Protein 2AST (pdb70)

Nearest PDB structures (foldseek):
  8bya-assembly1_E  TM=9.807E-01  e=1.355E-52  Homo sapiens
  7b5r-assembly1_T  TM=9.858E-01  e=3.540E-51  Homo sapiens
  7z8v-assembly1_F  TM=9.850E-01  e=1.898E-49  Homo sapiens
  1fs2-assembly1_C  TM=7.769E-01  e=7.013E-39  Homo sapiens
  6wcq-assembly1_B  TM=4.935E-01  e=7.224E-10  Homo sapiens

B-factor: mean 57.84, std 24.61, range [25.33, 137.23]

GO terms:
  GO:0005515 protein binding (F, IPI)
  GO:0043161 proteasome-mediated ubiquitin-dependent protein catabolic process (P, IDA)
  GO:0070936 protein K48-linked ubiquitination (P, IDA)
  GO:0140677 molecular function activator activity (F, IDA)
  GO:0160072 ubiquitin ligase complex scaffold activity (F, IDA)
  GO:0005634 nucleus (C, IC)
  GO:0005737 cytoplasm (C, IC)
  GO:0008013 beta-catenin binding (F, IDA)
  GO:0005634 nucleus (C, IDA)
  GO:0005737 cytoplasm (C, IDA)
  GO:0019005 SCF ubiquitin ligase complex (C, IDA)
  GO:1990756 ubiquitin-like ligase-substrate adaptor activity (F, IDA)
  GO:1990757 ubiquitin ligase activator activity (F, IDA)
  GO:0000209 protein polyubiquitination (P, IDA)
  GO:0097602 cullin family protein binding (F, IPI)
  GO:0051457 maintenance of protein location in nucleus (P, IPI)
  GO:1990444 F-box domain binding (F, IPI)
  GO:0031467 Cul7-RING ubiquitin ligase complex (C, IDA)
  GO:0016567 protein ubiquitination (P, IDA)
  GO:0031146 SCF-dependent proteasomal ubiquitin-dependent protein catabolic process (P, IDA)

Solvent-accessible surface area: 25631 Å² total

CATH classification: 3.30.710.10

Radius of gyration: 29.18 Å; Cα contacts (8 Å, |Δi|>4): 1057; chains: 4; bounding box: 65×90×64 Å

Organism: Homo sapiens (NCBI:txid9606)

Secondary structure (DSSP, 8-state):
-EEEEE-TTS-EEEEEHHHHHT-HHHHHHTTSS-SSPEE-TTS-HHHHHHHHHHHHHTTT--------HHHHHHT-S-HHHHHHHHHHHHHHT-HHHHHHHHHHHHHHHSS--HHHHHHHTT----S-TTHHHHHHHHTTT-/--SSSS-HHHHHHHHTTS-HHHHHHTTSS-HHHHHHHT-STTSSEEE-TT-B--HHHHHHHHHTT-SEEE-TT-EE-S---S--PPB---EEE-TT-EE-HHHHHHHHTTB---SEEE-TT-B--HHHHHHHTT-TT-SEEE-TT-BS--HHHHHHHHHH-TT--EEE----TT--HHHHHHHHHHS-TT--EEE--S-GGGS-HHHHHHHHHH-TT-SEEE-TT-TT--GGGGGGGGG-TT--EEE-TT-TT--GGGGGGGGG-TT--EEE-TTSS-TT-HHHHHHHSTTSEES---S--TT-SS-SSTT---BTTBPPSEE--/--EEPPPEE-SSEEEEEEEPPHHHHTTS-SSSPPPHHHHHHHT----TT-EEEEE-TT-TTEEEEEEE-/--S------

InterPro domains:
  IPR001232 S-phase kinase-associated protein 1-like [SM00512] (1-112)
  IPR011333 SKP1/BTB/POZ domain superfamily [G3DSA:3.30.710.10] (1-163)
  IPR011333 SKP1/BTB/POZ domain superfamily [SSF54695] (3-70)
  IPR016072 SKP1 component, dimerisation [PF01466] (113-160)
  IPR016073 SKP1 component, POZ domain [PF03931] (2-67)
  IPR016897 S-phase kinase-associated protein 1 [PIRSF028729] (3-162)
  IPR016897 S-phase kinase-associated protein 1 [PTHR11165] (4-157)
  IPR036296 SKP1-like, dimerisation domain superfamily [SSF81382] (85-160)

Sequence (545 aa):
ASIKLQSSDGEIFEVDVEIAKQSVTIKTMLEDLGMDPVPLPNVNAAILKKVIQWCTHHKDDPPTDDIPVWDQEFLKVDQGTLFELILAANYLDIKGLLDVTCKTVANMIKGKTPEEIRKTFNIKNDFTEEEEAQVRKENQWCVSWDSLPDELLLGIFSCLCLPELLKVSGVCKRWYRLASDESLWQTLDLTGKNLHPDVTGRLLSQGVIAFRCPRSFMDQPLAEHFSPFRVQHMDLSNSVIEVSTLHGILSQCSKLQNLSLEGLRLSDPIVNTLAKNSNLVRLNLSGCSGFSEFALQTLLSSCSRLDELNLSWCFDFTEKHVQVAVAHVSETITQLNLSGYRKNLQKSDLSTLVRRCPNLVHLDLSDSVMLKNDCFQEFFQLNYLQHLSLSRCYDIIPETLLELGEIPTLKTLQVFGIVPDGTLQLLKEALPHLQINCSHFTTIARPTIGNKKNQEIWGIKCRLTLQQIYYSDKYDDEEFEYRHVMLPKDIAKLVPKTHLMSESEWRNLGVQQSQGWVHYMIHEPEPHILLFRRPLAGSVEQPKK

Structure (mmCIF, N/CA/C/O backbone):
data_2AST
#
_entry.id   2AST
#
_cell.length_a   148.700
_cell.length_b   148.700
_cell.length_c   98.800
_cell.angle_alpha   90.00
_cell.angle_beta   90.00
_cell.angle_gamma   120.00
#
_symmetry.space_group_name_H-M   'P 32 2 1'
#
loop_
_entity.id
_entity.type
_entity.pdbx_description
1 polymer 'S-phase kinase-associated protein 1A'
2 polymer 'S-phase kinase-associated protein 2'
3 polymer 'Cyclin-dependent kinases regulatory subunit 1'
4 polymer 'Cyclin-dependent kinase inhibitor 1B'
5 non-polymer BENZAMIDINE
6 water water
#
loop_
_atom_site.group_PDB
_atom_site.id
_atom_site.type_symbol
_atom_site.label_atom_id
_atom_site.label_alt_id
_atom_site.label_comp_id
_atom_site.label_asym_id
_atom_site.label_entity_id
_atom_site.label_seq_id
_atom_site.pdbx_PDB_ins_code
_atom_site.Cartn_x
_atom_site.Cartn_y
_atom_site.Cartn_z
_atom_site.occupancy
_atom_site.B_iso_or_equiv
_atom_site.auth_seq_id
_atom_site.auth_comp_id
_atom_site.auth_asym_id
_atom_site.auth_atom_id
_atom_site.pdbx_PDB_model_num
ATOM 1 N N . ALA A 1 1 ? 30.726 -142.155 6.452 1.00 81.86 1002 ALA A N 1
ATOM 2 C CA . ALA A 1 1 ? 31.014 -141.253 5.298 1.00 82.19 1002 ALA A CA 1
ATOM 3 C C . ALA A 1 1 ? 29.858 -141.215 4.298 1.00 81.61 1002 ALA A C 1
ATOM 4 O O . ALA A 1 1 ? 29.482 -140.144 3.821 1.00 82.76 1002 ALA A O 1
ATOM 6 N N . SER A 1 2 ? 29.302 -142.386 3.993 1.00 79.85 1003 SER A N 1
ATOM 7 C CA . SER A 1 2 ? 28.231 -142.517 3.005 1.00 77.75 1003 SER A CA 1
ATOM 8 C C . SER A 1 2 ? 26.966 -143.137 3.604 1.00 75.37 1003 SER A C 1
ATOM 9 O O . SER A 1 2 ? 27.036 -143.953 4.525 1.00 75.68 1003 SER A O 1
ATOM 12 N N . ILE A 1 3 ? 25.813 -142.744 3.065 1.00 72.32 1004 ILE A N 1
ATOM 13 C CA . ILE A 1 3 ? 24.511 -143.188 3.566 1.00 69.09 1004 ILE A CA 1
ATOM 14 C C . ILE A 1 3 ? 23.502 -143.293 2.415 1.00 66.19 1004 ILE A C 1
ATOM 15 O O . ILE A 1 3 ? 23.620 -142.584 1.411 1.00 65.82 1004 ILE A O 1
ATOM 20 N N . LYS A 1 4 ? 22.528 -144.191 2.554 1.00 62.84 1005 LYS A N 1
ATOM 21 C CA . LYS A 1 4 ? 21.531 -144.425 1.505 1.00 59.73 1005 LYS A CA 1
ATOM 22 C C . LYS A 1 4 ? 20.122 -143.989 1.915 1.00 55.98 1005 LYS A C 1
ATOM 23 O O . LYS A 1 4 ? 19.696 -144.216 3.047 1.00 55.05 1005 LYS A O 1
ATOM 29 N N . LEU A 1 5 ? 19.410 -143.372 0.976 1.00 53.38 1006 LEU A N 1
ATOM 30 C CA . LEU A 1 5 ? 18.057 -142.864 1.209 1.00 51.77 1006 LEU A CA 1
ATOM 31 C C . LEU A 1 5 ? 17.113 -143.403 0.145 1.00 50.02 1006 LEU A C 1
ATOM 32 O O . LEU A 1 5 ? 17.428 -143.362 -1.045 1.00 51.53 1006 LEU A O 1
ATOM 37 N N . GLN A 1 6 ? 15.958 -143.904 0.570 1.00 48.43 1007 GLN A N 1
ATOM 38 C CA . GLN A 1 6 ? 14.947 -144.391 -0.364 1.00 48.27 1007 GLN A CA 1
ATOM 39 C C . GLN A 1 6 ? 13.789 -143.404 -0.463 1.00 49.91 1007 GLN A C 1
ATOM 40 O O . GLN A 1 6 ? 13.182 -143.036 0.548 1.00 50.67 1007 GLN A O 1
ATOM 46 N N . SER A 1 7 ? 13.482 -142.989 -1.689 1.00 50.33 1008 SER A N 1
ATOM 47 C CA . SER A 1 7 ? 12.354 -142.101 -1.943 1.00 50.65 1008 SER A CA 1
ATOM 48 C C . SER A 1 7 ? 11.033 -142.852 -1.816 1.00 52.89 1008 SER A C 1
ATOM 49 O O . SER A 1 7 ? 11.018 -144.073 -1.616 1.00 54.03 1008 SER A O 1
ATOM 52 N N . SER A 1 8 ? 9.933 -142.110 -1.931 1.00 52.00 1009 SER A N 1
ATOM 53 C CA . SER A 1 8 ? 8.591 -142.650 -1.745 1.00 51.71 1009 SER A CA 1
ATOM 54 C C . SER A 1 8 ? 8.277 -143.732 -2.772 1.00 51.91 1009 SER A C 1
ATOM 55 O O . SER A 1 8 ? 7.646 -144.745 -2.447 1.00 50.99 1009 SER A O 1
ATOM 58 N N . ASP A 1 9 ? 8.719 -143.495 -4.006 1.00 52.17 1010 ASP A N 1
ATOM 59 C CA . ASP A 1 9 ? 8.487 -144.406 -5.128 1.00 56.01 1010 ASP A CA 1
ATOM 60 C C . ASP A 1 9 ? 9.574 -145.491 -5.289 1.00 55.17 1010 ASP A C 1
ATOM 61 O O . ASP A 1 9 ? 9.573 -146.238 -6.271 1.00 55.40 1010 ASP A O 1
ATOM 66 N N . GLY A 1 10 ? 10.496 -145.567 -4.330 1.00 53.90 1011 GLY A N 1
ATOM 67 C CA . GLY A 1 10 ? 11.403 -146.710 -4.226 1.00 53.86 1011 GLY A CA 1
ATOM 68 C C . GLY A 1 10 ? 12.857 -146.520 -4.602 1.00 53.47 1011 GLY A C 1
ATOM 69 O O . GLY A 1 10 ? 13.700 -147.335 -4.220 1.00 53.49 1011 GLY A O 1
ATOM 70 N N . GLU A 1 11 ? 13.159 -145.462 -5.351 1.00 53.45 1012 GLU A N 1
ATOM 71 C CA . GLU A 1 11 ? 14.527 -145.217 -5.814 1.00 55.28 1012 GLU A CA 1
ATOM 72 C C . GLU A 1 11 ? 15.462 -144.940 -4.654 1.00 54.66 1012 GLU A C 1
ATOM 73 O O . GLU A 1 11 ? 15.086 -144.272 -3.689 1.00 53.97 1012 GLU A O 1
ATOM 79 N N . ILE A 1 12 ? 16.680 -145.467 -4.761 1.00 53.86 1013 ILE A N 1
ATOM 80 C CA . ILE A 1 12 ? 17.667 -145.395 -3.690 1.00 54.10 1013 ILE A CA 1
ATOM 81 C C . ILE A 1 12 ? 18.828 -144.493 -4.102 1.00 54.65 1013 ILE A C 1
ATOM 82 O O . ILE A 1 12 ? 19.378 -144.634 -5.191 1.00 56.01 1013 ILE A O 1
ATOM 87 N N . PHE A 1 13 ? 19.178 -143.559 -3.221 1.00 55.67 1014 PHE A N 1
ATOM 88 C CA . PHE A 1 13 ? 20.213 -142.566 -3.485 1.00 55.45 1014 PHE A CA 1
ATOM 89 C C . PHE A 1 13 ? 21.315 -142.692 -2.458 1.00 57.75 1014 PHE A C 1
ATOM 90 O O . PHE A 1 13 ? 21.048 -142.796 -1.262 1.00 57.33 1014 PHE A O 1
ATOM 98 N N . GLU A 1 14 ? 22.555 -142.676 -2.930 1.00 61.77 1015 GLU A N 1
ATOM 99 C CA . GLU A 1 14 ? 23.708 -142.711 -2.045 1.00 64.28 1015 GLU A CA 1
ATOM 100 C C . GLU A 1 14 ? 24.235 -141.292 -1.883 1.00 64.54 1015 GLU A C 1
ATOM 101 O O . GLU A 1 14 ? 24.486 -140.599 -2.872 1.00 64.90 1015 GLU A O 1
ATOM 107 N N . VAL A 1 15 ? 24.377 -140.860 -0.634 1.00 65.88 1016 VAL A N 1
ATOM 108 C CA . VAL A 1 15 ? 24.814 -139.500 -0.320 1.00 68.00 1016 VAL A CA 1
ATOM 109 C C . VAL A 1 15 ? 25.785 -139.485 0.857 1.00 70.05 1016 VAL A C 1
ATOM 110 O O . VAL A 1 15 ? 25.795 -140.404 1.676 1.00 69.80 1016 VAL A O 1
ATOM 114 N N . ASP A 1 16 ? 26.599 -138.435 0.932 1.00 73.73 1017 ASP A N 1
ATOM 115 C CA . ASP A 1 16 ? 27.473 -138.216 2.078 1.00 77.18 1017 ASP A CA 1
ATOM 116 C C . ASP A 1 16 ? 26.627 -137.969 3.327 1.00 78.29 1017 ASP A C 1
ATOM 117 O O . ASP A 1 16 ? 25.583 -137.315 3.255 1.00 78.12 1017 ASP A O 1
ATOM 122 N N . VAL A 1 17 ? 27.080 -138.503 4.460 1.00 80.14 1018 VAL A N 1
ATOM 123 C CA . VAL A 1 17 ? 26.365 -138.363 5.736 1.00 82.68 1018 VAL A CA 1
ATOM 124 C C . VAL A 1 17 ? 26.232 -136.913 6.202 1.00 83.62 1018 VAL A C 1
ATOM 125 O O . VAL A 1 17 ? 25.260 -136.560 6.869 1.00 83.30 1018 VAL A O 1
ATOM 129 N N . GLU A 1 18 ? 27.212 -136.085 5.847 1.00 85.73 1019 GLU A N 1
ATOM 130 C CA . GLU A 1 18 ? 27.238 -134.688 6.265 1.00 87.67 1019 GLU A CA 1
ATOM 131 C C . GLU A 1 18 ? 26.278 -133.854 5.424 1.00 87.12 1019 GLU A C 1
ATOM 132 O O . GLU A 1 18 ? 25.657 -132.914 5.925 1.00 87.76 1019 GLU A O 1
ATOM 138 N N . ILE A 1 19 ? 26.166 -134.209 4.146 1.00 86.70 1020 ILE A N 1
ATOM 139 C CA . ILE A 1 19 ? 25.204 -133.589 3.234 1.00 85.41 1020 ILE A CA 1
ATOM 140 C C . ILE A 1 19 ? 23.768 -133.946 3.647 1.00 84.47 1020 ILE A C 1
ATOM 141 O O . ILE A 1 19 ? 22.891 -133.081 3.671 1.00 84.61 1020 ILE A O 1
ATOM 146 N N . ALA A 1 20 ? 23.548 -135.213 3.994 1.00 83.26 1021 ALA A N 1
ATOM 147 C CA . ALA A 1 20 ? 22.249 -135.686 4.480 1.00 83.04 1021 ALA A CA 1
ATOM 148 C C . ALA A 1 20 ? 21.904 -135.134 5.869 1.00 83.44 1021 ALA A C 1
ATOM 149 O O . ALA A 1 20 ? 20.739 -135.140 6.278 1.00 82.86 1021 ALA A O 1
ATOM 151 N N . LYS A 1 21 ? 22.928 -134.663 6.582 1.00 83.80 1022 LYS A N 1
ATOM 152 C CA . LYS A 1 21 ? 22.784 -134.072 7.914 1.00 83.93 1022 LYS A CA 1
ATOM 153 C C . LYS A 1 21 ? 22.036 -132.733 7.870 1.00 81.76 1022 LYS A C 1
ATOM 154 O O . LYS A 1 21 ? 21.358 -132.369 8.834 1.00 81.93 1022 LYS A O 1
ATOM 160 N N . GLN A 1 22 ? 22.154 -132.019 6.747 1.00 78.41 1023 GLN A N 1
ATOM 161 C CA . GLN A 1 22 ? 21.463 -130.739 6.532 1.00 75.04 1023 GLN A CA 1
ATOM 162 C C . GLN A 1 22 ? 19.950 -130.869 6.689 1.00 72.95 1023 GLN A C 1
ATOM 163 O O . GLN A 1 22 ? 19.255 -129.886 6.945 1.00 72.96 1023 GLN A O 1
ATOM 169 N N . SER A 1 23 ? 19.453 -132.088 6.515 1.00 70.67 1024 SER A N 1
ATOM 170 C CA . SER A 1 23 ? 18.070 -132.418 6.809 1.00 69.22 1024 SER A CA 1
ATOM 171 C C . SER A 1 23 ? 17.970 -132.837 8.271 1.00 70.73 1024 SER A C 1
ATOM 172 O O . SER A 1 23 ? 18.567 -133.837 8.679 1.00 71.64 1024 SER A O 1
ATOM 175 N N . VAL A 1 24 ? 17.228 -132.061 9.055 1.00 71.81 1025 VAL A N 1
ATOM 176 C CA . VAL A 1 24 ? 17.038 -132.350 10.478 1.00 73.47 1025 VAL A CA 1
ATOM 177 C C . VAL A 1 24 ? 16.216 -133.630 10.653 1.00 73.81 1025 VAL A C 1
ATOM 178 O O . VAL A 1 24 ? 16.468 -134.412 11.572 1.00 73.86 1025 VAL A O 1
ATOM 182 N N . THR A 1 25 ? 15.249 -133.842 9.759 1.00 74.00 1026 THR A N 1
ATOM 183 C CA . THR A 1 25 ? 14.455 -135.070 9.744 1.00 74.43 1026 THR A CA 1
ATOM 184 C C . THR A 1 25 ? 15.353 -136.298 9.572 1.00 76.20 1026 THR A C 1
ATOM 185 O O . THR A 1 25 ? 15.249 -137.254 10.338 1.00 76.65 1026 THR A O 1
ATOM 189 N N . ILE A 1 26 ? 16.238 -136.260 8.577 1.00 77.84 1027 ILE A N 1
ATOM 190 C CA . ILE A 1 26 ? 17.192 -137.349 8.352 1.00 79.38 1027 ILE A CA 1
ATOM 191 C C . ILE A 1 26 ? 18.190 -137.456 9.511 1.00 82.42 1027 ILE A C 1
ATOM 192 O O . ILE A 1 26 ? 18.575 -138.558 9.903 1.00 82.44 1027 ILE A O 1
ATOM 197 N N . LYS A 1 27 ? 18.585 -136.311 10.064 1.00 86.77 1028 LYS A N 1
ATOM 198 C CA . LYS A 1 27 ? 19.464 -136.271 11.235 1.00 90.79 1028 LYS A CA 1
ATOM 199 C C . LYS A 1 27 ? 18.831 -136.982 12.434 1.00 92.39 1028 LYS A C 1
ATOM 200 O O . LYS A 1 27 ? 19.502 -137.744 13.131 1.00 92.56 1028 LYS A O 1
ATOM 206 N N . THR A 1 28 ? 17.541 -136.734 12.657 1.00 94.51 1029 THR A N 1
ATOM 207 C CA . THR A 1 28 ? 16.817 -137.337 13.778 1.00 97.19 1029 THR A CA 1
ATOM 208 C C . THR A 1 28 ? 16.403 -138.790 13.509 1.00 98.58 1029 THR A C 1
ATOM 209 O O . THR A 1 28 ? 16.046 -139.519 14.438 1.00 99.54 1029 THR A O 1
ATOM 213 N N . MET A 1 29 ? 16.460 -139.204 12.244 1.00 99.48 1030 MET A N 1
ATOM 214 C CA . MET A 1 29 ? 16.155 -140.583 11.852 1.00 99.36 1030 MET A CA 1
ATOM 215 C C . MET A 1 29 ? 17.380 -141.496 11.920 1.00 100.01 1030 MET A C 1
ATOM 216 O O . MET A 1 29 ? 17.249 -142.719 11.848 1.00 100.31 1030 MET A O 1
ATOM 221 N N . LEU A 1 30 ? 18.563 -140.901 12.057 1.00 100.97 1031 LEU A N 1
ATOM 222 C CA . LEU A 1 30 ? 19.816 -141.659 12.059 1.00 101.94 1031 LEU A CA 1
ATOM 223 C C . LEU A 1 30 ? 20.267 -142.107 13.451 1.00 102.55 1031 LEU A C 1
ATOM 224 O O . LEU A 1 30 ? 21.083 -143.023 13.578 1.00 102.27 1031 LEU A O 1
ATOM 229 N N . GLU A 1 31 ? 19.738 -141.462 14.488 1.00 103.46 1032 GLU A N 1
ATOM 230 C CA . GLU A 1 31 ? 20.075 -141.815 15.867 1.00 104.27 1032 GLU A CA 1
ATOM 231 C C . GLU A 1 31 ? 19.384 -143.106 16.311 1.00 104.14 1032 GLU A C 1
ATOM 232 O O . GLU A 1 31 ? 20.031 -144.004 16.854 1.00 104.17 1032 GLU A O 1
ATOM 238 N N . ASP A 1 32 ? 18.078 -143.197 16.070 1.00 103.84 1033 ASP A N 1
ATOM 239 C CA . ASP A 1 32 ? 17.329 -144.429 16.320 1.00 103.43 1033 ASP A CA 1
ATOM 240 C C . ASP A 1 32 ? 17.018 -145.136 15.001 1.00 102.13 1033 ASP A C 1
ATOM 241 O O . ASP A 1 32 ? 16.901 -144.487 13.958 1.00 102.99 1033 ASP A O 1
ATOM 246 N N . LEU A 1 33 ? 16.879 -146.462 15.069 1.00 99.51 1034 LEU A N 1
ATOM 247 C CA . LEU A 1 33 ? 16.637 -147.334 13.906 1.00 95.48 1034 LEU A CA 1
ATOM 248 C C . LEU A 1 33 ? 17.845 -147.381 12.956 1.00 92.68 1034 LEU A C 1
ATOM 249 O O . LEU A 1 33 ? 18.192 -146.382 12.315 1.00 92.96 1034 LEU A O 1
ATOM 254 N N . GLY A 1 34 ? 18.480 -148.547 12.876 1.00 88.13 1035 GLY A N 1
ATOM 255 C CA . GLY A 1 34 ? 19.681 -148.722 12.064 1.00 82.81 1035 GLY A CA 1
ATOM 256 C C . GLY A 1 34 ? 19.471 -149.502 10.778 1.00 78.90 1035 GLY A C 1
ATOM 257 O O . GLY A 1 34 ? 18.363 -149.950 10.483 1.00 80.53 1035 GLY A O 1
ATOM 258 N N . MET A 1 35 ? 20.557 -149.654 10.021 1.00 73.75 1036 MET A N 1
ATOM 259 C CA . MET A 1 35 ? 20.594 -150.367 8.731 1.00 68.84 1036 MET A CA 1
ATOM 260 C C . MET A 1 35 ? 19.936 -149.608 7.570 1.00 67.06 1036 MET A C 1
ATOM 261 O O . MET A 1 35 ? 18.720 -149.382 7.545 1.00 64.78 1036 MET A O 1
ATOM 266 N N . ASP A 1 36 ? 20.774 -149.220 6.611 1.00 64.78 1037 ASP A N 1
ATOM 267 C CA . ASP A 1 36 ? 20.322 -148.547 5.407 1.00 64.00 1037 ASP A CA 1
ATOM 268 C C . ASP A 1 36 ? 19.351 -149.431 4.631 1.00 61.44 1037 ASP A C 1
ATOM 269 O O . ASP A 1 36 ? 19.584 -150.618 4.430 1.00 57.59 1037 ASP A O 1
ATOM 274 N N . PRO A 1 43 ? 18.146 -148.682 2.883 1.00 57.39 1038 PRO A N 1
ATOM 275 C CA . PRO A 1 43 ? 18.252 -147.225 2.958 1.00 56.28 1038 PRO A CA 1
ATOM 276 C C . PRO A 1 43 ? 17.313 -146.636 4.007 1.00 55.08 1038 PRO A C 1
ATOM 277 O O . PRO A 1 43 ? 16.469 -147.349 4.558 1.00 52.39 1038 PRO A O 1
ATOM 281 N N . VAL A 1 44 ? 17.477 -145.343 4.280 1.00 53.23 1039 VAL A N 1
ATOM 282 C CA . VAL A 1 44 ? 16.530 -144.591 5.091 1.00 52.92 1039 VAL A CA 1
ATOM 283 C C . VAL A 1 44 ? 15.295 -144.301 4.236 1.00 52.98 1039 VAL A C 1
ATOM 284 O O . VAL A 1 44 ? 15.400 -143.656 3.191 1.00 52.77 1039 VAL A O 1
ATOM 288 N N . PRO A 1 45 ? 14.125 -144.809 4.655 1.00 54.14 1040 PRO A N 1
ATOM 289 C CA . PRO A 1 45 ? 12.893 -144.528 3.917 1.00 55.32 1040 PRO A CA 1
ATOM 290 C C . PRO A 1 45 ? 12.433 -143.082 4.085 1.00 56.13 1040 PRO A C 1
ATOM 291 O O . PRO A 1 45 ? 12.424 -142.556 5.202 1.00 57.49 1040 PRO A O 1
ATOM 295 N N . LEU A 1 46 ? 12.068 -142.450 2.972 1.00 56.17 1041 LEU A N 1
ATOM 296 C CA . LEU A 1 46 ? 11.478 -141.115 2.985 1.00 55.15 1041 LEU A CA 1
ATOM 297 C C . LEU A 1 46 ? 10.146 -141.160 2.236 1.00 56.40 1041 LEU A C 1
ATOM 298 O O . LEU A 1 46 ? 10.071 -140.751 1.073 1.00 54.85 1041 LEU A O 1
ATOM 303 N N . PRO A 1 47 ? 9.088 -141.672 2.899 1.00 60.20 1042 PRO A N 1
ATOM 304 C CA . PRO A 1 47 ? 7.787 -141.895 2.255 1.00 62.90 1042 PRO A CA 1
ATOM 305 C C . PRO A 1 47 ? 7.099 -140.652 1.690 1.00 65.77 1042 PRO A C 1
ATOM 306 O O . PRO A 1 47 ? 6.101 -140.787 0.981 1.00 67.63 1042 PRO A O 1
ATOM 310 N N . ASN A 1 48 ? 7.630 -139.465 1.978 1.00 68.08 1043 ASN A N 1
ATOM 311 C CA . ASN A 1 48 ? 6.962 -138.215 1.599 1.00 69.43 1043 ASN A CA 1
ATOM 312 C C . ASN A 1 48 ? 7.622 -137.408 0.480 1.00 69.08 1043 ASN A C 1
ATOM 313 O O . ASN A 1 48 ? 7.052 -136.422 0.010 1.00 69.54 1043 ASN A O 1
ATOM 318 N N . VAL A 1 49 ? 8.815 -137.822 0.058 1.00 67.80 1044 VAL A N 1
ATOM 319 C CA . VAL A 1 49 ? 9.488 -137.205 -1.089 1.00 66.80 1044 VAL A CA 1
ATOM 320 C C . VAL A 1 49 ? 9.760 -138.261 -2.155 1.00 67.02 1044 VAL A C 1
ATOM 321 O O . VAL A 1 49 ? 10.298 -139.330 -1.851 1.00 67.29 1044 VAL A O 1
ATOM 325 N N . ASN A 1 50 ? 9.388 -137.958 -3.397 1.00 66.66 1045 ASN A N 1
ATOM 326 C CA . ASN A 1 50 ? 9.678 -138.845 -4.521 1.00 66.82 1045 ASN A CA 1
ATOM 327 C C . ASN A 1 50 ? 11.076 -138.640 -5.108 1.00 65.70 1045 ASN A C 1
ATOM 328 O O . ASN A 1 50 ? 11.786 -137.703 -4.729 1.00 65.98 1045 ASN A O 1
ATOM 333 N N . ALA A 1 51 ? 11.454 -139.519 -6.033 1.00 63.67 1046 ALA A N 1
ATOM 334 C CA . ALA A 1 51 ? 12.802 -139.546 -6.601 1.00 62.91 1046 ALA A CA 1
ATOM 335 C C . ALA A 1 51 ? 13.194 -138.263 -7.331 1.00 61.91 1046 ALA A C 1
ATOM 336 O O . ALA A 1 51 ? 14.338 -137.817 -7.232 1.00 61.34 1046 ALA A O 1
ATOM 338 N N . ALA A 1 52 ? 12.248 -137.688 -8.071 1.00 63.01 1047 ALA A N 1
ATOM 339 C CA . ALA A 1 52 ? 12.492 -136.469 -8.851 1.00 64.79 1047 ALA A CA 1
ATOM 340 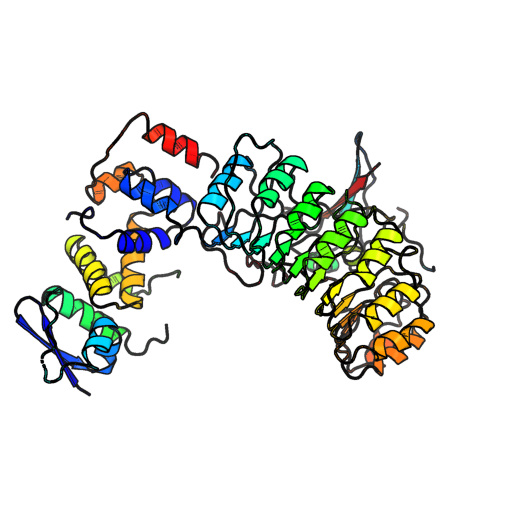C C . ALA A 1 52 ? 12.883 -135.289 -7.956 1.00 64.17 1047 ALA A C 1
ATOM 341 O O . ALA A 1 52 ? 13.867 -134.592 -8.222 1.00 64.34 1047 ALA A O 1
ATOM 343 N N . ILE A 1 53 ? 12.115 -135.100 -6.887 1.00 63.66 1048 ILE A N 1
ATOM 344 C CA . ILE A 1 53 ? 12.338 -134.021 -5.932 1.00 64.16 1048 ILE A CA 1
ATOM 345 C C . ILE A 1 53 ? 13.568 -134.281 -5.053 1.00 62.76 1048 ILE A C 1
ATOM 346 O O . ILE A 1 53 ? 14.360 -133.365 -4.816 1.00 62.35 1048 ILE A O 1
ATOM 351 N N . LEU A 1 54 ? 13.735 -135.525 -4.595 1.00 61.44 1049 LEU A N 1
ATOM 352 C CA . LEU A 1 54 ? 14.872 -135.895 -3.735 1.00 60.35 1049 LEU A CA 1
ATOM 353 C C . LEU A 1 54 ? 16.202 -135.645 -4.437 1.00 59.85 1049 LEU A C 1
ATOM 354 O O . LEU A 1 54 ? 17.166 -135.204 -3.812 1.00 58.95 1049 LEU A O 1
ATOM 359 N N . LYS A 1 55 ? 16.239 -135.930 -5.738 1.00 61.88 1050 LYS A N 1
ATOM 360 C CA . LYS A 1 55 ? 17.411 -135.674 -6.572 1.00 63.60 1050 LYS A CA 1
ATOM 361 C C . LYS A 1 55 ? 17.774 -134.184 -6.564 1.00 62.80 1050 LYS A C 1
ATOM 362 O O . LYS A 1 55 ? 18.948 -133.828 -6.427 1.00 61.54 1050 LYS A O 1
ATOM 368 N N . LYS A 1 56 ? 16.757 -133.329 -6.698 1.00 62.93 1051 LYS A N 1
ATOM 369 C CA . LYS A 1 56 ? 16.931 -131.873 -6.626 1.00 63.04 1051 LYS A CA 1
ATOM 370 C C . LYS A 1 56 ? 17.414 -131.448 -5.244 1.00 60.49 1051 LYS A C 1
ATOM 371 O O . LYS A 1 56 ? 18.357 -130.664 -5.121 1.00 59.85 1051 LYS A O 1
ATOM 377 N N . VAL A 1 57 ? 16.766 -131.984 -4.210 1.00 58.75 1052 VAL A N 1
ATOM 378 C CA . VAL A 1 57 ? 17.124 -131.697 -2.822 1.00 57.62 1052 VAL A CA 1
ATOM 379 C C . VAL A 1 57 ? 18.585 -132.052 -2.541 1.00 58.14 1052 VAL A C 1
ATOM 380 O O . VAL A 1 57 ? 19.312 -131.259 -1.937 1.00 59.04 1052 VAL A O 1
ATOM 384 N N . ILE A 1 58 ? 19.005 -133.235 -2.987 1.00 59.28 1053 ILE A N 1
ATOM 385 C CA . ILE A 1 58 ? 20.393 -133.686 -2.824 1.00 60.54 1053 ILE A CA 1
ATOM 386 C C . ILE A 1 58 ? 21.357 -132.800 -3.623 1.00 61.38 1053 ILE A C 1
ATOM 387 O O . ILE A 1 58 ? 22.444 -132.469 -3.145 1.00 60.23 1053 ILE A O 1
ATOM 392 N N . GLN A 1 59 ? 20.946 -132.420 -4.831 1.00 64.36 1054 GLN A N 1
ATOM 393 C CA . GLN A 1 59 ? 21.705 -131.489 -5.661 1.00 68.79 1054 GLN A CA 1
ATOM 394 C C . GLN A 1 59 ? 21.938 -130.179 -4.905 1.00 69.66 1054 GLN A C 1
ATOM 395 O O . GLN A 1 59 ? 23.071 -129.701 -4.824 1.00 70.81 1054 GLN A O 1
ATOM 401 N N . TRP A 1 60 ? 20.865 -129.625 -4.338 1.00 69.39 1055 TRP A N 1
ATOM 402 C CA . TRP A 1 60 ? 20.937 -128.393 -3.550 1.00 68.86 1055 TRP A CA 1
ATOM 403 C C . TRP A 1 60 ? 21.863 -128.524 -2.342 1.00 68.89 1055 TRP A C 1
ATOM 404 O O . TRP A 1 60 ? 22.746 -127.689 -2.141 1.00 68.65 1055 TRP A O 1
ATOM 415 N N . CYS A 1 61 ? 21.648 -129.568 -1.542 1.00 68.84 1056 CYS A N 1
ATOM 416 C CA . CYS A 1 61 ? 22.407 -129.788 -0.312 1.00 69.61 1056 CYS A CA 1
ATOM 417 C C . CYS A 1 61 ? 23.903 -129.990 -0.556 1.00 72.42 1056 CYS A C 1
ATOM 418 O O . CYS A 1 61 ? 24.724 -129.658 0.302 1.00 72.07 1056 CYS A O 1
ATOM 421 N N . THR A 1 62 ? 24.240 -130.539 -1.724 1.00 75.96 1057 THR A N 1
ATOM 422 C CA . THR A 1 62 ? 25.631 -130.725 -2.142 1.00 79.25 1057 THR A CA 1
ATOM 423 C C . THR A 1 62 ? 26.298 -129.374 -2.413 1.00 80.74 1057 THR A C 1
ATOM 424 O O . THR A 1 62 ? 27.434 -129.145 -1.997 1.00 81.67 1057 THR A O 1
ATOM 428 N N . HIS A 1 63 ? 25.579 -128.482 -3.092 1.00 83.11 1058 HIS A N 1
ATOM 429 C CA . HIS A 1 63 ? 26.073 -127.135 -3.398 1.00 85.57 1058 HIS A CA 1
ATOM 430 C C . HIS A 1 63 ? 26.330 -126.292 -2.142 1.00 86.17 1058 HIS A C 1
ATOM 431 O O . HIS A 1 63 ? 27.281 -125.510 -2.100 1.00 85.90 1058 HIS A O 1
ATOM 438 N N . HIS A 1 64 ? 25.482 -126.462 -1.129 1.00 87.27 1059 HIS A N 1
ATOM 439 C CA . HIS A 1 64 ? 25.553 -125.670 0.099 1.00 88.81 1059 HIS A CA 1
ATOM 440 C C . HIS A 1 64 ? 26.196 -126.419 1.270 1.00 91.47 1059 HIS A C 1
ATOM 441 O O . HIS A 1 64 ? 25.975 -126.064 2.433 1.00 91.63 1059 HIS A O 1
ATOM 448 N N . LYS A 1 65 ? 26.999 -127.438 0.968 1.00 94.80 1060 LYS A N 1
ATOM 449 C CA . LYS A 1 65 ? 27.577 -128.299 2.009 1.00 99.22 1060 LYS A CA 1
ATOM 450 C C . LYS A 1 65 ? 28.611 -127.608 2.909 1.00 102.13 1060 LYS A C 1
ATOM 451 O O . LYS A 1 65 ? 28.812 -128.016 4.058 1.00 101.77 1060 LYS A O 1
ATOM 457 N N . ASP A 1 66 ? 29.250 -126.563 2.384 1.00 105.66 1061 ASP A N 1
ATOM 458 C CA . ASP A 1 66 ? 30.292 -125.832 3.110 1.00 108.93 1061 ASP A CA 1
ATOM 459 C C . ASP A 1 66 ? 29.830 -124.453 3.594 1.00 111.34 1061 ASP A C 1
ATOM 460 O O . ASP A 1 66 ? 30.624 -123.682 4.142 1.00 111.65 1061 ASP A O 1
ATOM 465 N N . ASP A 1 67 ? 28.546 -124.155 3.396 1.00 113.87 1062 ASP A N 1
ATOM 466 C CA . ASP A 1 67 ? 27.965 -122.872 3.798 1.00 116.15 1062 ASP A CA 1
ATOM 467 C C . ASP A 1 67 ? 27.798 -122.767 5.315 1.00 117.99 1062 ASP A C 1
ATOM 468 O O . ASP A 1 67 ? 27.283 -123.694 5.945 1.00 118.01 1062 ASP A O 1
ATOM 473 N N . PRO A 1 68 ? 28.242 -121.637 5.905 1.00 119.83 1063 PRO A N 1
ATOM 474 C CA . PRO A 1 68 ? 28.065 -121.393 7.339 1.00 120.97 1063 PRO A CA 1
ATOM 475 C C . PRO A 1 68 ? 26.591 -121.192 7.707 1.00 122.05 1063 PRO A C 1
ATOM 476 O O . PRO A 1 68 ? 26.065 -121.918 8.555 1.00 122.56 1063 PRO A O 1
ATOM 480 N N . PRO A 1 69 ? 25.938 -120.222 7.066 1.00 122.56 1064 PRO A N 1
ATOM 481 C CA . PRO A 1 69 ? 24.521 -119.939 7.301 1.00 122.87 1064 PRO A CA 1
ATOM 482 C C . PRO A 1 69 ? 24.246 -119.321 8.660 1.00 122.73 1064 PRO A C 1
ATOM 483 O O . PRO A 1 69 ? 24.526 -118.144 8.887 1.00 122.50 1064 PRO A O 1
ATOM 484 N N . THR A 1 81 ? 17.142 -114.229 5.362 1.00 126.27 1082 THR A N 1
ATOM 485 C CA . THR A 1 81 ? 16.791 -112.812 5.369 1.00 126.53 1082 THR A CA 1
ATOM 486 C C . THR A 1 81 ? 17.609 -112.044 4.315 1.00 126.12 1082 THR A C 1
ATOM 487 O O . THR A 1 81 ? 18.838 -111.931 4.418 1.00 126.02 1082 THR A O 1
ATOM 491 N N . ASP A 1 82 ? 16.864 -111.565 3.330 1.00 125.29 1083 ASP A N 1
ATOM 492 C CA . ASP A 1 82 ? 17.363 -110.719 2.225 1.00 124.28 1083 ASP A CA 1
ATOM 493 C C . ASP A 1 82 ? 18.325 -111.420 1.249 1.00 122.57 1083 ASP A C 1
ATOM 494 O O . ASP A 1 82 ? 19.488 -111.690 1.571 1.00 122.74 1083 ASP A O 1
ATOM 499 N N . ASP A 1 83 ? 17.782 -111.671 0.068 1.00 120.34 1084 ASP A N 1
ATOM 500 C CA . ASP A 1 83 ? 18.725 -111.834 -1.153 1.00 118.35 1084 ASP A CA 1
ATOM 501 C C . ASP A 1 83 ? 18.919 -113.335 -1.279 1.00 116.20 1084 ASP A C 1
ATOM 502 O O . ASP A 1 83 ? 19.583 -113.970 -0.451 1.00 115.97 1084 ASP A O 1
ATOM 507 N N . ILE A 1 84 ? 18.337 -113.846 -2.341 1.00 113.43 1085 ILE A N 1
ATOM 508 C CA . ILE A 1 84 ? 18.508 -115.132 -2.935 1.00 110.46 1085 ILE A CA 1
ATOM 509 C C . ILE A 1 84 ? 19.767 -115.228 -3.799 1.00 108.93 1085 ILE A C 1
ATOM 510 O O . ILE A 1 84 ? 19.822 -114.618 -4.869 1.00 109.08 1085 ILE A O 1
ATOM 515 N N . PRO A 1 85 ? 20.788 -115.976 -3.330 1.00 107.33 1086 PRO A N 1
ATOM 516 C CA . PRO A 1 85 ? 22.046 -116.151 -4.068 1.00 106.38 1086 PRO A CA 1
ATOM 517 C C . PRO A 1 85 ? 21.838 -116.546 -5.530 1.00 105.83 1086 PRO A C 1
ATOM 518 O O . PRO A 1 85 ? 20.830 -117.174 -5.868 1.00 105.55 1086 PRO A O 1
ATOM 522 N N . VAL A 1 86 ? 22.795 -116.177 -6.379 1.00 105.70 1087 VAL A N 1
ATOM 523 C CA . VAL A 1 86 ? 22.672 -116.341 -7.831 1.00 105.61 1087 VAL A CA 1
ATOM 524 C C . VAL A 1 86 ? 22.413 -117.794 -8.248 1.00 104.72 1087 VAL A C 1
ATOM 525 O O . VAL A 1 86 ? 21.569 -118.051 -9.113 1.00 104.41 1087 VAL A O 1
ATOM 529 N N . TRP A 1 87 ? 23.129 -118.733 -7.626 1.00 103.58 1088 TRP A N 1
ATOM 530 C CA . TRP A 1 87 ? 22.973 -120.160 -7.930 1.00 102.62 1088 TRP A CA 1
ATOM 531 C C . TRP A 1 87 ? 21.575 -120.677 -7.594 1.00 101.12 1088 TRP A C 1
ATOM 532 O O . TRP A 1 87 ? 20.990 -121.446 -8.361 1.00 100.69 1088 TRP A O 1
ATOM 543 N N . ASP A 1 88 ? 21.051 -120.252 -6.446 1.00 99.19 1089 ASP A N 1
ATOM 544 C CA . ASP A 1 88 ? 19.727 -120.666 -5.989 1.00 97.68 1089 ASP A CA 1
ATOM 545 C C . ASP A 1 88 ? 18.617 -120.103 -6.870 1.00 97.46 1089 ASP A C 1
ATOM 546 O O . ASP A 1 88 ? 17.530 -120.677 -6.950 1.00 96.50 1089 ASP A O 1
ATOM 551 N N . GLN A 1 89 ? 18.900 -118.981 -7.529 1.00 98.00 1090 GLN A N 1
ATOM 552 C CA . GLN A 1 89 ? 17.949 -118.350 -8.440 1.00 98.35 1090 GLN A CA 1
ATOM 553 C C . GLN A 1 89 ? 17.702 -119.204 -9.682 1.00 97.93 1090 GLN A C 1
ATOM 554 O O . GLN A 1 89 ? 16.551 -119.394 -10.082 1.00 97.38 1090 GLN A O 1
ATOM 560 N N . GLU A 1 90 ? 18.779 -119.720 -10.279 1.00 97.99 1091 GLU A N 1
ATOM 561 C CA . GLU A 1 90 ? 18.665 -120.603 -11.447 1.00 98.23 1091 GLU A CA 1
ATOM 562 C C . GLU A 1 90 ? 18.147 -121.991 -11.068 1.00 96.13 1091 GLU A C 1
ATOM 563 O O . GLU A 1 90 ? 17.379 -122.595 -11.820 1.00 95.73 1091 GLU A O 1
ATOM 569 N N . PHE A 1 91 ? 18.560 -122.478 -9.898 1.00 93.46 1092 PHE A N 1
ATOM 570 C CA . PHE A 1 91 ? 18.126 -123.778 -9.385 1.00 91.09 1092 PHE A CA 1
ATOM 571 C C . PHE A 1 91 ? 16.607 -123.832 -9.213 1.00 90.50 1092 PHE A C 1
ATOM 572 O O . PHE A 1 91 ? 15.983 -124.871 -9.444 1.00 89.64 1092 PHE A O 1
ATOM 580 N N . LEU A 1 92 ? 16.023 -122.703 -8.821 1.00 90.78 1093 LEU A N 1
ATOM 581 C CA . LEU A 1 92 ? 14.588 -122.623 -8.558 1.00 90.97 1093 LEU A CA 1
ATOM 582 C C . LEU A 1 92 ? 13.767 -122.168 -9.769 1.00 91.72 1093 LEU A C 1
ATOM 583 O O . LEU A 1 92 ? 12.549 -121.998 -9.667 1.00 91.07 1093 LEU A O 1
ATOM 588 N N . LYS A 1 93 ? 14.434 -121.989 -10.910 1.00 93.44 1094 LYS A N 1
ATOM 589 C CA . LYS A 1 93 ? 13.753 -121.692 -12.173 1.00 95.57 1094 LYS A CA 1
ATOM 590 C C . LYS A 1 93 ? 13.028 -122.936 -12.691 1.00 95.77 1094 LYS A C 1
ATOM 591 O O . LYS A 1 93 ? 13.474 -123.590 -13.637 1.00 96.36 1094 LYS A O 1
ATOM 597 N N . VAL A 1 94 ? 11.909 -123.255 -12.047 1.00 96.16 1095 VAL A N 1
ATOM 598 C CA . VAL A 1 94 ? 11.124 -124.451 -12.355 1.00 96.72 1095 VAL A CA 1
ATOM 599 C C . VAL A 1 94 ? 9.634 -124.112 -12.392 1.00 97.30 1095 VAL A C 1
ATOM 600 O O . VAL A 1 94 ? 9.233 -123.016 -11.997 1.00 97.79 1095 VAL A O 1
ATOM 604 N N . ASP A 1 95 ? 8.818 -125.053 -12.862 1.00 98.36 1096 ASP A N 1
ATOM 605 C CA . ASP A 1 95 ? 7.366 -124.873 -12.876 1.00 99.67 1096 ASP A CA 1
ATOM 606 C C . ASP A 1 95 ? 6.796 -124.858 -11.457 1.00 99.41 1096 ASP A C 1
ATOM 607 O O . ASP A 1 95 ? 7.448 -125.315 -10.514 1.00 99.28 1096 ASP A O 1
ATOM 612 N N . GLN A 1 96 ? 5.579 -124.332 -11.321 1.00 99.42 1097 GLN A N 1
ATOM 613 C CA . GLN A 1 96 ? 4.910 -124.203 -10.022 1.00 99.61 1097 GLN A CA 1
ATOM 614 C C . GLN A 1 96 ? 4.748 -125.527 -9.283 1.00 99.05 1097 GLN A C 1
ATOM 615 O O . GLN A 1 96 ? 4.808 -125.561 -8.053 1.00 98.64 1097 GLN A O 1
ATOM 621 N N . GLY A 1 97 ? 4.540 -126.606 -10.040 1.00 98.64 1098 GLY A N 1
ATOM 622 C CA . GLY A 1 97 ? 4.419 -127.953 -9.480 1.00 97.33 1098 GLY A CA 1
ATOM 623 C C . GLY A 1 97 ? 5.665 -128.389 -8.730 1.00 95.85 1098 GLY A C 1
ATOM 624 O O . GLY A 1 97 ? 5.584 -128.797 -7.570 1.00 95.74 1098 GLY A O 1
ATOM 625 N N . THR A 1 98 ? 6.814 -128.288 -9.396 1.00 94.38 1099 THR A N 1
ATOM 626 C CA . THR A 1 98 ? 8.109 -128.637 -8.807 1.00 93.80 1099 THR A CA 1
ATOM 627 C C . THR A 1 98 ? 8.384 -127.821 -7.538 1.00 93.23 1099 THR A C 1
ATOM 628 O O . THR A 1 98 ? 8.695 -128.384 -6.483 1.00 92.79 1099 THR A O 1
ATOM 632 N N . LEU A 1 99 ? 8.249 -126.499 -7.656 1.00 91.67 1100 LEU A N 1
ATOM 633 C CA . LEU A 1 99 ? 8.463 -125.562 -6.553 1.00 89.22 1100 LEU A CA 1
ATOM 634 C C . LEU A 1 99 ? 7.553 -125.872 -5.364 1.00 87.89 1100 LEU A C 1
ATOM 635 O O . LEU A 1 99 ? 7.996 -125.846 -4.212 1.00 86.83 1100 LEU A O 1
ATOM 640 N N . PHE A 1 100 ? 6.289 -126.172 -5.661 1.00 86.79 1101 PHE A N 1
ATOM 641 C CA . PHE A 1 100 ? 5.297 -126.567 -4.659 1.00 86.55 1101 PHE A CA 1
ATOM 642 C C . PHE A 1 100 ? 5.741 -127.824 -3.901 1.00 85.93 1101 PHE A C 1
ATOM 643 O O . PHE A 1 100 ? 5.557 -127.924 -2.683 1.00 85.65 1101 PHE A O 1
ATOM 651 N N . GLU A 1 101 ? 6.331 -128.770 -4.632 1.00 85.45 1102 GLU A N 1
ATOM 652 C CA . GLU A 1 101 ? 6.840 -130.011 -4.047 1.00 84.11 1102 GLU A CA 1
ATOM 653 C C . GLU A 1 101 ? 8.123 -129.765 -3.253 1.00 81.53 1102 GLU A C 1
ATOM 654 O O . GLU A 1 101 ? 8.315 -130.353 -2.188 1.00 81.14 1102 GLU A O 1
ATOM 660 N N . LEU A 1 102 ? 8.983 -128.888 -3.773 1.00 79.07 1103 LEU A N 1
ATOM 661 C CA . LEU A 1 102 ? 10.238 -128.516 -3.106 1.00 77.37 1103 LEU A CA 1
ATOM 662 C C . LEU A 1 102 ? 10.044 -127.917 -1.710 1.00 76.15 1103 LEU A C 1
ATOM 663 O O . LEU A 1 102 ? 10.807 -128.230 -0.793 1.00 76.18 1103 LEU A O 1
ATOM 668 N N . ILE A 1 103 ? 9.030 -127.064 -1.556 1.00 74.38 1104 ILE A N 1
ATOM 669 C CA . ILE A 1 103 ? 8.706 -126.456 -0.259 1.00 72.42 1104 ILE A CA 1
ATOM 670 C C . ILE A 1 103 ? 8.261 -127.515 0.745 1.00 71.21 1104 ILE A C 1
ATOM 671 O O . ILE A 1 103 ? 8.729 -127.536 1.892 1.00 71.01 1104 ILE A O 1
ATOM 676 N N . LEU A 1 104 ? 7.358 -128.387 0.302 1.00 70.11 1105 LEU A N 1
ATOM 677 C CA . LEU A 1 104 ? 6.879 -129.498 1.120 1.00 68.43 1105 LEU A CA 1
ATOM 678 C C . LEU A 1 104 ? 8.023 -130.435 1.493 1.00 65.23 1105 LEU A C 1
ATOM 679 O O . LEU A 1 104 ? 8.115 -130.876 2.643 1.00 64.12 1105 LEU A O 1
ATOM 684 N N . ALA A 1 105 ? 8.894 -130.717 0.521 1.00 63.63 1106 ALA A N 1
ATOM 685 C CA . ALA A 1 105 ? 10.084 -131.544 0.746 1.00 62.87 1106 ALA A CA 1
ATOM 686 C C . ALA A 1 105 ? 11.020 -130.882 1.751 1.00 61.68 1106 ALA A C 1
ATOM 687 O O . ALA A 1 105 ? 11.498 -131.535 2.684 1.00 59.76 1106 ALA A O 1
ATOM 689 N N . ALA A 1 106 ? 11.261 -129.583 1.559 1.00 60.83 1107 ALA A N 1
ATOM 690 C CA . ALA A 1 106 ? 12.064 -128.784 2.490 1.00 60.10 1107 ALA A CA 1
ATOM 691 C C . ALA A 1 106 ? 11.476 -128.815 3.897 1.00 58.90 1107 ALA A C 1
ATOM 692 O O . ALA A 1 106 ? 12.213 -128.921 4.879 1.00 57.82 1107 ALA A O 1
ATOM 694 N N . ASN A 1 107 ? 10.150 -128.735 3.986 1.00 58.65 1108 ASN A N 1
ATOM 695 C CA . ASN A 1 107 ? 9.471 -128.830 5.271 1.00 60.86 1108 ASN A CA 1
ATOM 696 C C . ASN A 1 107 ? 9.503 -130.228 5.879 1.00 61.45 1108 ASN A C 1
ATOM 697 O O . ASN A 1 107 ? 9.761 -130.379 7.078 1.00 61.22 1108 ASN A O 1
ATOM 702 N N . TYR A 1 108 ? 9.232 -131.243 5.056 1.00 61.99 1109 TYR A N 1
ATOM 703 C CA . TYR A 1 108 ? 9.258 -132.633 5.513 1.00 60.99 1109 TYR A CA 1
ATOM 704 C C . TYR A 1 108 ? 10.658 -133.043 5.948 1.00 60.35 1109 TYR A C 1
ATOM 705 O O . TYR A 1 108 ? 10.832 -133.661 6.999 1.00 59.49 1109 TYR A O 1
ATOM 714 N N . LEU A 1 109 ? 11.653 -132.686 5.139 1.00 59.86 1110 LEU A N 1
ATOM 715 C CA . LEU A 1 109 ? 13.041 -133.034 5.431 1.00 59.67 1110 LEU A CA 1
ATOM 716 C C . LEU A 1 109 ? 13.670 -132.050 6.405 1.00 59.37 1110 LEU A C 1
ATOM 717 O O . LEU A 1 109 ? 14.756 -132.298 6.928 1.00 59.16 1110 LEU A O 1
ATOM 722 N N . ASP A 1 110 ? 12.975 -130.939 6.645 1.00 60.82 1111 ASP A N 1
ATOM 723 C CA . ASP A 1 110 ? 13.417 -129.902 7.575 1.00 61.06 1111 ASP A CA 1
ATOM 724 C C . ASP A 1 110 ? 14.816 -129.392 7.224 1.00 59.00 1111 ASP A C 1
ATOM 725 O O . ASP A 1 110 ? 15.763 -129.532 8.000 1.00 57.77 1111 ASP A O 1
ATOM 730 N N . ILE A 1 111 ? 14.932 -128.824 6.028 1.00 59.22 1112 ILE A N 1
ATOM 731 C CA . ILE A 1 111 ? 16.170 -128.194 5.580 1.00 60.17 1112 ILE A CA 1
ATOM 732 C C . ILE A 1 111 ? 15.953 -126.681 5.567 1.00 61.29 1112 ILE A C 1
ATOM 733 O O . ILE A 1 111 ? 15.313 -126.138 4.660 1.00 59.53 1112 ILE A O 1
ATOM 738 N N . LYS A 1 112 ? 16.488 -126.028 6.600 1.00 63.80 1113 LYS A N 1
ATOM 739 C CA . LYS A 1 112 ? 16.306 -124.597 6.870 1.00 64.34 1113 LYS A CA 1
ATOM 740 C C . LYS A 1 112 ? 16.595 -123.715 5.652 1.00 62.22 1113 LYS A C 1
ATOM 741 O O . LYS A 1 112 ? 15.719 -122.976 5.192 1.00 59.95 1113 LYS A O 1
ATOM 747 N N . GLY A 1 113 ? 17.817 -123.817 5.133 1.00 61.66 1114 GLY A N 1
ATOM 748 C CA . GLY A 1 113 ? 18.271 -122.998 4.011 1.00 61.37 1114 GLY A CA 1
ATOM 749 C C . GLY A 1 113 ? 17.490 -123.179 2.723 1.00 62.36 1114 GLY A C 1
ATOM 750 O O . GLY A 1 113 ? 17.341 -122.233 1.951 1.00 63.58 1114 GLY A O 1
ATOM 751 N N . LEU A 1 114 ? 17.000 -124.395 2.483 1.00 62.40 1115 LEU A N 1
ATOM 752 C CA . LEU A 1 114 ? 16.190 -124.671 1.296 1.00 60.97 1115 LEU A CA 1
ATOM 753 C C . LEU A 1 114 ? 14.778 -124.120 1.482 1.00 58.46 1115 LEU A C 1
ATOM 754 O O . LEU A 1 114 ? 14.214 -123.533 0.557 1.00 56.52 1115 LEU A O 1
ATOM 759 N N . LEU A 1 115 ? 14.220 -124.317 2.677 1.00 57.62 1116 LEU A N 1
ATOM 760 C CA . LEU A 1 115 ? 12.961 -123.683 3.071 1.00 59.81 1116 LEU A CA 1
ATOM 761 C C . LEU A 1 115 ? 13.037 -122.165 2.928 1.00 61.44 1116 LEU A C 1
ATOM 762 O O . LEU A 1 115 ? 12.070 -121.529 2.515 1.00 61.35 1116 LEU A O 1
ATOM 767 N N . ASP A 1 116 ? 14.194 -121.601 3.270 1.00 63.79 1117 ASP A N 1
ATOM 768 C CA . ASP A 1 116 ? 14.421 -120.163 3.184 1.00 67.19 1117 ASP A CA 1
ATOM 769 C C . ASP A 1 116 ? 14.269 -119.653 1.749 1.00 66.67 1117 ASP A C 1
ATOM 770 O O . ASP A 1 116 ? 13.421 -118.798 1.484 1.00 67.31 1117 ASP A O 1
ATOM 775 N N . VAL A 1 117 ? 15.069 -120.197 0.833 1.00 65.48 1118 VAL A N 1
ATOM 776 C CA . VAL A 1 117 ? 15.076 -119.745 -0.567 1.00 65.05 1118 VAL A CA 1
ATOM 777 C C . VAL A 1 117 ? 13.799 -120.066 -1.354 1.00 64.14 1118 VAL A C 1
ATOM 778 O O . VAL A 1 117 ? 13.417 -119.310 -2.250 1.00 65.03 1118 VAL A O 1
ATOM 782 N N . THR A 1 118 ? 13.142 -121.176 -1.021 1.00 62.20 1119 THR A N 1
ATOM 783 C CA . THR A 1 118 ? 11.903 -121.548 -1.711 1.00 61.18 1119 THR A CA 1
ATOM 784 C C . THR A 1 118 ? 10.744 -120.636 -1.314 1.00 61.23 1119 THR A C 1
ATOM 785 O O . THR A 1 118 ? 9.993 -120.178 -2.179 1.00 63.66 1119 THR A O 1
ATOM 789 N N . CYS A 1 119 ? 10.612 -120.372 -0.014 1.00 60.26 1120 CYS A N 1
ATOM 790 C CA . CYS A 1 119 ? 9.609 -119.438 0.511 1.00 59.66 1120 CYS A CA 1
ATOM 791 C C . CYS A 1 119 ? 9.792 -118.016 -0.021 1.00 59.37 1120 CYS A C 1
ATOM 792 O O . CYS A 1 119 ? 8.814 -117.349 -0.351 1.00 58.39 1120 CYS A O 1
ATOM 795 N N . LYS A 1 120 ? 11.044 -117.565 -0.094 1.00 60.74 1121 LYS A N 1
ATOM 796 C CA . LYS A 1 120 ? 11.372 -116.254 -0.654 1.00 64.19 1121 LYS A CA 1
ATOM 797 C C . LYS A 1 120 ? 10.943 -116.148 -2.114 1.00 65.35 1121 LYS A C 1
ATOM 798 O O . LYS A 1 120 ? 10.400 -115.125 -2.532 1.00 65.73 1121 LYS A O 1
ATOM 804 N N . THR A 1 121 ? 11.187 -117.219 -2.871 1.00 67.03 1122 THR A N 1
ATOM 805 C CA . THR A 1 121 ? 10.845 -117.294 -4.292 1.00 66.40 1122 THR A CA 1
ATOM 806 C C . THR A 1 121 ? 9.341 -117.136 -4.523 1.00 66.15 1122 THR A C 1
ATOM 807 O O . THR A 1 121 ? 8.926 -116.384 -5.406 1.00 67.35 1122 THR A O 1
ATOM 811 N N . VAL A 1 122 ? 8.537 -117.833 -3.722 1.00 66.22 1123 VAL A N 1
ATOM 812 C CA . VAL A 1 122 ? 7.078 -117.717 -3.794 1.00 68.01 1123 VAL A CA 1
ATOM 813 C C . VAL A 1 122 ? 6.629 -116.320 -3.354 1.00 70.94 1123 VAL A C 1
ATOM 814 O O . VAL A 1 122 ? 5.688 -115.756 -3.917 1.00 72.05 1123 VAL A O 1
ATOM 818 N N . ALA A 1 123 ? 7.315 -115.766 -2.355 1.00 73.14 1124 ALA A N 1
ATOM 819 C CA . ALA A 1 123 ? 7.042 -114.409 -1.882 1.00 74.96 1124 ALA A CA 1
ATOM 820 C C . ALA A 1 123 ? 7.395 -113.365 -2.941 1.00 75.75 1124 ALA A C 1
ATOM 821 O O . ALA A 1 123 ? 6.692 -112.367 -3.085 1.00 76.27 1124 ALA A O 1
ATOM 823 N N . ASN A 1 124 ? 8.479 -113.607 -3.679 1.00 76.66 1125 ASN A N 1
ATOM 824 C CA . ASN A 1 124 ? 8.894 -112.738 -4.780 1.00 78.08 1125 ASN A CA 1
ATOM 825 C C . ASN A 1 124 ? 7.909 -112.753 -5.949 1.00 79.89 1125 ASN A C 1
ATOM 826 O O . ASN A 1 124 ? 7.840 -111.796 -6.724 1.00 81.08 1125 ASN A O 1
ATOM 831 N N . MET A 1 125 ? 7.159 -113.846 -6.070 1.00 81.30 1126 MET A N 1
ATOM 832 C CA . MET A 1 125 ? 6.074 -113.948 -7.042 1.00 83.72 1126 MET A CA 1
ATOM 833 C C . MET A 1 125 ? 4.883 -113.109 -6.586 1.00 85.16 1126 MET A C 1
ATOM 834 O O . MET A 1 125 ? 4.211 -112.476 -7.401 1.00 85.36 1126 MET A O 1
ATOM 839 N N . ILE A 1 126 ? 4.639 -113.108 -5.277 1.00 87.20 1127 ILE A N 1
ATOM 840 C CA . ILE A 1 126 ? 3.561 -112.326 -4.663 1.00 88.79 1127 ILE A CA 1
ATOM 841 C C . ILE A 1 126 ? 3.840 -110.815 -4.703 1.00 89.76 1127 ILE A C 1
ATOM 842 O O . ILE A 1 126 ? 2.911 -110.012 -4.827 1.00 89.08 1127 ILE A O 1
ATOM 847 N N . LYS A 1 127 ? 5.117 -110.445 -4.610 1.00 91.78 1128 LYS A N 1
ATOM 848 C CA . LYS A 1 127 ? 5.539 -109.042 -4.631 1.00 94.37 1128 LYS A CA 1
ATOM 849 C C . LYS A 1 127 ? 5.184 -108.351 -5.946 1.00 96.67 1128 LYS A C 1
ATOM 850 O O . LYS A 1 127 ? 5.711 -108.700 -7.005 1.00 97.51 1128 LYS A O 1
ATOM 856 N N . GLY A 1 128 ? 4.283 -107.374 -5.865 1.00 99.20 1129 GLY A N 1
ATOM 857 C CA . GLY A 1 128 ? 3.859 -106.607 -7.035 1.00 102.08 1129 GLY A CA 1
ATOM 858 C C . GLY A 1 128 ? 2.459 -106.951 -7.511 1.00 104.06 1129 GLY A C 1
ATOM 859 O O . GLY A 1 128 ? 1.645 -106.058 -7.757 1.00 104.34 1129 GLY A O 1
ATOM 860 N N . LYS A 1 129 ? 2.183 -108.248 -7.640 1.00 105.56 1130 LYS A N 1
ATOM 861 C CA . LYS A 1 129 ? 0.888 -108.737 -8.123 1.00 107.27 1130 LYS A CA 1
ATOM 862 C C . LYS A 1 129 ? -0.261 -108.345 -7.195 1.00 107.53 1130 LYS A C 1
ATOM 863 O O . LYS A 1 129 ? -0.144 -108.446 -5.972 1.00 107.99 1130 LYS A O 1
ATOM 869 N N . THR A 1 130 ? -1.364 -107.896 -7.792 1.00 107.91 1131 THR A N 1
ATOM 870 C CA . THR A 1 130 ? -2.565 -107.490 -7.057 1.00 108.01 1131 THR A CA 1
ATOM 871 C C . THR A 1 130 ? -3.266 -108.710 -6.450 1.00 108.33 1131 THR A C 1
ATOM 872 O O . THR A 1 130 ? -3.110 -109.820 -6.960 1.00 108.02 1131 THR A O 1
ATOM 876 N N . PRO A 1 131 ? -4.043 -108.512 -5.362 1.00 109.26 1132 PRO A N 1
ATOM 877 C CA . PRO A 1 131 ? -4.765 -109.619 -4.715 1.00 110.40 1132 PRO A CA 1
ATOM 878 C C . PRO A 1 131 ? -5.654 -110.425 -5.667 1.00 111.98 1132 PRO A C 1
ATOM 879 O O . PRO A 1 131 ? -6.031 -111.556 -5.350 1.00 112.27 1132 PRO A O 1
ATOM 883 N N . GLU A 1 132 ? -5.977 -109.840 -6.819 1.00 113.84 1133 GLU A N 1
ATOM 884 C CA . GLU A 1 132 ? -6.763 -110.514 -7.851 1.00 114.70 1133 GLU A CA 1
ATOM 885 C C . GLU A 1 132 ? -5.874 -111.399 -8.725 1.00 114.63 1133 GLU A C 1
ATOM 886 O O . GLU A 1 132 ? -6.296 -112.470 -9.162 1.00 114.52 1133 GLU A O 1
ATOM 892 N N . GLU A 1 133 ? -4.647 -110.945 -8.976 1.00 114.67 1134 GLU A N 1
ATOM 893 C CA . GLU A 1 133 ? -3.654 -111.739 -9.704 1.00 115.07 1134 GLU A CA 1
ATOM 894 C C . GLU A 1 133 ? -3.183 -112.931 -8.871 1.00 116.16 1134 GLU A C 1
ATOM 895 O O . GLU A 1 133 ? -2.823 -113.973 -9.420 1.00 116.62 1134 GLU A O 1
ATOM 901 N N . ILE A 1 134 ? -3.190 -112.762 -7.549 1.00 116.91 1135 ILE A N 1
ATOM 902 C CA . ILE A 1 134 ? -2.784 -113.810 -6.610 1.00 117.45 1135 ILE A CA 1
ATOM 903 C C . ILE A 1 134 ? -3.750 -115.000 -6.645 1.00 118.35 1135 ILE A C 1
ATOM 904 O O . ILE A 1 134 ? -3.318 -116.152 -6.735 1.00 118.15 1135 ILE A O 1
ATOM 909 N N . ARG A 1 135 ? -5.051 -114.711 -6.584 1.00 119.40 1136 ARG A N 1
ATOM 910 C CA . ARG A 1 135 ? -6.089 -115.747 -6.636 1.00 120.67 1136 ARG A CA 1
ATOM 911 C C . ARG A 1 135 ? -6.171 -116.430 -8.008 1.00 120.43 1136 ARG A C 1
ATOM 912 O O . ARG A 1 135 ? -6.883 -117.425 -8.170 1.00 119.95 1136 ARG A O 1
ATOM 920 N N . LYS A 1 136 ? -5.438 -115.889 -8.982 1.00 120.26 1137 LYS A N 1
ATOM 921 C CA . LYS A 1 136 ? -5.384 -116.446 -10.333 1.00 120.13 1137 LYS A CA 1
ATOM 922 C C . LYS A 1 136 ? -4.091 -117.225 -10.579 1.00 119.55 1137 LYS A C 1
ATOM 923 O O . LYS A 1 136 ? -4.133 -118.423 -10.864 1.00 119.87 1137 LYS A O 1
ATOM 929 N N . THR A 1 137 ? -2.952 -116.542 -10.454 1.00 119.02 1138 THR A N 1
ATOM 930 C CA . THR A 1 137 ? -1.633 -117.135 -10.725 1.00 118.48 1138 THR A CA 1
ATOM 931 C C . THR A 1 137 ? -1.301 -118.321 -9.815 1.00 118.14 1138 THR A C 1
ATOM 932 O O . THR A 1 137 ? -0.407 -119.115 -10.121 1.00 117.96 1138 THR A O 1
ATOM 936 N N . PHE A 1 138 ? -2.021 -118.430 -8.701 1.00 117.97 1139 PHE A N 1
ATOM 937 C CA . PHE A 1 138 ? -1.906 -119.575 -7.801 1.00 118.16 1139 PHE A CA 1
ATOM 938 C C . PHE A 1 138 ? -3.208 -120.379 -7.762 1.00 117.98 1139 PHE A C 1
ATOM 939 O O . PHE A 1 138 ? -3.276 -121.431 -7.119 1.00 117.95 1139 PHE A O 1
ATOM 947 N N . ASN A 1 139 ? -4.226 -119.874 -8.462 1.00 117.88 1140 ASN A N 1
ATOM 948 C CA . ASN A 1 139 ? -5.561 -120.483 -8.521 1.00 118.14 1140 ASN A CA 1
ATOM 949 C C . ASN A 1 139 ? -6.175 -120.717 -7.135 1.00 117.97 1140 ASN A C 1
ATOM 950 O O . ASN A 1 139 ? -6.235 -121.849 -6.647 1.00 117.65 1140 ASN A O 1
ATOM 955 N N . ILE A 1 140 ? -6.616 -119.629 -6.508 1.00 118.26 1141 ILE A N 1
ATOM 956 C CA . ILE A 1 140 ? -7.181 -119.674 -5.159 1.00 118.60 1141 ILE A CA 1
ATOM 957 C C . ILE A 1 140 ? -8.633 -119.192 -5.168 1.00 118.89 1141 ILE A C 1
ATOM 958 O O . ILE A 1 140 ? -8.970 -118.225 -5.856 1.00 118.19 1141 ILE A O 1
ATOM 963 N N . LYS A 1 141 ? -9.479 -119.876 -4.400 1.00 120.06 1142 LYS A N 1
ATOM 964 C CA . LYS A 1 141 ? -10.897 -119.535 -4.289 1.00 121.70 1142 LYS A CA 1
ATOM 965 C C . LYS A 1 141 ? -11.107 -118.257 -3.474 1.00 122.52 1142 LYS A C 1
ATOM 966 O O . LYS A 1 141 ? -10.597 -118.129 -2.357 1.00 122.76 1142 LYS A O 1
ATOM 972 N N . ASN A 1 142 ? -11.860 -117.321 -4.047 1.00 123.33 1143 ASN A N 1
ATOM 973 C CA . ASN A 1 142 ? -12.196 -116.060 -3.391 1.00 123.94 1143 ASN A CA 1
ATOM 974 C C . ASN A 1 142 ? -13.557 -116.153 -2.704 1.00 124.83 1143 ASN A C 1
ATOM 975 O O . ASN A 1 142 ? -14.597 -116.131 -3.366 1.00 125.32 1143 ASN A O 1
ATOM 980 N N . ASP A 1 143 ? -13.543 -116.259 -1.377 1.00 126.12 1144 ASP A N 1
ATOM 981 C CA . ASP A 1 143 ? -14.778 -116.354 -0.592 1.00 127.80 1144 ASP A CA 1
ATOM 982 C C . ASP A 1 143 ? -15.086 -115.068 0.173 1.00 129.08 1144 ASP A C 1
ATOM 983 O O . ASP A 1 143 ? -14.178 -114.403 0.674 1.00 129.40 1144 ASP A O 1
ATOM 988 N N . PHE A 1 144 ? -16.379 -114.746 0.258 1.00 130.90 1145 PHE A N 1
ATOM 989 C CA . PHE A 1 144 ? -16.888 -113.462 0.770 1.00 132.68 1145 PHE A CA 1
ATOM 990 C C . PHE A 1 144 ? -16.297 -112.266 0.013 1.00 133.51 1145 PHE A C 1
ATOM 991 O O . PHE A 1 144 ? -15.270 -111.705 0.409 1.00 134.29 1145 PHE A O 1
ATOM 999 N N . THR A 1 145 ? -16.962 -111.887 -1.075 1.00 133.82 1146 THR A N 1
ATOM 1000 C CA . THR A 1 145 ? -16.524 -110.777 -1.919 1.00 134.15 1146 THR A CA 1
ATOM 1001 C C . THR A 1 145 ? -17.424 -109.549 -1.674 1.00 134.00 1146 THR A C 1
ATOM 1002 O O . THR A 1 145 ? -18.420 -109.624 -0.943 1.00 133.75 1146 THR A O 1
ATOM 1006 N N . GLU A 1 146 ? -17.005 -108.454 -2.281 1.00 134.02 1147 GLU A N 1
ATOM 1007 C CA . GLU A 1 146 ? -17.751 -107.174 -2.316 1.00 133.95 1147 GLU A CA 1
ATOM 1008 C C . GLU A 1 146 ? -17.918 -106.422 -0.980 1.00 133.29 1147 GLU A C 1
ATOM 1009 O O . GLU A 1 146 ? -18.144 -105.211 -0.945 1.00 133.11 1147 GLU A O 1
ATOM 1015 N N . GLU A 1 147 ? -17.866 -107.097 0.148 1.00 132.56 1148 GLU A N 1
ATOM 1016 C CA . GLU A 1 147 ? -18.490 -106.367 1.366 1.00 131.80 1148 GLU A CA 1
ATOM 1017 C C . GLU A 1 147 ? -17.359 -106.524 2.310 1.00 130.47 1148 GLU A C 1
ATOM 1018 O O . GLU A 1 147 ? -16.944 -105.561 2.969 1.00 130.31 1148 GLU A O 1
ATOM 1024 N N . GLU A 1 148 ? -16.965 -107.756 2.330 1.00 128.88 1149 GLU A N 1
ATOM 1025 C CA . GLU A 1 148 ? -15.802 -108.100 3.149 1.00 126.99 1149 GLU A CA 1
ATOM 1026 C C . GLU A 1 148 ? -14.504 -107.572 2.539 1.00 124.66 1149 GLU A C 1
ATOM 1027 O O . GLU A 1 148 ? -13.614 -107.128 3.265 1.00 124.24 1149 GLU A O 1
ATOM 1033 N N . GLU A 1 149 ? -14.408 -107.616 1.211 1.00 122.32 1150 GLU A N 1
ATOM 1034 C CA . GLU A 1 149 ? -13.232 -107.116 0.494 1.00 120.71 1150 GLU A CA 1
ATOM 1035 C C . GLU A 1 149 ? -12.999 -105.618 0.704 1.00 119.37 1150 GLU A C 1
ATOM 1036 O O . GLU A 1 149 ? -11.854 -105.165 0.754 1.00 119.53 1150 GLU A O 1
ATOM 1042 N N . ALA A 1 150 ? -14.088 -104.861 0.822 1.00 117.52 1151 ALA A N 1
ATOM 1043 C CA . ALA A 1 150 ? -14.017 -103.435 1.134 1.00 115.42 1151 ALA A CA 1
ATOM 1044 C C . ALA A 1 150 ? -13.720 -103.215 2.618 1.00 113.69 1151 ALA A C 1
ATOM 1045 O O . ALA A 1 150 ? -13.072 -102.233 2.989 1.00 113.58 1151 ALA A O 1
ATOM 1047 N N . GLN A 1 151 ? -14.194 -104.138 3.453 1.00 111.65 1152 GLN A N 1
ATOM 1048 C CA . GLN A 1 151 ? -13.975 -104.089 4.898 1.00 110.30 1152 GLN A CA 1
ATOM 1049 C C . GLN A 1 151 ? -12.526 -104.434 5.265 1.00 108.37 1152 GLN A C 1
ATOM 1050 O O . GLN A 1 151 ? -12.013 -103.978 6.289 1.00 108.22 1152 GLN A O 1
ATOM 1056 N N . VAL A 1 152 ? -11.884 -105.247 4.427 1.00 105.81 1153 VAL A N 1
ATOM 1057 C CA . VAL A 1 152 ? -10.465 -105.570 4.572 1.00 103.04 1153 VAL A CA 1
ATOM 1058 C C . VAL A 1 152 ? -9.625 -104.360 4.164 1.00 101.66 1153 VAL A C 1
ATOM 1059 O O . VAL A 1 152 ? -8.646 -104.020 4.833 1.00 101.43 1153 VAL A O 1
ATOM 1063 N N . ARG A 1 153 ? -10.030 -103.713 3.073 1.00 100.31 1154 ARG A N 1
ATOM 1064 C CA . ARG A 1 153 ? -9.382 -102.496 2.586 1.00 99.66 1154 ARG A CA 1
ATOM 1065 C C . ARG A 1 153 ? -9.465 -101.372 3.622 1.00 97.11 1154 ARG A C 1
ATOM 1066 O O . ARG A 1 153 ? -8.509 -100.615 3.801 1.00 96.13 1154 ARG A O 1
ATOM 1074 N N . LYS A 1 154 ? -10.611 -101.284 4.298 1.00 94.48 1155 LYS A N 1
ATOM 1075 C CA . LYS A 1 154 ? -10.846 -100.305 5.359 1.00 92.35 1155 LYS A CA 1
ATOM 1076 C C . LYS A 1 154 ? -9.913 -100.525 6.554 1.00 89.66 1155 LYS A C 1
ATOM 1077 O O . LYS A 1 154 ? -9.359 -99.568 7.102 1.00 89.91 1155 LYS A O 1
ATOM 1083 N N . GLU A 1 155 ? -9.746 -101.788 6.945 1.00 85.85 1156 GLU A N 1
ATOM 1084 C CA . GLU A 1 155 ? -8.876 -102.171 8.059 1.00 82.30 1156 GLU A CA 1
ATOM 1085 C C . GLU A 1 155 ? -7.394 -101.916 7.789 1.00 77.55 1156 GLU A C 1
ATOM 1086 O O . GLU A 1 155 ? -6.607 -101.768 8.726 1.00 76.96 1156 GLU A O 1
ATOM 1092 N N . ASN A 1 156 ? -7.026 -101.873 6.511 1.00 71.76 1157 ASN A N 1
ATOM 1093 C CA . ASN A 1 156 ? -5.637 -101.687 6.102 1.00 68.19 1157 ASN A CA 1
ATOM 1094 C C . ASN A 1 156 ? -5.352 -100.295 5.529 1.00 66.05 1157 ASN A C 1
ATOM 1095 O O . ASN A 1 156 ? -4.229 -100.016 5.103 1.00 64.27 1157 ASN A O 1
ATOM 1100 N N . GLN A 1 157 ? -6.374 -99.434 5.525 1.00 65.41 1158 GLN A N 1
ATOM 1101 C CA . GLN A 1 157 ? -6.265 -98.037 5.075 1.00 65.25 1158 GLN A CA 1
ATOM 1102 C C . GLN A 1 157 ? -5.099 -97.300 5.728 1.00 61.71 1158 GLN A C 1
ATOM 1103 O O . GLN A 1 157 ? -4.393 -96.533 5.073 1.00 59.95 1158 GLN A O 1
ATOM 1109 N N . TRP A 1 158 ? -4.915 -97.544 7.024 1.00 59.25 1159 TRP A N 1
ATOM 1110 C CA . TRP A 1 158 ? -3.949 -96.824 7.853 1.00 58.40 1159 TRP A CA 1
ATOM 1111 C C . TRP A 1 158 ? -2.534 -96.827 7.285 1.00 58.97 1159 TRP A C 1
ATOM 1112 O O . TRP A 1 158 ? -1.799 -95.858 7.446 1.00 58.83 1159 TRP A O 1
ATOM 1123 N N . CYS A 1 159 ? -2.171 -97.918 6.617 1.00 62.01 1160 CYS A N 1
ATOM 1124 C CA . CYS A 1 159 ? -0.808 -98.133 6.145 1.00 64.21 1160 CYS A CA 1
ATOM 1125 C C . CYS A 1 159 ? -0.486 -97.331 4.888 1.00 66.66 1160 CYS A C 1
ATOM 1126 O O . CYS A 1 159 ? -1.326 -97.177 3.993 1.00 67.55 1160 CYS A O 1
ATOM 1130 N N . VAL B 2 7 ? -1.974 -126.952 -10.303 1.00 126.64 2095 VAL B N 1
ATOM 1131 C CA . VAL B 2 7 ? -1.286 -126.841 -8.982 1.00 126.59 2095 VAL B CA 1
ATOM 1132 C C . VAL B 2 7 ? -2.190 -126.138 -7.966 1.00 126.35 2095 VAL B C 1
ATOM 1133 O O . VAL B 2 7 ? -2.604 -124.992 -8.172 1.00 126.62 2095 VAL B O 1
ATOM 1137 N N . SER B 2 8 ? -2.494 -126.840 -6.875 1.00 125.46 2096 SER B N 1
ATOM 1138 C CA . SER B 2 8 ? -3.324 -126.297 -5.802 1.00 124.08 2096 SER B CA 1
ATOM 1139 C C . SER B 2 8 ? -2.471 -125.904 -4.601 1.00 122.57 2096 SER B C 1
ATOM 1140 O O . SER B 2 8 ? -1.798 -126.747 -3.998 1.00 122.58 2096 SER B O 1
ATOM 1143 N N . TRP B 2 9 ? -2.502 -124.618 -4.267 1.00 120.38 2097 TRP B N 1
ATOM 1144 C CA . TRP B 2 9 ? -1.750 -124.090 -3.133 1.00 117.95 2097 TRP B CA 1
ATOM 1145 C C . TRP B 2 9 ? -2.615 -124.004 -1.875 1.00 116.76 2097 TRP B C 1
ATOM 1146 O O . TRP B 2 9 ? -2.149 -123.566 -0.821 1.00 116.99 2097 TRP B O 1
ATOM 1157 N N . ASP B 2 10 ? -3.870 -124.434 -1.997 1.00 115.22 2098 ASP B N 1
ATOM 1158 C CA . ASP B 2 10 ? -4.806 -124.475 -0.873 1.00 113.69 2098 ASP B CA 1
ATOM 1159 C C . ASP B 2 10 ? -4.507 -125.640 0.070 1.00 111.80 2098 ASP B C 1
ATOM 1160 O O . ASP B 2 10 ? -4.889 -125.615 1.243 1.00 111.60 2098 ASP B O 1
ATOM 1165 N N . SER B 2 11 ? -3.830 -126.659 -0.457 1.00 109.60 2099 SER B N 1
ATOM 1166 C CA . SER B 2 11 ? -3.437 -127.832 0.323 1.00 107.19 2099 SER B CA 1
ATOM 1167 C C . SER B 2 11 ? -2.211 -127.554 1.195 1.00 104.36 2099 SER B C 1
ATOM 1168 O O . SER B 2 11 ? -2.009 -128.218 2.217 1.00 103.70 2099 SER B O 1
ATOM 1171 N N . LEU B 2 12 ? -1.407 -126.574 0.778 1.00 101.03 2100 LEU B N 1
ATOM 1172 C CA . LEU B 2 12 ? -0.194 -126.155 1.490 1.00 97.68 2100 LEU B CA 1
ATOM 1173 C C . LEU B 2 12 ? -0.501 -125.748 2.936 1.00 94.79 2100 LEU B C 1
ATOM 1174 O O . LEU B 2 12 ? -1.356 -124.890 3.164 1.00 95.31 2100 LEU B O 1
ATOM 1179 N N . PRO B 2 13 ? 0.198 -126.364 3.913 1.00 92.05 2101 PRO B N 1
ATOM 1180 C CA . PRO B 2 13 ? -0.102 -126.202 5.343 1.00 90.15 2101 PRO B CA 1
ATOM 1181 C C . PRO B 2 13 ? 0.079 -124.773 5.854 1.00 87.67 2101 PRO B C 1
ATOM 1182 O O . PRO B 2 13 ? 0.842 -123.997 5.270 1.00 86.58 2101 PRO B O 1
ATOM 1186 N N . ASP B 2 14 ? -0.622 -124.450 6.941 1.00 85.67 2102 ASP B N 1
ATOM 1187 C CA . ASP B 2 14 ? -0.586 -123.119 7.559 1.00 84.12 2102 ASP B CA 1
ATOM 1188 C C . ASP B 2 14 ? 0.838 -122.615 7.803 1.00 82.53 2102 ASP B C 1
ATOM 1189 O O . ASP B 2 14 ? 1.187 -121.506 7.393 1.00 81.43 2102 ASP B O 1
ATOM 1194 N N . GLU B 2 15 ? 1.649 -123.454 8.447 1.00 81.50 2103 GLU B N 1
ATOM 1195 C CA . GLU B 2 15 ? 3.031 -123.131 8.816 1.00 80.76 2103 GLU B CA 1
ATOM 1196 C C . GLU B 2 15 ? 3.881 -122.725 7.619 1.00 77.81 2103 GLU B C 1
ATOM 1197 O O . GLU B 2 15 ? 4.801 -121.917 7.750 1.00 77.51 2103 GLU B O 1
ATOM 1203 N N . LEU B 2 16 ? 3.571 -123.290 6.456 1.00 74.82 2104 LEU B N 1
ATOM 1204 C CA . LEU B 2 16 ? 4.317 -122.997 5.236 1.00 71.86 2104 LEU B CA 1
ATOM 1205 C C . LEU B 2 16 ? 3.870 -121.699 4.581 1.00 67.43 2104 LEU B C 1
ATOM 1206 O O . LEU B 2 16 ? 4.676 -121.009 3.955 1.00 65.25 2104 LEU B O 1
ATOM 1211 N N . LEU B 2 17 ? 2.585 -121.379 4.713 1.00 64.82 2105 LEU B N 1
ATOM 1212 C CA . LEU B 2 17 ? 2.079 -120.081 4.270 1.00 63.66 2105 LEU B CA 1
ATOM 1213 C C . LEU B 2 17 ? 2.651 -118.966 5.144 1.00 60.27 2105 LEU B C 1
ATOM 1214 O O . LEU B 2 17 ? 3.084 -117.931 4.633 1.00 56.67 2105 LEU B O 1
ATOM 1219 N N . LEU B 2 18 ? 2.670 -119.206 6.458 1.00 58.56 2106 LEU B N 1
ATOM 1220 C CA . LEU B 2 18 ? 3.310 -118.306 7.417 1.00 58.06 2106 LEU B CA 1
ATOM 1221 C C . LEU B 2 18 ? 4.779 -118.086 7.062 1.00 57.00 2106 LEU B C 1
ATOM 1222 O O . LEU B 2 18 ? 5.278 -116.963 7.143 1.00 58.16 2106 LEU B O 1
ATOM 1227 N N . GLY B 2 19 ? 5.451 -119.158 6.643 1.00 55.08 2107 GLY B N 1
ATOM 1228 C CA . GLY B 2 19 ? 6.838 -119.091 6.187 1.00 52.54 2107 GLY B CA 1
ATOM 1229 C C . GLY B 2 19 ? 7.037 -118.221 4.957 1.00 52.64 2107 GLY B C 1
ATOM 1230 O O . GLY B 2 19 ? 8.059 -117.549 4.826 1.00 52.19 2107 GLY B O 1
ATOM 1231 N N . ILE B 2 20 ? 6.063 -118.243 4.048 1.00 53.80 2108 ILE B N 1
ATOM 1232 C CA . ILE B 2 20 ? 6.105 -117.411 2.843 1.00 53.68 2108 ILE B CA 1
ATOM 1233 C C . ILE B 2 20 ? 5.732 -115.965 3.189 1.00 52.37 2108 ILE B C 1
ATOM 1234 O O . ILE B 2 20 ? 6.396 -115.019 2.748 1.00 52.18 2108 ILE B O 1
ATOM 1239 N N . PHE B 2 21 ? 4.674 -115.808 3.982 1.00 52.65 2109 PHE B N 1
ATOM 1240 C CA . PHE B 2 21 ? 4.236 -114.493 4.455 1.00 54.81 2109 PHE B CA 1
ATOM 1241 C C . PHE B 2 21 ? 5.347 -113.738 5.193 1.00 54.92 2109 PHE B C 1
ATOM 1242 O O . PHE B 2 21 ? 5.496 -112.526 5.015 1.00 54.70 2109 PHE B O 1
ATOM 1250 N N . SER B 2 22 ? 6.139 -114.465 5.987 1.00 53.82 2110 SER B N 1
ATOM 1251 C CA . SER B 2 22 ? 7.208 -113.864 6.790 1.00 54.91 2110 SER B CA 1
ATOM 1252 C C . SER B 2 22 ? 8.296 -113.193 5.954 1.00 55.41 2110 SER B C 1
ATOM 1253 O O . SER B 2 22 ? 9.087 -112.411 6.484 1.00 56.21 2110 SER B O 1
ATOM 1256 N N . CYS B 2 23 ? 8.320 -113.490 4.654 1.00 55.23 2111 CYS B N 1
ATOM 1257 C CA . CYS B 2 23 ? 9.268 -112.871 3.722 1.00 55.78 2111 CYS B CA 1
ATOM 1258 C C . CYS B 2 23 ? 8.730 -111.565 3.140 1.00 55.44 2111 CYS B C 1
ATOM 1259 O O . CYS B 2 23 ? 9.460 -110.834 2.469 1.00 56.44 2111 CYS B O 1
ATOM 1262 N N . LEU B 2 24 ? 7.452 -111.285 3.383 1.00 54.78 2112 LEU B N 1
ATOM 1263 C CA . LEU B 2 24 ? 6.821 -110.066 2.877 1.00 54.86 2112 LEU B CA 1
ATOM 1264 C C . LEU B 2 24 ? 7.062 -108.862 3.787 1.00 55.14 2112 LEU B C 1
ATOM 1265 O O . LEU B 2 24 ? 6.953 -108.956 5.019 1.00 52.91 2112 LEU B O 1
ATOM 1270 N N . CYS B 2 25 ? 7.391 -107.734 3.166 1.00 54.49 2113 CYS B N 1
ATOM 1271 C CA . CYS B 2 25 ? 7.417 -106.451 3.854 1.00 54.86 2113 CYS B CA 1
ATOM 1272 C C . CYS B 2 25 ? 5.988 -106.081 4.268 1.00 53.43 2113 CYS B C 1
ATOM 1273 O O . CYS B 2 25 ? 5.017 -106.616 3.719 1.00 53.93 2113 CYS B O 1
ATOM 1276 N N . LEU B 2 26 ? 5.869 -105.167 5.230 1.00 50.87 2114 LEU B N 1
ATOM 1277 C CA . LEU B 2 26 ? 4.585 -104.837 5.863 1.00 48.70 2114 LEU B CA 1
ATOM 1278 C C . LEU B 2 26 ? 3.408 -104.533 4.910 1.00 48.44 2114 LEU B C 1
ATOM 1279 O O . LEU B 2 26 ? 2.344 -105.147 5.046 1.00 45.86 2114 LEU B O 1
ATOM 1284 N N . PRO B 2 27 ? 3.578 -103.583 3.965 1.00 50.17 2115 PRO B N 1
ATOM 1285 C CA . PRO B 2 27 ? 2.426 -103.301 3.101 1.00 53.06 2115 PRO B CA 1
ATOM 1286 C C . PRO B 2 27 ? 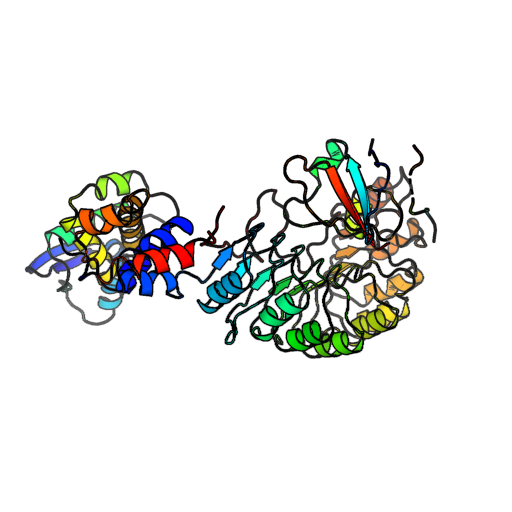2.049 -104.507 2.229 1.00 55.38 2115 PRO B C 1
ATOM 1287 O O . PRO B 2 27 ? 0.862 -104.779 2.036 1.00 55.99 2115 PRO B O 1
ATOM 1291 N N . GLU B 2 28 ? 3.058 -105.232 1.748 1.00 58.34 2116 GLU B N 1
ATOM 1292 C CA . GLU B 2 28 ? 2.860 -106.466 0.989 1.00 61.16 2116 GLU B CA 1
ATOM 1293 C C . GLU B 2 28 ? 2.079 -107.505 1.794 1.00 60.41 2116 GLU B C 1
ATOM 1294 O O . GLU B 2 28 ? 1.242 -108.219 1.243 1.00 61.47 2116 GLU B O 1
ATOM 1300 N N . LEU B 2 29 ? 2.353 -107.579 3.097 1.00 58.77 2117 LEU B N 1
ATOM 1301 C CA . LEU B 2 29 ? 1.654 -108.505 3.986 1.00 57.80 2117 LEU B CA 1
ATOM 1302 C C . LEU B 2 29 ? 0.175 -108.156 4.132 1.00 59.38 2117 LEU B C 1
ATOM 1303 O O . LEU B 2 29 ? -0.676 -109.045 4.205 1.00 60.56 2117 LEU B O 1
ATOM 1308 N N . LEU B 2 30 ? -0.132 -106.864 4.179 1.00 60.17 2118 LEU B N 1
ATOM 1309 C CA . LEU B 2 30 ? -1.516 -106.427 4.340 1.00 61.28 2118 LEU B CA 1
ATOM 1310 C C . LEU B 2 30 ? -2.316 -106.656 3.057 1.00 61.23 2118 LEU B C 1
ATOM 1311 O O . LEU B 2 30 ? -3.488 -107.029 3.109 1.00 59.29 2118 LEU B O 1
ATOM 1316 N N . LYS B 2 31 ? -1.663 -106.444 1.916 1.00 62.39 2119 LYS B N 1
ATOM 1317 C CA . LYS B 2 31 ? -2.236 -106.753 0.611 1.00 65.87 2119 LYS B CA 1
ATOM 1318 C C . LYS B 2 31 ? -2.796 -108.186 0.555 1.00 67.82 2119 LYS B C 1
ATOM 1319 O O . LYS B 2 31 ? -3.968 -108.382 0.220 1.00 68.46 2119 LYS B O 1
ATOM 1325 N N . VAL B 2 32 ? -1.967 -109.168 0.919 1.00 67.93 2120 VAL B N 1
ATOM 1326 C CA . VAL B 2 32 ? -2.317 -110.591 0.770 1.00 67.22 2120 VAL B CA 1
ATOM 1327 C C . VAL B 2 32 ? -3.385 -111.086 1.746 1.00 68.58 2120 VAL B C 1
ATOM 1328 O O . VAL B 2 32 ? -3.886 -112.205 1.601 1.00 68.97 2120 VAL B O 1
ATOM 1332 N N . SER B 2 33 ? -3.730 -110.261 2.734 1.00 68.68 2121 SER B N 1
ATOM 1333 C CA . SER B 2 33 ? -4.817 -110.588 3.654 1.00 70.11 2121 SER B CA 1
ATOM 1334 C C . SER B 2 33 ? -6.164 -110.508 2.929 1.00 71.68 2121 SER B C 1
ATOM 1335 O O . SER B 2 33 ? -7.156 -111.093 3.374 1.00 70.93 2121 SER B O 1
ATOM 1338 N N . GLY B 2 34 ? -6.181 -109.778 1.814 1.00 72.82 2122 GLY B N 1
ATOM 1339 C CA . GLY B 2 34 ? -7.369 -109.649 0.977 1.00 76.91 2122 GLY B CA 1
ATOM 1340 C C . GLY B 2 34 ? -7.349 -110.620 -0.190 1.00 79.41 2122 GLY B C 1
ATOM 1341 O O . GLY B 2 34 ? -7.471 -110.215 -1.348 1.00 80.15 2122 GLY B O 1
ATOM 1342 N N . VAL B 2 35 ? -7.186 -111.903 0.127 1.00 80.72 2123 VAL B N 1
ATOM 1343 C CA . VAL B 2 35 ? -7.163 -112.975 -0.867 1.00 81.04 2123 VAL B CA 1
ATOM 1344 C C . VAL B 2 35 ? -8.254 -113.996 -0.551 1.00 81.78 2123 VAL B C 1
ATOM 1345 O O . VAL B 2 35 ? -9.011 -114.392 -1.438 1.00 83.79 2123 VAL B O 1
ATOM 1349 N N . CYS B 2 36 ? -8.325 -114.407 0.713 1.00 81.79 2124 CYS B N 1
ATOM 1350 C CA . CYS B 2 36 ? -9.359 -115.324 1.196 1.00 82.87 2124 CYS B CA 1
ATOM 1351 C C . CYS B 2 36 ? -9.404 -115.313 2.719 1.00 83.33 2124 CYS B C 1
ATOM 1352 O O . CYS B 2 36 ? -8.469 -114.842 3.369 1.00 83.16 2124 CYS B O 1
ATOM 1355 N N . LYS B 2 37 ? -10.489 -115.844 3.280 1.00 84.49 2125 LYS B N 1
ATOM 1356 C CA . LYS B 2 37 ? -10.682 -115.891 4.733 1.00 86.26 2125 LYS B CA 1
ATOM 1357 C C . LYS B 2 37 ? -9.534 -116.583 5.474 1.00 84.99 2125 LYS B C 1
ATOM 1358 O O . LYS B 2 37 ? -9.257 -116.266 6.634 1.00 85.66 2125 LYS B O 1
ATOM 1364 N N . ARG B 2 38 ? -8.877 -117.521 4.792 1.00 82.53 2126 ARG B N 1
ATOM 1365 C CA . ARG B 2 38 ? -7.759 -118.276 5.357 1.00 80.32 2126 ARG B CA 1
ATOM 1366 C C . ARG B 2 38 ? -6.474 -117.443 5.368 1.00 77.42 2126 ARG B C 1
ATOM 1367 O O . ARG B 2 38 ? -5.771 -117.390 6.380 1.00 77.08 2126 ARG B O 1
ATOM 1375 N N . TRP B 2 39 ? -6.174 -116.811 4.234 1.00 73.48 2127 TRP B N 1
ATOM 1376 C CA . TRP B 2 39 ? -5.026 -115.918 4.098 1.00 70.35 2127 TRP B CA 1
ATOM 1377 C C . TRP B 2 39 ? -5.134 -114.696 5.019 1.00 72.79 2127 TRP B C 1
ATOM 1378 O O . TRP B 2 39 ? -4.126 -114.217 5.544 1.00 72.61 2127 TRP B O 1
ATOM 1389 N N . TYR B 2 40 ? -6.362 -114.210 5.204 1.00 73.84 2128 TYR B N 1
ATOM 1390 C CA . TYR B 2 40 ? -6.669 -113.117 6.124 1.00 74.99 2128 TYR B CA 1
ATOM 1391 C C . TYR B 2 40 ? -6.399 -113.517 7.576 1.00 75.37 2128 TYR B C 1
ATOM 1392 O O . TYR B 2 40 ? -5.869 -112.720 8.355 1.00 75.82 2128 TYR B O 1
ATOM 1401 N N . ARG B 2 41 ? -6.781 -114.745 7.933 1.00 74.49 2129 ARG B N 1
ATOM 1402 C CA . ARG B 2 41 ? -6.530 -115.290 9.268 1.00 74.68 2129 ARG B CA 1
ATOM 1403 C C . ARG B 2 41 ? -5.042 -115.378 9.573 1.00 72.45 2129 ARG B C 1
ATOM 1404 O O . ARG B 2 41 ? -4.604 -115.051 10.679 1.00 72.10 2129 ARG B O 1
ATOM 1412 N N . LEU B 2 42 ? -4.276 -115.830 8.584 1.00 69.68 2130 LEU B N 1
ATOM 1413 C CA . LEU B 2 42 ? -2.862 -116.121 8.772 1.00 67.90 2130 LEU B CA 1
ATOM 1414 C C . LEU B 2 42 ? -1.979 -114.880 8.668 1.00 64.59 2130 LEU B C 1
ATOM 1415 O O . LEU B 2 42 ? -0.876 -114.864 9.204 1.00 63.47 2130 LEU B O 1
ATOM 1420 N N . ALA B 2 43 ? -2.466 -113.849 7.981 1.00 61.95 2131 ALA B N 1
ATOM 1421 C CA . ALA B 2 43 ? -1.710 -112.605 7.813 1.00 59.62 2131 ALA B CA 1
ATOM 1422 C C . ALA B 2 43 ? -1.590 -111.826 9.125 1.00 57.99 2131 ALA B C 1
ATOM 1423 O O . ALA B 2 43 ? -0.700 -110.995 9.276 1.00 55.86 2131 ALA B O 1
ATOM 1425 N N . SER B 2 44 ? -2.487 -112.120 10.063 1.00 58.15 2132 SER B N 1
ATOM 1426 C CA . SER B 2 44 ? -2.526 -111.477 11.370 1.00 60.76 2132 SER B CA 1
ATOM 1427 C C . SER B 2 44 ? -2.009 -112.417 12.464 1.00 61.97 2132 SER B C 1
ATOM 1428 O O . SER B 2 44 ? -2.136 -112.123 13.661 1.00 61.29 2132 SER B O 1
ATOM 1431 N N . ASP B 2 45 ? -1.405 -113.526 12.038 1.00 62.43 2133 ASP B N 1
ATOM 1432 C CA . ASP B 2 45 ? -1.120 -114.671 12.906 1.00 64.22 2133 ASP B CA 1
ATOM 1433 C C . ASP B 2 45 ? -0.627 -114.348 14.317 1.00 66.71 2133 ASP B C 1
ATOM 1434 O O . ASP B 2 45 ? -1.370 -114.542 15.286 1.00 71.54 2133 ASP B O 1
ATOM 1439 N N . GLU B 2 46 ? 0.609 -113.862 14.426 1.00 64.58 2134 GLU B N 1
ATOM 1440 C CA . GLU B 2 46 ? 1.284 -113.711 15.719 1.00 65.69 2134 GLU B CA 1
ATOM 1441 C C . GLU B 2 46 ? 2.782 -113.643 15.470 1.00 62.84 2134 GLU B C 1
ATOM 1442 O O . GLU B 2 46 ? 3.449 -112.688 15.881 1.00 61.81 2134 GLU B O 1
ATOM 1448 N N . SER B 2 47 ? 3.296 -114.660 14.772 1.00 58.88 2135 SER B N 1
ATOM 1449 C CA . SER B 2 47 ? 4.538 -115.267 14.501 1.00 56.29 2135 SER B CA 1
ATOM 1450 C C . SER B 2 47 ? 5.041 -114.258 13.472 1.00 54.09 2135 SER B C 1
ATOM 1451 O O . SER B 2 47 ? 6.247 -114.108 13.273 1.00 54.75 2135 SER B O 1
ATOM 1454 N N . LEU B 2 48 ? 4.105 -113.574 12.821 1.00 51.10 2136 LEU B N 1
ATOM 1455 C CA . LEU B 2 48 ? 4.434 -112.561 11.822 1.00 50.39 2136 LEU B CA 1
ATOM 1456 C C . LEU B 2 48 ? 4.521 -111.161 12.435 1.00 47.76 2136 LEU B C 1
ATOM 1457 O O . LEU B 2 48 ? 5.146 -110.275 11.869 1.00 45.38 2136 LEU B O 1
ATOM 1462 N N . TRP B 2 49 ? 3.899 -110.973 13.595 1.00 46.74 2137 TRP B N 1
ATOM 1463 C CA . TRP B 2 49 ? 3.774 -109.642 14.189 1.00 47.42 2137 TRP B CA 1
ATOM 1464 C C . TRP B 2 49 ? 4.614 -109.418 15.455 1.00 45.90 2137 TRP B C 1
ATOM 1465 O O . TRP B 2 49 ? 4.297 -108.550 16.255 1.00 47.61 2137 TRP B O 1
ATOM 1476 N N . GLN B 2 50 ? 5.692 -110.182 15.610 1.00 44.24 2138 GLN B N 1
ATOM 1477 C CA . GLN B 2 50 ? 6.541 -110.110 16.806 1.00 44.77 2138 GLN B CA 1
ATOM 1478 C C . GLN B 2 50 ? 7.249 -108.760 16.937 1.00 43.10 2138 GLN B C 1
ATOM 1479 O O . GLN B 2 50 ? 7.352 -108.216 18.037 1.00 41.74 2138 GLN B O 1
ATOM 1485 N N . THR B 2 51 ? 7.747 -108.237 15.816 1.00 40.85 2139 THR B N 1
ATOM 1486 C CA . THR B 2 51 ? 8.488 -106.979 15.811 1.00 40.96 2139 THR B CA 1
ATOM 1487 C C . THR B 2 51 ? 7.936 -105.995 14.779 1.00 42.06 2139 THR B C 1
ATOM 1488 O O . THR B 2 51 ? 7.798 -106.321 13.589 1.00 43.27 2139 THR B O 1
ATOM 1492 N N . LEU B 2 52 ? 7.627 -104.787 15.249 1.00 40.42 2140 LEU B N 1
ATOM 1493 C CA . LEU B 2 52 ? 6.960 -103.770 14.438 1.00 37.41 2140 LEU B CA 1
ATOM 1494 C C . LEU B 2 52 ? 7.578 -102.383 14.632 1.00 38.52 2140 LEU B C 1
ATOM 1495 O O . LEU B 2 52 ? 7.756 -101.919 15.762 1.00 39.65 2140 LEU B O 1
ATOM 1500 N N . ASP B 2 53 ? 7.898 -101.736 13.516 1.00 36.58 2141 ASP B N 1
ATOM 1501 C CA . ASP B 2 53 ? 8.491 -100.411 13.513 1.00 36.60 2141 ASP B CA 1
ATOM 1502 C C . ASP B 2 53 ? 7.597 -99.463 12.731 1.00 37.45 2141 ASP B C 1
ATOM 1503 O O . ASP B 2 53 ? 7.473 -99.573 11.507 1.00 38.00 2141 ASP B O 1
ATOM 1508 N N . LEU B 2 54 ? 6.978 -98.533 13.453 1.00 36.33 2142 LEU B N 1
ATOM 1509 C CA . LEU B 2 54 ? 6.144 -97.503 12.845 1.00 36.15 2142 LEU B CA 1
ATOM 1510 C C . LEU B 2 54 ? 6.654 -96.084 13.131 1.00 35.84 2142 LEU B C 1
ATOM 1511 O O . LEU B 2 54 ? 5.871 -95.138 13.199 1.00 36.85 2142 LEU B O 1
ATOM 1516 N N . THR B 2 55 ? 7.970 -95.944 13.279 1.00 35.60 2143 THR B N 1
ATOM 1517 C CA . THR B 2 55 ? 8.607 -94.644 13.532 1.00 35.36 2143 THR B CA 1
ATOM 1518 C C . THR B 2 55 ? 8.028 -93.547 12.647 1.00 35.65 2143 THR B C 1
ATOM 1519 O O . THR B 2 55 ? 7.975 -93.700 11.427 1.00 37.04 2143 THR B O 1
ATOM 1523 N N . GLY B 2 56 ? 7.586 -92.449 13.264 1.00 34.93 2144 GLY B N 1
ATOM 1524 C CA . GLY B 2 56 ? 7.140 -91.271 12.513 1.00 31.38 2144 GLY B CA 1
ATOM 1525 C C . GLY B 2 56 ? 5.761 -91.384 11.886 1.00 32.60 2144 GLY B C 1
ATOM 1526 O O . GLY B 2 56 ? 5.322 -90.480 11.177 1.00 35.41 2144 GLY B O 1
ATOM 1527 N N . LYS B 2 57 ? 5.072 -92.486 12.162 1.00 33.77 2145 LYS B N 1
ATOM 1528 C CA . LYS B 2 57 ? 3.771 -92.759 11.569 1.00 37.51 2145 LYS B CA 1
ATOM 1529 C C . LYS B 2 57 ? 2.650 -91.942 12.222 1.00 38.12 2145 LYS B C 1
ATOM 1530 O O . LYS B 2 57 ? 2.575 -91.826 13.448 1.00 37.25 2145 LYS B O 1
ATOM 1536 N N . ASN B 2 58 ? 1.796 -91.373 11.378 1.00 39.57 2146 ASN B N 1
ATOM 1537 C CA . ASN B 2 58 ? 0.572 -90.716 11.806 1.00 41.88 2146 ASN B CA 1
ATOM 1538 C C . ASN B 2 58 ? -0.540 -91.756 11.738 1.00 43.50 2146 ASN B C 1
ATOM 1539 O O . ASN B 2 58 ? -0.899 -92.210 10.649 1.00 46.90 2146 ASN B O 1
ATOM 1544 N N . LEU B 2 59 ? -1.072 -92.154 12.889 1.00 42.08 2147 LEU B N 1
ATOM 1545 C CA . LEU B 2 59 ? -2.139 -93.157 12.904 1.00 43.83 2147 LEU B CA 1
ATOM 1546 C C . LEU B 2 59 ? -3.093 -93.031 14.087 1.00 44.53 2147 LEU B C 1
ATOM 1547 O O . LEU B 2 59 ? -2.733 -92.502 15.145 1.00 43.84 2147 LEU B O 1
ATOM 1552 N N . HIS B 2 60 ? -4.312 -93.528 13.889 1.00 43.37 2148 HIS B N 1
ATOM 1553 C CA . HIS B 2 60 ? -5.312 -93.569 14.938 1.00 42.59 2148 HIS B CA 1
ATOM 1554 C C . HIS B 2 60 ? -4.869 -94.565 16.011 1.00 42.69 2148 HIS B C 1
ATOM 1555 O O . HIS B 2 60 ? -4.414 -95.664 15.686 1.00 44.47 2148 HIS B O 1
ATOM 1562 N N . PRO B 2 61 ? -4.974 -94.175 17.296 1.00 42.40 2149 PRO B N 1
ATOM 1563 C CA . PRO B 2 61 ? -4.600 -95.074 18.396 1.00 42.87 2149 PRO B CA 1
ATOM 1564 C C . PRO B 2 61 ? -5.379 -96.401 18.462 1.00 44.91 2149 PRO B C 1
ATOM 1565 O O . PRO B 2 61 ? -4.860 -97.372 19.017 1.00 45.19 2149 PRO B O 1
ATOM 1569 N N . ASP B 2 62 ? -6.596 -96.445 17.909 1.00 46.31 2150 ASP B N 1
ATOM 1570 C CA . ASP B 2 62 ? -7.356 -97.707 17.791 1.00 45.54 2150 ASP B CA 1
ATOM 1571 C C . ASP B 2 62 ? -6.606 -98.715 16.924 1.00 44.01 2150 ASP B C 1
ATOM 1572 O O . ASP B 2 62 ? -6.590 -99.913 17.215 1.00 45.59 2150 ASP B O 1
ATOM 1577 N N . VAL B 2 63 ? -5.991 -98.215 15.855 1.00 42.25 2151 VAL B N 1
ATOM 1578 C CA . VAL B 2 63 ? -5.143 -99.024 14.985 1.00 42.38 2151 VAL B CA 1
ATOM 1579 C C . VAL B 2 63 ? -3.931 -99.574 15.750 1.00 42.74 2151 VAL B C 1
ATOM 1580 O O . VAL B 2 63 ? -3.642 -100.773 15.690 1.00 43.96 2151 VAL B O 1
ATOM 1584 N N . THR B 2 64 ? -3.234 -98.710 16.485 1.00 43.21 2152 THR B N 1
ATOM 1585 C CA . THR B 2 64 ? -2.051 -99.171 17.219 1.00 41.15 2152 THR B CA 1
ATOM 1586 C C . THR B 2 64 ? -2.422 -100.190 18.291 1.00 39.39 2152 THR B C 1
ATOM 1587 O O . THR B 2 64 ? -1.720 -101.186 18.459 1.00 38.33 2152 THR B O 1
ATOM 1591 N N . GLY B 2 65 ? -3.549 -99.969 18.967 1.00 39.22 2153 GLY B N 1
ATOM 1592 C CA . GLY B 2 65 ? -4.105 -100.963 19.885 1.00 39.10 2153 GLY B CA 1
ATOM 1593 C C . GLY B 2 65 ? -4.390 -102.297 19.202 1.00 41.65 2153 GLY B C 1
ATOM 1594 O O . GLY B 2 65 ? -4.078 -103.362 19.744 1.00 41.77 2153 GLY B O 1
ATOM 1595 N N . ARG B 2 66 ? -4.975 -102.240 18.006 1.00 43.20 2154 ARG B N 1
ATOM 1596 C CA . ARG B 2 66 ? -5.275 -103.443 17.229 1.00 46.40 2154 ARG B CA 1
ATOM 1597 C C . ARG B 2 66 ? -3.997 -104.182 16.820 1.00 46.75 2154 ARG B C 1
ATOM 1598 O O . ARG B 2 66 ? -3.918 -105.410 16.936 1.00 46.39 2154 ARG B O 1
ATOM 1606 N N . LEU B 2 67 ? -3.004 -103.436 16.338 1.00 43.72 2155 LEU B N 1
ATOM 1607 C CA . LEU B 2 67 ? -1.736 -104.044 15.942 1.00 43.95 2155 LEU B CA 1
ATOM 1608 C C . LEU B 2 67 ? -1.049 -104.712 17.130 1.00 42.58 2155 LEU B C 1
ATOM 1609 O O . LEU B 2 67 ? -0.527 -105.820 17.004 1.00 41.88 2155 LEU B O 1
ATOM 1614 N N . LEU B 2 68 ? -1.080 -104.046 18.282 1.00 41.04 2156 LEU B N 1
ATOM 1615 C CA . LEU B 2 68 ? -0.497 -104.589 19.508 1.00 40.19 2156 LEU B CA 1
ATOM 1616 C C . LEU B 2 68 ? -1.211 -105.857 19.994 1.00 42.62 2156 LEU B C 1
ATOM 1617 O O . LEU B 2 68 ? -0.573 -106.760 20.550 1.00 42.13 2156 LEU B O 1
ATOM 1622 N N . SER B 2 69 ? -2.529 -105.917 19.782 1.00 42.99 2157 SER B N 1
ATOM 1623 C CA . SER B 2 69 ? -3.344 -107.073 20.181 1.00 44.40 2157 SER B CA 1
ATOM 1624 C C . SER B 2 69 ? -2.999 -108.332 19.380 1.00 44.12 2157 SER B C 1
ATOM 1625 O O . SER B 2 69 ? -3.320 -109.444 19.797 1.00 45.90 2157 SER B O 1
ATOM 1628 N N . GLN B 2 70 ? -2.333 -108.140 18.243 1.00 43.74 2158 GLN B N 1
ATOM 1629 C CA . GLN B 2 70 ? -1.842 -109.235 17.407 1.00 44.10 2158 GLN B CA 1
ATOM 1630 C C . GLN B 2 70 ? -0.564 -109.894 17.939 1.00 45.30 2158 GLN B C 1
ATOM 1631 O O . GLN B 2 70 ? 0.001 -110.774 17.287 1.00 47.57 2158 GLN B O 1
ATOM 1637 N N . GLY B 2 71 ? -0.112 -109.466 19.117 1.00 44.47 2159 GLY B N 1
ATOM 1638 C CA . GLY B 2 71 ? 1.003 -110.115 19.804 1.00 41.75 2159 GLY B CA 1
ATOM 1639 C C . GLY B 2 71 ? 2.378 -109.507 19.599 1.00 41.63 2159 GLY B C 1
ATOM 1640 O O . GLY B 2 71 ? 3.383 -110.193 19.780 1.00 42.63 2159 GLY B O 1
ATOM 1641 N N . VAL B 2 72 ? 2.434 -108.227 19.225 1.00 41.08 2160 VAL B N 1
ATOM 1642 C CA . VAL B 2 72 ? 3.716 -107.507 19.085 1.00 38.32 2160 VAL B CA 1
ATOM 1643 C C . VAL B 2 72 ? 4.555 -107.630 20.364 1.00 36.63 2160 VAL B C 1
ATOM 1644 O O . VAL B 2 72 ? 4.051 -107.418 21.468 1.00 34.42 2160 VAL B O 1
ATOM 1648 N N . ILE B 2 73 ? 5.820 -108.006 20.202 1.00 35.23 2161 ILE B N 1
ATOM 1649 C CA . ILE B 2 73 ? 6.757 -108.135 21.320 1.00 36.23 2161 ILE B CA 1
ATOM 1650 C C . ILE B 2 73 ? 7.660 -106.899 21.415 1.00 35.97 2161 ILE B C 1
ATOM 1651 O O . ILE B 2 73 ? 7.899 -106.384 22.511 1.00 37.11 2161 ILE B O 1
ATOM 1656 N N . ALA B 2 74 ? 8.159 -106.438 20.270 1.00 34.75 2162 ALA B N 1
ATOM 1657 C CA . ALA B 2 74 ? 8.933 -105.199 20.197 1.00 35.19 2162 ALA B CA 1
ATOM 1658 C C . ALA B 2 74 ? 8.223 -104.194 19.298 1.00 35.76 2162 ALA B C 1
ATOM 1659 O O . ALA B 2 74 ? 7.982 -104.467 18.120 1.00 36.31 2162 ALA B O 1
ATOM 1661 N N . PHE B 2 75 ? 7.880 -103.040 19.869 1.00 35.60 2163 PHE B N 1
ATOM 1662 C CA . PHE B 2 75 ? 7.183 -101.975 19.146 1.00 34.97 2163 PHE B CA 1
ATOM 1663 C C . PHE B 2 75 ? 8.004 -100.682 19.141 1.00 33.59 2163 PHE B C 1
ATOM 1664 O O . PHE B 2 75 ? 8.108 -99.992 20.161 1.00 34.61 2163 PHE B O 1
ATOM 1672 N N . ARG B 2 76 ? 8.589 -100.370 17.989 1.00 32.64 2164 ARG B N 1
ATOM 1673 C CA . ARG B 2 76 ? 9.319 -99.124 17.800 1.00 35.75 2164 ARG B CA 1
ATOM 1674 C C . ARG B 2 76 ? 8.386 -98.102 17.161 1.00 35.45 2164 ARG B C 1
ATOM 1675 O O . ARG B 2 76 ? 7.989 -98.247 16.003 1.00 36.43 2164 ARG B O 1
ATOM 1683 N N . CYS B 2 77 ? 8.033 -97.071 17.919 1.00 35.14 2165 CYS B N 1
ATOM 1684 C CA . CYS B 2 77 ? 7.119 -96.047 17.423 1.00 34.08 2165 CYS B CA 1
ATOM 1685 C C . CYS B 2 77 ? 7.429 -94.638 17.984 1.00 33.41 2165 CYS B C 1
ATOM 1686 O O . CYS B 2 77 ? 6.523 -93.955 18.475 1.00 32.59 2165 CYS B O 1
ATOM 1689 N N . PRO B 2 78 ? 8.711 -94.208 17.933 1.00 32.86 2166 PRO B N 1
ATOM 1690 C CA . PRO B 2 78 ? 9.045 -92.849 18.360 1.00 32.50 2166 PRO B CA 1
ATOM 1691 C C . PRO B 2 78 ? 8.601 -91.809 17.340 1.00 32.46 2166 PRO B C 1
ATOM 1692 O O . PRO B 2 78 ? 8.436 -92.134 16.161 1.00 32.23 2166 PRO B O 1
ATOM 1696 N N . ARG B 2 79 ? 8.417 -90.571 17.799 1.00 32.32 2167 ARG B N 1
ATOM 1697 C CA . ARG B 2 79 ? 8.154 -89.431 16.911 1.00 32.61 2167 ARG B CA 1
ATOM 1698 C C . ARG B 2 79 ? 6.934 -89.659 16.016 1.00 32.16 2167 ARG B C 1
ATOM 1699 O O . ARG B 2 79 ? 6.862 -89.180 14.879 1.00 34.21 2167 ARG B O 1
ATOM 1707 N N . SER B 2 80 ? 5.971 -90.393 16.557 1.00 31.98 2168 SER B N 1
ATOM 1708 C CA . SER B 2 80 ? 4.752 -90.720 15.848 1.00 32.46 2168 SER B CA 1
ATOM 1709 C C . SER B 2 80 ? 3.670 -89.697 16.182 1.00 34.87 2168 SER B C 1
ATOM 1710 O O . SER B 2 80 ? 3.898 -88.783 16.983 1.00 36.06 2168 SER B O 1
ATOM 1713 N N . PHE B 2 81 ? 2.512 -89.835 15.539 1.00 34.23 2169 PHE B N 1
ATOM 1714 C CA . PHE B 2 81 ? 1.370 -88.962 15.776 1.00 33.61 2169 PHE B CA 1
ATOM 1715 C C . PHE B 2 81 ? 0.148 -89.837 16.043 1.00 36.25 2169 PHE B C 1
ATOM 1716 O O . PHE B 2 81 ? -0.310 -90.561 15.159 1.00 35.30 2169 PHE B O 1
ATOM 1724 N N . MET B 2 82 ? -0.341 -89.797 17.280 1.00 37.74 2170 MET B N 1
ATOM 1725 C CA . MET B 2 82 ? -1.570 -90.488 17.663 1.00 41.15 2170 MET B CA 1
ATOM 1726 C C . MET B 2 82 ? -2.492 -89.512 18.388 1.00 43.73 2170 MET B C 1
ATOM 1727 O O . MET B 2 82 ? -3.008 -89.811 19.467 1.00 45.69 2170 MET B O 1
ATOM 1732 N N . ASP B 2 83 ? -2.693 -88.350 17.773 1.00 47.16 2171 ASP B N 1
ATOM 1733 C CA . ASP B 2 83 ? -3.382 -87.224 18.394 1.00 51.79 2171 ASP B CA 1
ATOM 1734 C C . ASP B 2 83 ? -4.907 -87.278 18.195 1.00 54.09 2171 ASP B C 1
ATOM 1735 O O . ASP B 2 83 ? -5.543 -86.271 17.876 1.00 56.88 2171 ASP B O 1
ATOM 1740 N N . GLN B 2 84 ? -5.475 -88.467 18.369 1.00 54.11 2172 GLN B N 1
ATOM 1741 C CA . GLN B 2 84 ? -6.925 -88.671 18.358 1.00 56.49 2172 GLN B CA 1
ATOM 1742 C C . GLN B 2 84 ? -7.293 -89.517 19.580 1.00 56.78 2172 GLN B C 1
ATOM 1743 O O . GLN B 2 84 ? -6.453 -90.270 20.079 1.00 55.08 2172 GLN B O 1
ATOM 1749 N N . PRO B 2 85 ? -8.537 -89.387 20.082 1.00 58.73 2173 PRO B N 1
ATOM 1750 C CA . PRO B 2 85 ? -8.928 -90.177 21.252 1.00 58.34 2173 PRO B CA 1
ATOM 1751 C C . PRO B 2 85 ? -9.187 -91.635 20.897 1.00 56.94 2173 PRO B C 1
ATOM 1752 O O . PRO B 2 85 ? -9.659 -91.929 19.795 1.00 56.35 2173 PRO B O 1
ATOM 1756 N N . LEU B 2 86 ? -8.868 -92.531 21.827 1.00 57.51 2174 LEU B N 1
ATOM 1757 C CA . LEU B 2 86 ? -9.218 -93.941 21.704 1.00 60.55 2174 LEU B CA 1
ATOM 1758 C C . LEU B 2 86 ? -10.734 -94.121 21.691 1.00 63.18 2174 LEU B C 1
ATOM 1759 O O . LEU B 2 86 ? -11.453 -93.461 22.443 1.00 64.83 2174 LEU B O 1
ATOM 17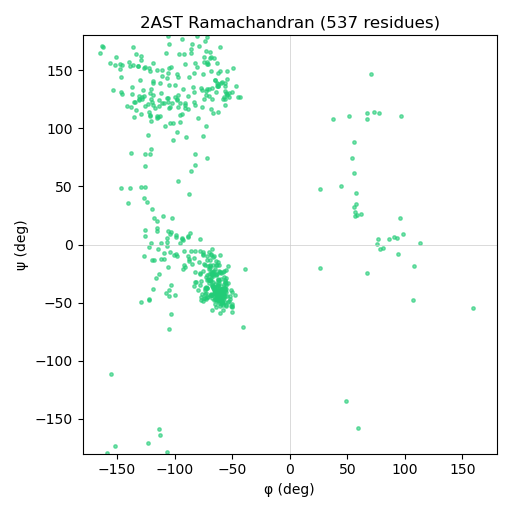64 N N . ALA B 2 87 ? -11.209 -95.013 20.829 1.00 65.98 2175 ALA B N 1
ATOM 1765 C CA . ALA B 2 87 ? -12.635 -95.3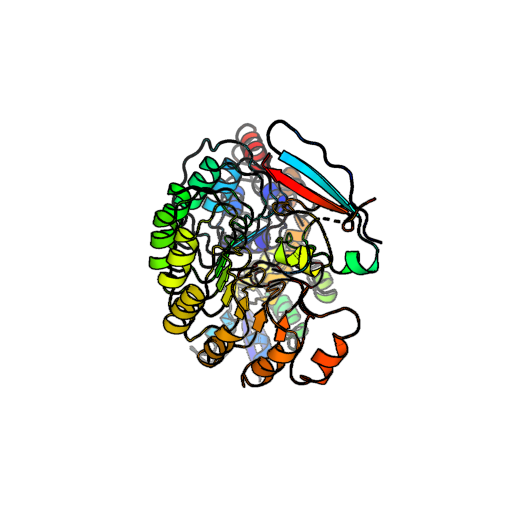10 20.730 1.00 68.33 2175 ALA B CA 1
ATOM 1766 C C . ALA B 2 87 ? -12.919 -96.809 20.875 1.00 69.51 2175 ALA B C 1
ATOM 1767 O O . ALA B 2 87 ? -14.056 -97.254 20.692 1.00 72.01 2175 ALA B O 1
ATOM 1769 N N . GLU B 2 88 ? -11.884 -97.577 21.209 1.00 68.59 2176 GLU B N 1
ATOM 1770 C CA . GLU B 2 88 ? -12.007 -99.024 21.388 1.00 68.45 2176 GLU B CA 1
ATOM 1771 C C . GLU B 2 88 ? -11.408 -99.487 22.709 1.00 66.47 2176 GLU B C 1
ATOM 1772 O O . GLU B 2 88 ? -10.582 -98.795 23.312 1.00 64.56 2176 GLU B O 1
ATOM 1778 N N . HIS B 2 89 ? -11.841 -100.664 23.151 1.00 65.97 2177 HIS B N 1
ATOM 1779 C CA . HIS B 2 89 ? -11.313 -101.289 24.356 1.00 65.87 2177 HIS B CA 1
ATOM 1780 C C . HIS B 2 89 ? -10.403 -102.438 23.971 1.00 63.19 2177 HIS B C 1
ATOM 1781 O O . HIS B 2 89 ? -10.619 -103.096 22.950 1.00 62.66 2177 HIS B O 1
ATOM 1788 N N . PHE B 2 90 ? -9.384 -102.675 24.791 1.00 60.87 2178 PHE B N 1
ATOM 1789 C CA . PHE B 2 90 ? -8.415 -103.726 24.508 1.00 57.79 2178 PHE B CA 1
ATOM 1790 C C . PHE B 2 90 ? -8.132 -104.630 25.700 1.00 55.89 2178 PHE B C 1
ATOM 1791 O O . PHE B 2 90 ? -8.298 -104.237 26.857 1.00 58.31 2178 PHE B O 1
ATOM 1799 N N . SER B 2 91 ? -7.730 -105.853 25.383 1.00 54.19 2179 SER B N 1
ATOM 1800 C CA . SER B 2 91 ? -7.292 -106.850 26.350 1.00 53.90 2179 SER B CA 1
ATOM 1801 C C . SER B 2 91 ? -5.764 -106.722 26.518 1.00 50.63 2179 SER B C 1
ATOM 1802 O O . SER B 2 91 ? -5.116 -106.073 25.694 1.00 48.66 2179 SER B O 1
ATOM 1805 N N . PRO B 2 92 ? -5.185 -107.308 27.592 1.00 49.07 2180 PRO B N 1
ATOM 1806 C CA . PRO B 2 92 ? -3.735 -107.188 27.824 1.00 47.73 2180 PRO B CA 1
ATOM 1807 C C . PRO B 2 92 ? -2.840 -107.445 26.599 1.00 45.94 2180 PRO B C 1
ATOM 1808 O O . PRO B 2 92 ? -3.079 -108.386 25.843 1.00 48.22 2180 PRO B O 1
ATOM 1812 N N . PHE B 2 93 ? -1.830 -106.594 26.413 1.00 43.08 2181 PHE B N 1
ATOM 1813 C CA . PHE B 2 93 ? -0.831 -106.765 25.346 1.00 41.04 2181 PHE B CA 1
ATOM 1814 C C . PHE B 2 93 ? 0.364 -107.582 25.838 1.00 41.45 2181 PHE B C 1
ATOM 1815 O O . PHE B 2 93 ? 0.661 -107.609 27.038 1.00 41.95 2181 PHE B O 1
ATOM 1823 N N . ARG B 2 94 ? 1.056 -108.234 24.908 1.00 43.07 2182 ARG B N 1
ATOM 1824 C CA . ARG B 2 94 ? 2.259 -109.014 25.234 1.00 48.02 2182 ARG B CA 1
ATOM 1825 C C . ARG B 2 94 ? 3.560 -108.206 25.118 1.00 42.77 2182 ARG B C 1
ATOM 1826 O O . ARG B 2 94 ? 4.635 -108.715 25.452 1.00 41.24 2182 ARG B O 1
ATOM 1834 N N . VAL B 2 95 ? 3.456 -106.963 24.644 1.00 39.24 2183 VAL B N 1
ATOM 1835 C CA . VAL B 2 95 ? 4.626 -106.126 24.330 1.00 37.62 2183 VAL B CA 1
ATOM 1836 C C . VAL B 2 95 ? 5.646 -106.061 25.474 1.00 34.80 2183 VAL B C 1
ATOM 1837 O O . VAL B 2 95 ? 5.287 -105.845 26.634 1.00 34.24 2183 VAL B O 1
ATOM 1841 N N . GLN B 2 96 ? 6.908 -106.292 25.123 1.00 34.13 2184 GLN B N 1
ATOM 1842 C CA . GLN B 2 96 ? 8.012 -106.357 26.079 1.00 35.85 2184 GLN B CA 1
ATOM 1843 C C . GLN B 2 96 ? 8.996 -105.206 25.889 1.00 33.91 2184 GLN B C 1
ATOM 1844 O O . GLN B 2 96 ? 9.697 -104.824 26.827 1.00 33.77 2184 GLN B O 1
ATOM 1850 N N . HIS B 2 97 ? 9.044 -104.675 24.670 1.00 30.98 2185 HIS B N 1
ATOM 1851 C CA . HIS B 2 97 ? 9.961 -103.603 24.310 1.00 34.61 2185 HIS B CA 1
ATOM 1852 C C . HIS B 2 97 ? 9.185 -102.568 23.522 1.00 35.23 2185 HIS B C 1
ATOM 1853 O O . HIS B 2 97 ? 8.584 -102.888 22.494 1.00 34.84 2185 HIS B O 1
ATOM 1860 N N . MET B 2 98 ? 9.187 -101.330 24.013 1.00 31.85 2186 MET B N 1
ATOM 1861 C CA . MET B 2 98 ? 8.412 -100.277 23.382 1.00 32.71 2186 MET B CA 1
ATOM 1862 C C . MET B 2 98 ? 9.059 -98.895 23.479 1.00 31.87 2186 MET B C 1
ATOM 1863 O O . MET B 2 98 ? 9.475 -98.464 24.551 1.00 33.07 2186 MET B O 1
ATOM 1868 N N . ASP B 2 99 ? 9.126 -98.215 22.338 1.00 31.37 2187 ASP B N 1
ATOM 1869 C CA . ASP B 2 99 ? 9.614 -96.847 22.263 1.00 31.70 2187 ASP B CA 1
ATOM 1870 C C . ASP B 2 99 ? 8.530 -95.940 21.684 1.00 31.16 2187 ASP B C 1
ATOM 1871 O O . ASP B 2 99 ? 8.180 -96.050 20.509 1.00 31.61 2187 ASP B O 1
ATOM 1876 N N . LEU B 2 100 ? 7.999 -95.049 22.517 1.00 30.40 2188 LEU B N 1
ATOM 1877 C CA . LEU B 2 100 ? 6.999 -94.075 22.072 1.00 29.96 2188 LEU B CA 1
ATOM 1878 C C 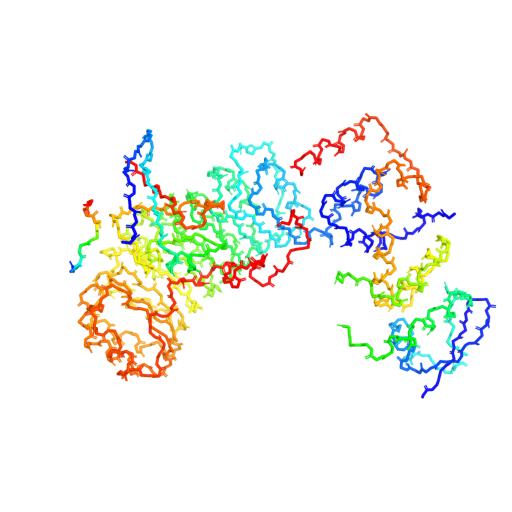. LEU B 2 100 ? 7.517 -92.641 22.181 1.00 31.89 2188 LEU B C 1
ATOM 1879 O O . LEU B 2 100 ? 6.749 -91.688 22.047 1.00 31.88 2188 LEU B O 1
ATOM 1884 N N . SER B 2 101 ? 8.820 -92.497 22.413 1.00 31.97 2189 SER B N 1
ATOM 1885 C CA . SER B 2 101 ? 9.413 -91.195 22.752 1.00 31.30 2189 SER B CA 1
ATOM 1886 C C . SER B 2 101 ? 9.140 -90.099 21.730 1.00 31.64 2189 SER B C 1
ATOM 1887 O O . SER B 2 101 ? 9.167 -90.336 20.517 1.00 32.39 2189 SER B O 1
ATOM 1890 N N . ASN B 2 102 ? 8.854 -88.903 22.240 1.00 32.97 2190 ASN B N 1
ATOM 1891 C CA . ASN B 2 102 ? 8.719 -87.695 21.415 1.00 29.81 2190 ASN B CA 1
ATOM 1892 C C . ASN B 2 102 ? 7.577 -87.763 20.389 1.00 32.35 2190 ASN B C 1
ATOM 1893 O O . ASN B 2 102 ? 7.616 -87.099 19.341 1.00 34.02 2190 ASN B O 1
ATOM 1898 N N . SER B 2 103 ? 6.565 -88.570 20.711 1.00 32.10 2191 SER B N 1
ATOM 1899 C CA . SER B 2 103 ? 5.345 -88.682 19.911 1.00 32.53 2191 SER B CA 1
ATOM 1900 C C . SER B 2 103 ? 4.331 -87.607 20.292 1.00 34.32 2191 SER B C 1
ATOM 1901 O O . SER B 2 103 ? 4.437 -86.980 21.352 1.00 33.47 2191 SER B O 1
ATOM 1904 N N . VAL B 2 104 ? 3.338 -87.419 19.426 1.00 34.09 2192 VAL B N 1
ATOM 1905 C CA . VAL B 2 104 ? 2.186 -86.590 19.741 1.00 33.88 2192 VAL B CA 1
ATOM 1906 C C . VAL B 2 104 ? 1.042 -87.527 20.111 1.00 36.22 2192 VAL B C 1
ATOM 1907 O O . VAL B 2 104 ? 0.453 -88.202 19.256 1.00 35.63 2192 VAL B O 1
ATOM 1911 N N . ILE B 2 105 ? 0.767 -87.590 21.407 1.00 37.71 2193 ILE B N 1
ATOM 1912 C CA . ILE B 2 105 ? -0.236 -88.493 21.952 1.00 39.13 2193 ILE B CA 1
ATOM 1913 C C . ILE B 2 105 ? -0.762 -87.905 23.255 1.00 40.47 2193 ILE B C 1
ATOM 1914 O O . ILE B 2 105 ? 0.020 -87.452 24.094 1.00 41.79 2193 ILE B O 1
ATOM 1919 N N . GLU B 2 106 ? -2.085 -87.901 23.404 1.00 41.20 2194 GLU B N 1
ATOM 1920 C CA . GLU B 2 106 ? -2.733 -87.363 24.597 1.00 43.04 2194 GLU B CA 1
ATOM 1921 C C . GLU B 2 106 ? -2.524 -88.275 25.796 1.00 41.67 2194 GLU B C 1
ATOM 1922 O O . GLU B 2 106 ? -2.298 -89.479 25.644 1.00 39.24 2194 GLU B O 1
ATOM 1928 N N . VAL B 2 107 ? -2.597 -87.680 26.985 1.00 40.50 2195 VAL B N 1
ATOM 1929 C CA . VAL B 2 107 ? -2.491 -88.396 28.255 1.00 40.92 2195 VAL B CA 1
ATOM 1930 C C . VAL B 2 107 ? -3.460 -89.594 28.335 1.00 40.94 2195 VAL B C 1
ATOM 1931 O O . VAL B 2 107 ? -3.046 -90.704 28.683 1.00 40.65 2195 VAL B O 1
ATOM 1935 N N . SER B 2 108 ? -4.724 -89.384 27.971 1.00 40.31 2196 SER B N 1
ATOM 1936 C CA . SER B 2 108 ? -5.730 -90.452 28.060 1.00 41.65 2196 SER B CA 1
ATOM 1937 C C . SER B 2 108 ? -5.445 -91.627 27.112 1.00 39.44 2196 SER B C 1
ATOM 1938 O O . SER B 2 108 ? -5.618 -92.793 27.483 1.00 39.80 2196 SER B O 1
ATOM 1941 N N . THR B 2 109 ? -4.995 -91.309 25.901 1.00 38.42 2197 THR B N 1
ATOM 1942 C CA . THR B 2 109 ? -4.615 -92.311 24.898 1.00 37.94 2197 THR B CA 1
ATOM 1943 C C . THR B 2 109 ? -3.436 -93.154 25.392 1.00 38.08 2197 THR B C 1
ATOM 1944 O O . THR B 2 109 ? -3.454 -94.387 25.318 1.00 40.03 2197 THR B O 1
ATOM 1948 N N . LEU B 2 110 ? -2.418 -92.467 25.897 1.00 37.47 2198 LEU B N 1
ATOM 1949 C CA . LEU B 2 110 ? -1.260 -93.087 26.529 1.00 36.37 2198 LEU B CA 1
ATOM 1950 C C . LEU B 2 110 ? -1.676 -94.003 27.683 1.00 35.71 2198 LEU B C 1
ATOM 1951 O O . LEU B 2 110 ? -1.186 -95.131 27.803 1.00 37.10 2198 LEU B O 1
ATOM 1956 N N . HIS B 2 111 ? -2.599 -93.527 28.516 1.00 34.92 2199 HIS B N 1
ATOM 1957 C CA . HIS B 2 111 ? -3.136 -94.331 29.611 1.00 36.23 2199 HIS B CA 1
ATOM 1958 C C . HIS B 2 111 ? -3.873 -95.578 29.103 1.00 35.15 2199 HIS B C 1
ATOM 1959 O O . HIS B 2 111 ? -3.667 -96.678 29.623 1.00 37.87 2199 HIS B O 1
ATOM 1966 N N . GLY B 2 112 ? -4.724 -95.399 28.091 1.00 35.49 2200 GLY B N 1
ATOM 1967 C CA . GLY B 2 112 ? -5.423 -96.514 27.439 1.00 34.70 2200 GLY B CA 1
ATOM 1968 C C . GLY B 2 112 ? -4.476 -97.610 26.975 1.00 36.40 2200 GLY B C 1
ATOM 1969 O O . GLY B 2 112 ? -4.696 -98.788 27.258 1.00 37.97 2200 GLY B O 1
ATOM 1970 N N . ILE B 2 113 ? -3.408 -97.224 26.277 1.00 36.53 2201 ILE B N 1
ATOM 1971 C CA . ILE B 2 113 ? -2.396 -98.185 25.824 1.00 36.14 2201 ILE B CA 1
ATOM 1972 C C . ILE B 2 113 ? -1.669 -98.849 26.995 1.00 36.44 2201 ILE B C 1
ATOM 1973 O O . ILE B 2 113 ? -1.628 -100.083 27.093 1.00 38.14 2201 ILE B O 1
ATOM 1978 N N . LEU B 2 114 ? -1.116 -98.032 27.891 1.00 34.04 2202 LEU B N 1
ATOM 1979 C CA . LEU B 2 114 ? -0.266 -98.553 28.971 1.00 33.95 2202 LEU B CA 1
ATOM 1980 C C . LEU B 2 114 ? -1.022 -99.344 30.039 1.00 33.29 2202 LEU B C 1
ATOM 1981 O O . LEU B 2 114 ? -0.437 -100.202 30.701 1.00 31.54 2202 LEU B O 1
ATOM 1986 N N . SER B 2 115 ? -2.316 -99.070 30.206 1.00 34.08 2203 SER B N 1
ATOM 1987 C CA . SER B 2 115 ? -3.117 -99.829 31.172 1.00 37.29 2203 SER B CA 1
ATOM 1988 C C . SER B 2 115 ? -3.229 -101.312 30.799 1.00 37.63 2203 SER B C 1
ATOM 1989 O O . SER B 2 115 ? -3.546 -102.141 31.647 1.00 38.98 2203 SER B O 1
ATOM 1992 N N . GLN B 2 116 ? -2.942 -101.635 29.539 1.00 38.94 2204 GLN B N 1
ATOM 1993 C CA . GLN B 2 116 ? -2.974 -103.013 29.048 1.00 39.37 2204 GLN B CA 1
ATOM 1994 C C . GLN B 2 116 ? -1.592 -103.676 28.995 1.00 40.67 2204 GLN B C 1
ATOM 1995 O O . GLN B 2 116 ? -1.455 -104.785 28.474 1.00 41.32 2204 GLN B O 1
ATOM 2001 N N . CYS B 2 117 ? -0.579 -103.001 29.542 1.00 39.62 2205 CYS B N 1
ATOM 2002 C CA . CYS B 2 117 ? 0.798 -103.505 29.534 1.00 38.34 2205 CYS B CA 1
ATOM 2003 C C . CYS B 2 117 ? 1.281 -103.901 30.932 1.00 36.17 2205 CYS B C 1
ATOM 2004 O O . CYS B 2 117 ? 1.312 -103.063 31.839 1.00 37.02 2205 CYS B O 1
ATOM 2007 N N . SER B 2 118 ? 1.685 -105.162 31.085 1.00 33.36 2206 SER B N 1
ATOM 2008 C CA . SER B 2 118 ? 2.308 -105.656 32.324 1.00 33.08 2206 SER B CA 1
ATOM 2009 C C . SER B 2 118 ? 3.650 -106.339 32.072 1.00 34.08 2206 SER B C 1
ATOM 2010 O O . SER B 2 118 ? 4.389 -106.636 33.015 1.00 36.27 2206 SER B O 1
ATOM 2013 N N . LYS B 2 119 ? 3.973 -106.573 30.802 1.00 33.70 2207 LYS B N 1
ATOM 2014 C CA . LYS B 2 119 ? 5.128 -107.402 30.437 1.00 35.55 2207 LYS B CA 1
ATOM 2015 C C . LYS B 2 119 ? 6.350 -106.621 29.941 1.00 34.27 2207 LYS B C 1
ATOM 2016 O O . LYS B 2 119 ? 7.301 -107.220 29.441 1.00 33.37 2207 LYS B O 1
ATOM 2022 N N . LEU B 2 120 ? 6.331 -105.295 30.059 1.00 33.29 2208 LEU B N 1
ATOM 2023 C CA . LEU B 2 120 ? 7.430 -104.487 29.518 1.00 32.93 2208 LEU B CA 1
ATOM 2024 C C . LEU B 2 120 ? 8.743 -104.789 30.225 1.00 33.22 2208 LEU B C 1
ATOM 2025 O O . LEU B 2 120 ? 8.790 -104.858 31.453 1.00 33.45 2208 LEU B O 1
ATOM 2030 N N . GLN B 2 121 ? 9.785 -105.021 29.429 1.00 34.29 2209 GLN B N 1
ATOM 2031 C CA . GLN B 2 121 ? 11.147 -105.181 29.928 1.00 36.20 2209 GLN B CA 1
ATOM 2032 C C . GLN B 2 121 ? 11.940 -103.898 29.661 1.00 33.87 2209 GLN B C 1
ATOM 2033 O O . GLN B 2 121 ? 12.806 -103.514 30.451 1.00 33.43 2209 GLN B O 1
ATOM 2039 N N . ASN B 2 122 ? 11.631 -103.254 28.538 1.00 32.10 2210 ASN B N 1
ATOM 2040 C CA . ASN B 2 122 ? 12.286 -102.027 28.114 1.00 34.33 2210 ASN B CA 1
ATOM 2041 C C . ASN B 2 122 ? 11.251 -101.022 27.618 1.00 34.70 2210 ASN B C 1
ATOM 2042 O O . ASN B 2 122 ? 10.480 -101.321 26.700 1.00 34.96 2210 ASN B O 1
ATOM 2047 N N . LEU B 2 123 ? 11.226 -99.839 28.231 1.00 31.66 2211 LEU B N 1
ATOM 2048 C CA . LEU B 2 123 ? 10.280 -98.798 27.831 1.00 31.39 2211 LEU B CA 1
ATOM 2049 C C . LEU B 2 123 ? 10.902 -97.403 27.764 1.00 30.99 2211 LEU B C 1
ATOM 2050 O O . LEU B 2 123 ? 11.636 -97.006 28.664 1.00 30.89 2211 LEU B O 1
ATOM 2055 N N . SER B 2 124 ? 10.597 -96.668 26.694 1.00 30.40 2212 SER B N 1
ATOM 2056 C CA . SER B 2 124 ? 10.908 -95.249 26.628 1.00 30.27 2212 SER B CA 1
ATOM 2057 C C . SER B 2 124 ? 9.659 -94.419 26.373 1.00 30.49 2212 SER B C 1
ATOM 2058 O O . SER B 2 124 ? 8.970 -94.607 25.366 1.00 30.82 2212 SER B O 1
ATOM 2061 N N . LEU B 2 125 ? 9.379 -93.504 27.299 1.00 30.22 2213 LEU B N 1
ATOM 2062 C CA . LEU B 2 125 ? 8.322 -92.510 27.132 1.00 28.14 2213 LEU B CA 1
ATOM 2063 C C . LEU B 2 125 ? 8.925 -91.111 27.079 1.00 29.47 2213 LEU B C 1
ATOM 2064 O O . LEU B 2 125 ? 8.230 -90.126 27.306 1.00 29.95 2213 LEU B O 1
ATOM 2069 N N . GLU B 2 126 ? 10.222 -91.042 26.765 1.00 29.77 2214 GLU B N 1
ATOM 2070 C CA . GLU B 2 126 ? 10.979 -89.795 26.741 1.00 28.85 2214 GLU B CA 1
ATOM 2071 C C . GLU B 2 126 ? 10.226 -88.667 26.038 1.00 28.83 2214 GLU B C 1
ATOM 2072 O O . GLU B 2 126 ? 9.755 -88.830 24.910 1.00 31.41 2214 GLU B O 1
ATOM 2078 N N . GLY B 2 127 ? 10.102 -87.532 26.725 1.00 28.68 2215 GLY B N 1
ATOM 2079 C CA . GLY B 2 127 ? 9.535 -86.322 26.128 1.00 29.64 2215 GLY B CA 1
ATOM 2080 C C . GLY B 2 127 ? 8.023 -86.219 26.201 1.00 31.89 2215 GLY B C 1
ATOM 2081 O O . GLY B 2 127 ? 7.434 -85.286 25.646 1.00 35.24 2215 GLY B O 1
ATOM 2082 N N . LEU B 2 128 ? 7.386 -87.169 26.880 1.00 31.51 2216 LEU B N 1
ATOM 2083 C CA . LEU B 2 128 ? 5.926 -87.226 26.929 1.00 32.44 2216 LEU B CA 1
ATOM 2084 C C . LEU B 2 128 ? 5.347 -86.750 28.255 1.00 34.86 2216 LEU B C 1
ATOM 2085 O O . LEU B 2 128 ? 5.845 -87.091 29.330 1.00 35.10 2216 LEU B O 1
ATOM 2090 N N . ARG B 2 129 ? 4.275 -85.974 28.158 1.00 36.93 2217 ARG B N 1
ATOM 2091 C CA . ARG B 2 129 ? 3.443 -85.621 29.300 1.00 38.46 2217 ARG B CA 1
ATOM 2092 C C . ARG B 2 129 ? 2.716 -86.863 29.818 1.00 37.39 2217 ARG B C 1
ATOM 2093 O O . ARG B 2 129 ? 2.010 -87.544 29.063 1.00 35.04 2217 ARG B O 1
ATOM 2101 N N . LEU B 2 130 ? 2.885 -87.139 31.108 1.00 34.72 2218 LEU B N 1
ATOM 2102 C CA . LEU B 2 130 ? 2.236 -88.274 31.745 1.00 34.07 2218 LEU B CA 1
ATOM 2103 C C . LEU B 2 130 ? 1.212 -87.779 32.769 1.00 36.27 2218 LEU B C 1
ATOM 2104 O O . LEU B 2 130 ? 0.747 -86.642 32.687 1.00 37.62 2218 LEU B O 1
ATOM 2109 N N . SER B 2 131 ? 0.871 -88.647 33.719 1.00 35.27 2219 SER B N 1
ATOM 2110 C CA . SER B 2 131 ? -0.081 -88.358 34.785 1.00 36.71 2219 SER B CA 1
ATOM 2111 C C . SER B 2 131 ? 0.141 -89.390 35.885 1.00 36.90 2219 SER B C 1
ATOM 2112 O O . SER B 2 131 ? 0.871 -90.363 35.682 1.00 37.58 2219 SER B O 1
ATOM 2115 N N . ASP B 2 132 ? -0.483 -89.184 37.043 1.00 37.66 2220 ASP B N 1
ATOM 2116 C CA . ASP B 2 132 ? -0.435 -90.182 38.116 1.00 37.70 2220 ASP B CA 1
ATOM 2117 C C . ASP B 2 132 ? -1.019 -91.544 37.707 1.00 36.32 2220 ASP B C 1
ATOM 2118 O O . ASP B 2 132 ? -0.378 -92.566 37.937 1.00 39.55 2220 ASP B O 1
ATOM 2123 N N . PRO B 2 133 ? -2.233 -91.575 37.115 1.00 36.40 2221 PRO B N 1
ATOM 2124 C CA . PRO B 2 133 ? -2.737 -92.877 36.631 1.00 36.19 2221 PRO B CA 1
ATOM 2125 C C . PRO B 2 133 ? -1.794 -93.606 35.658 1.00 36.41 2221 PRO B C 1
ATOM 2126 O O . PRO B 2 133 ? -1.627 -94.823 35.771 1.00 36.54 2221 PRO B O 1
ATOM 2130 N N . ILE B 2 134 ? -1.170 -92.870 34.738 1.00 35.91 2222 ILE B N 1
ATOM 2131 C CA . ILE B 2 134 ? -0.160 -93.444 33.839 1.00 34.42 2222 ILE B CA 1
ATOM 2132 C C . ILE B 2 134 ? 0.998 -94.068 34.627 1.00 35.17 2222 ILE B C 1
ATOM 2133 O O . ILE B 2 134 ? 1.295 -95.253 34.470 1.00 36.85 2222 ILE B O 1
ATOM 2138 N N . VAL B 2 135 ? 1.634 -93.278 35.487 1.00 33.54 2223 VAL B N 1
ATOM 2139 C CA . VAL B 2 135 ? 2.785 -93.761 36.246 1.00 32.29 2223 VAL B CA 1
ATOM 2140 C C . VAL B 2 135 ? 2.396 -94.931 37.161 1.00 34.58 2223 VAL B C 1
ATOM 2141 O O . VAL B 2 135 ? 3.147 -95.909 37.281 1.00 33.50 2223 VAL B O 1
ATOM 2145 N N . ASN B 2 136 ? 1.220 -94.836 37.786 1.00 35.41 2224 ASN B N 1
ATOM 2146 C CA . ASN B 2 136 ? 0.701 -95.930 38.612 1.00 36.08 2224 ASN B CA 1
ATOM 2147 C C . ASN B 2 136 ? 0.458 -97.191 37.787 1.00 37.22 2224 ASN B C 1
ATOM 2148 O O . ASN B 2 136 ? 0.791 -98.294 38.226 1.00 38.83 2224 ASN B O 1
ATOM 2153 N N . THR B 2 137 ? -0.105 -97.033 36.590 1.00 38.21 2225 THR B N 1
ATOM 2154 C CA . THR B 2 137 ? -0.330 -98.191 35.721 1.00 38.77 2225 THR B CA 1
ATOM 2155 C C . THR B 2 137 ? 0.987 -98.779 35.179 1.00 38.29 2225 THR B C 1
ATOM 2156 O O . THR B 2 137 ? 1.086 -99.983 34.959 1.00 38.38 2225 THR B O 1
ATOM 2160 N N . LEU B 2 138 ? 2.004 -97.934 35.016 1.00 37.87 2226 LEU B N 1
ATOM 2161 C CA . LEU B 2 138 ? 3.342 -98.399 34.651 1.00 36.63 2226 LEU B CA 1
ATOM 2162 C C . LEU B 2 138 ? 3.938 -99.360 35.671 1.00 37.64 2226 LEU B C 1
ATOM 2163 O O . LEU B 2 138 ? 4.739 -100.231 35.314 1.00 35.25 2226 LEU B O 1
ATOM 2168 N N . ALA B 2 139 ? 3.548 -99.190 36.935 1.00 35.64 2227 ALA B N 1
ATOM 2169 C CA . ALA B 2 139 ? 4.042 -100.021 38.032 1.00 36.90 2227 ALA B CA 1
ATOM 2170 C C . ALA B 2 139 ? 3.609 -101.488 37.926 1.00 36.87 2227 ALA B C 1
ATOM 2171 O O . ALA B 2 139 ? 4.105 -102.332 38.672 1.00 38.45 2227 ALA B O 1
ATOM 2173 N N . LYS B 2 140 ? 2.700 -101.791 36.997 1.00 34.72 2228 LYS B N 1
ATOM 2174 C CA . LYS B 2 140 ? 2.343 -103.182 36.690 1.00 35.08 2228 LYS B CA 1
ATOM 2175 C C . LYS B 2 140 ? 3.504 -103.918 36.042 1.00 36.26 2228 LYS B C 1
ATOM 2176 O O . LYS B 2 140 ? 3.588 -105.143 36.119 1.00 36.51 2228 LYS B O 1
ATOM 2182 N N . ASN B 2 141 ? 4.384 -103.166 35.383 1.00 36.06 2229 ASN B N 1
ATOM 2183 C CA . ASN B 2 141 ? 5.505 -103.744 34.648 1.00 35.65 2229 ASN B CA 1
ATOM 2184 C C . ASN B 2 141 ? 6.713 -103.981 35.549 1.00 36.42 2229 ASN B C 1
ATOM 2185 O O . ASN B 2 141 ? 7.778 -103.399 35.344 1.00 34.71 2229 ASN B O 1
ATOM 2190 N N . SER B 2 142 ? 6.542 -104.858 36.537 1.00 37.42 2230 SER B N 1
ATOM 2191 C CA . SER B 2 142 ? 7.556 -105.071 37.575 1.00 37.04 2230 SER B CA 1
ATOM 2192 C C . SER B 2 142 ? 8.826 -105.766 37.071 1.00 37.45 2230 SER B C 1
ATOM 2193 O O . SER B 2 142 ? 9.805 -105.895 37.813 1.00 36.60 2230 SER B O 1
ATOM 2196 N N . ASN B 2 143 ? 8.816 -106.202 35.814 1.00 35.30 2231 ASN B N 1
ATOM 2197 C CA . ASN B 2 143 ? 10.004 -106.803 35.212 1.00 37.03 2231 ASN B CA 1
ATOM 2198 C C . ASN B 2 143 ? 10.876 -105.803 34.435 1.00 35.53 2231 ASN B C 1
ATOM 2199 O O . ASN B 2 143 ? 11.863 -106.192 33.805 1.00 35.92 2231 ASN B O 1
ATOM 2204 N N . LEU B 2 144 ? 10.511 -104.524 34.483 1.00 33.48 2232 LEU B N 1
ATOM 2205 C CA . LEU B 2 144 ? 11.256 -103.487 33.765 1.00 32.62 2232 LEU B CA 1
ATOM 2206 C C . LEU B 2 144 ? 12.735 -103.526 34.095 1.00 31.21 2232 LEU B C 1
ATOM 2207 O O . LEU B 2 144 ? 13.124 -103.531 35.270 1.00 32.63 2232 LEU B O 1
ATOM 2212 N N . VAL B 2 145 ? 13.544 -103.591 33.044 1.00 28.95 2233 VAL B N 1
ATOM 2213 C CA . VAL B 2 145 ? 14.997 -103.586 33.161 1.00 32.43 2233 VAL B CA 1
ATOM 2214 C C . VAL B 2 145 ? 15.548 -102.205 32.755 1.00 33.12 2233 VAL B C 1
ATOM 2215 O O . VAL B 2 145 ? 16.489 -101.699 33.367 1.00 33.70 2233 VAL B O 1
ATOM 2219 N N . ARG B 2 146 ? 14.956 -101.613 31.716 1.00 30.32 2234 ARG B N 1
ATOM 2220 C CA . ARG B 2 146 ? 15.320 -100.269 31.267 1.00 31.43 2234 ARG B CA 1
ATOM 2221 C C . ARG B 2 146 ? 14.074 -99.402 31.146 1.00 32.35 2234 ARG B C 1
ATOM 2222 O O . ARG B 2 146 ? 13.101 -99.772 30.473 1.00 33.89 2234 ARG B O 1
ATOM 2230 N N . LEU B 2 147 ? 14.105 -98.259 31.826 1.00 31.14 2235 LEU B N 1
ATOM 2231 C CA . LEU B 2 147 ? 12.999 -97.307 31.795 1.00 31.21 2235 LEU B CA 1
ATOM 2232 C C . LEU B 2 147 ? 13.514 -95.897 31.514 1.00 31.76 2235 LEU B C 1
ATOM 2233 O O . LEU B 2 147 ? 14.388 -95.387 32.229 1.00 32.28 2235 LEU B O 1
ATOM 2238 N N . ASN B 2 148 ? 12.969 -95.284 30.465 1.00 30.22 2236 ASN B N 1
ATOM 2239 C CA . ASN B 2 148 ? 13.302 -93.918 30.096 1.00 29.48 2236 ASN B CA 1
ATOM 2240 C C . ASN B 2 148 ? 12.098 -92.999 30.249 1.00 30.47 2236 ASN B C 1
ATOM 2241 O O . ASN B 2 148 ? 11.129 -93.082 29.482 1.00 27.54 2236 ASN B O 1
ATOM 2246 N N . LEU B 2 149 ? 12.175 -92.124 31.249 1.00 29.84 2237 LEU B N 1
ATOM 2247 C CA . LEU B 2 149 ? 11.167 -91.105 31.464 1.00 29.91 2237 LEU B CA 1
ATOM 2248 C C . LEU B 2 149 ? 11.767 -89.695 31.339 1.00 30.24 2237 LEU B C 1
ATOM 2249 O O . LEU B 2 149 ? 11.218 -88.729 31.879 1.00 29.41 2237 LEU B O 1
ATOM 2254 N N . SER B 2 150 ? 12.885 -89.579 30.625 1.00 28.65 2238 SER B N 1
ATOM 2255 C CA . SER B 2 150 ? 13.532 -88.275 30.422 1.00 29.80 2238 SER B CA 1
ATOM 2256 C C . SER B 2 150 ? 12.571 -87.252 29.819 1.00 28.65 2238 SER B C 1
ATOM 2257 O O . SER B 2 150 ? 11.893 -87.548 28.838 1.00 31.97 2238 SER B O 1
ATOM 2260 N N . GLY B 2 151 ? 12.495 -86.063 30.416 1.00 28.30 2239 GLY B N 1
ATOM 2261 C CA . GLY B 2 151 ? 11.653 -84.978 29.883 1.00 28.49 2239 GLY B CA 1
ATOM 2262 C C . GLY B 2 151 ? 10.157 -85.129 30.124 1.00 31.22 2239 GLY B C 1
ATOM 2263 O O . GLY B 2 151 ? 9.363 -84.281 29.699 1.00 33.91 2239 GLY B O 1
ATOM 2264 N N . CYS B 2 152 ? 9.772 -86.213 30.796 1.00 29.85 2240 CYS B N 1
ATOM 2265 C CA . CYS B 2 152 ? 8.374 -86.473 31.150 1.00 31.65 2240 CYS B CA 1
ATOM 2266 C C . CYS B 2 152 ? 7.913 -85.581 32.303 1.00 32.19 2240 CYS B C 1
ATOM 2267 O O . CYS B 2 152 ? 8.731 -85.039 33.039 1.00 30.98 2240 CYS B O 1
ATOM 2270 N N . SER B 2 153 ? 6.601 -85.446 32.460 1.00 33.83 2241 SER B N 1
ATOM 2271 C CA . SER B 2 153 ? 6.030 -84.565 33.481 1.00 36.16 2241 SER B CA 1
ATOM 2272 C C . SER B 2 153 ? 4.597 -84.976 33.809 1.00 37.48 2241 SER B C 1
ATOM 2273 O O . SER B 2 153 ? 4.085 -85.961 33.266 1.00 35.95 2241 SER B O 1
ATOM 2276 N N . GLY B 2 154 ? 3.966 -84.230 34.713 1.00 36.92 2242 GLY B N 1
ATOM 2277 C CA . GLY B 2 154 ? 2.555 -84.424 35.031 1.00 35.23 2242 GLY B CA 1
ATOM 2278 C C . GLY B 2 154 ? 2.264 -85.398 36.154 1.00 33.69 2242 GLY B C 1
ATOM 2279 O O . GLY B 2 154 ? 1.105 -85.718 36.416 1.00 36.35 2242 GLY B O 1
ATOM 2280 N N . PHE B 2 155 ? 3.302 -85.876 36.826 1.00 32.76 2243 PHE B N 1
ATOM 2281 C CA . PHE B 2 155 ? 3.100 -86.849 37.895 1.00 34.10 2243 PHE B CA 1
ATOM 2282 C C . PHE B 2 155 ? 3.739 -86.435 39.216 1.00 36.06 2243 PHE B C 1
ATOM 2283 O O . PHE B 2 155 ? 4.739 -85.712 39.239 1.00 37.44 2243 PHE B O 1
ATOM 2291 N N . SER B 2 156 ? 3.144 -86.913 40.306 1.00 36.56 2244 SER B N 1
ATOM 2292 C CA . SER B 2 156 ? 3.555 -86.577 41.664 1.00 38.24 2244 SER B CA 1
ATOM 2293 C C . SER B 2 156 ? 4.680 -87.488 42.146 1.00 37.29 2244 SER B C 1
ATOM 2294 O O . SER B 2 156 ? 4.972 -88.506 41.526 1.00 39.78 2244 SER B O 1
ATOM 2297 N N . GLU B 2 157 ? 5.303 -87.122 43.263 1.00 36.61 2245 GLU B N 1
ATOM 2298 C CA . GLU B 2 157 ? 6.345 -87.945 43.866 1.00 35.87 2245 GLU B CA 1
ATOM 2299 C C . GLU B 2 157 ? 5.771 -89.230 44.485 1.00 36.23 2245 GLU B C 1
ATOM 2300 O O . GLU B 2 157 ? 6.503 -90.185 44.733 1.00 36.13 2245 GLU B O 1
ATOM 2306 N N . PHE B 2 158 ? 4.463 -89.239 44.733 1.00 37.25 2246 PHE B N 1
ATOM 2307 C CA . PHE B 2 158 ? 3.772 -90.406 45.282 1.00 39.06 2246 PHE B CA 1
ATOM 2308 C C . PHE B 2 158 ? 3.635 -91.502 44.213 1.00 37.83 2246 PHE B C 1
ATOM 2309 O O . PHE B 2 158 ? 3.915 -92.674 44.476 1.00 36.94 2246 PHE B O 1
ATOM 2317 N N . ALA B 2 159 ? 3.224 -91.102 43.010 1.00 36.07 2247 ALA B N 1
ATOM 2318 C CA . ALA B 2 159 ? 3.183 -91.998 41.854 1.00 36.39 2247 ALA B CA 1
ATOM 2319 C C . ALA B 2 159 ? 4.577 -92.535 41.515 1.00 36.88 2247 ALA B C 1
ATOM 2320 O O . ALA B 2 159 ? 4.738 -93.727 41.243 1.00 37.94 2247 ALA B O 1
ATOM 2322 N N . LEU B 2 160 ? 5.582 -91.659 41.559 1.00 37.16 2248 LEU B N 1
ATOM 2323 C CA . LEU B 2 160 ? 6.967 -92.037 41.269 1.00 35.11 2248 LEU B CA 1
ATOM 2324 C C . LEU B 2 160 ? 7.453 -93.126 42.215 1.00 36.37 2248 LEU B C 1
ATOM 2325 O O . LEU B 2 160 ? 8.078 -94.099 41.781 1.00 35.25 2248 LEU B O 1
ATOM 2330 N N . GLN B 2 161 ? 7.160 -92.950 43.504 1.00 37.37 2249 GLN B N 1
ATOM 2331 C CA . GLN B 2 161 ? 7.533 -93.907 44.549 1.00 39.17 2249 GLN B CA 1
ATOM 2332 C C . GLN B 2 161 ? 6.972 -95.309 44.289 1.00 36.87 2249 GLN B C 1
ATOM 2333 O O . GLN B 2 161 ? 7.690 -96.305 44.413 1.00 37.24 2249 GLN B O 1
ATOM 2339 N N . THR B 2 162 ? 5.688 -95.378 43.938 1.00 36.16 2250 THR B N 1
ATOM 2340 C CA . THR B 2 162 ? 5.038 -96.655 43.634 1.00 36.52 2250 THR B CA 1
ATOM 2341 C C . THR B 2 162 ? 5.744 -97.331 42.466 1.00 37.04 2250 THR B C 1
ATOM 2342 O O . THR B 2 162 ? 6.078 -98.515 42.545 1.00 35.94 2250 THR B O 1
ATOM 2346 N N . LEU B 2 163 ? 5.994 -96.567 41.401 1.00 36.52 2251 LEU B N 1
ATOM 2347 C CA . LEU B 2 163 ? 6.694 -97.089 40.225 1.00 35.90 2251 LEU B CA 1
ATOM 2348 C C . LEU B 2 163 ? 8.075 -97.628 40.591 1.00 35.34 2251 LEU B C 1
ATOM 2349 O O . LEU B 2 163 ? 8.424 -98.761 40.243 1.00 34.15 2251 LEU B O 1
ATOM 2354 N N . LEU B 2 164 ? 8.849 -96.824 41.314 1.00 34.38 2252 LEU B N 1
ATOM 2355 C CA . LEU B 2 164 ? 10.218 -97.203 41.645 1.00 35.82 2252 LEU B CA 1
ATOM 2356 C C . LEU B 2 164 ? 10.283 -98.410 42.587 1.00 37.00 2252 LEU B C 1
ATOM 2357 O O . LEU B 2 164 ? 11.169 -99.255 42.455 1.00 37.51 2252 LEU B O 1
ATOM 2362 N N . SER B 2 165 ? 9.333 -98.491 43.515 1.00 37.44 2253 SER B N 1
ATOM 2363 C CA . SER B 2 165 ? 9.249 -99.621 44.442 1.00 42.45 2253 SER B CA 1
ATOM 2364 C C . SER B 2 165 ? 8.873 -100.930 43.735 1.00 41.88 2253 SER B C 1
ATOM 2365 O O . SER B 2 165 ? 9.344 -102.000 44.119 1.00 45.26 2253 SER B O 1
ATOM 2368 N N . SER B 2 166 ? 8.030 -100.833 42.710 1.00 40.13 2254 SER B N 1
ATOM 2369 C CA . SER B 2 166 ? 7.633 -101.989 41.903 1.00 38.27 2254 SER B CA 1
ATOM 2370 C C . SER B 2 166 ? 8.776 -102.533 41.047 1.00 38.25 2254 SER B C 1
ATOM 2371 O O . SER B 2 166 ? 8.958 -103.748 40.952 1.00 36.86 2254 SER B O 1
ATOM 2374 N N . CYS B 2 167 ? 9.532 -101.629 40.423 1.00 38.59 2255 CYS B N 1
ATOM 2375 C CA . CYS B 2 167 ? 10.617 -102.000 39.505 1.00 39.29 2255 CYS B CA 1
ATOM 2376 C C . CYS B 2 167 ? 11.907 -102.349 40.239 1.00 39.60 2255 CYS B C 1
ATOM 2377 O O . CYS B 2 167 ? 12.914 -101.638 40.136 1.00 38.49 2255 CYS B O 1
ATOM 2380 N N . SER B 2 168 ? 11.876 -103.465 40.961 1.00 38.39 2256 SER B N 1
ATOM 2381 C CA . SER B 2 168 ? 12.981 -103.837 41.839 1.00 38.61 2256 SER B CA 1
ATOM 2382 C C . SER B 2 168 ? 14.096 -104.618 41.139 1.00 37.19 2256 SER B C 1
ATOM 2383 O O . SER B 2 168 ? 14.988 -105.139 41.799 1.00 39.64 2256 SER B O 1
ATOM 2386 N N . ARG B 2 169 ? 14.044 -104.696 39.811 1.00 37.58 2257 ARG B N 1
ATOM 2387 C CA . ARG B 2 169 ? 15.116 -105.318 39.027 1.00 38.42 2257 ARG B CA 1
ATOM 2388 C C . ARG B 2 169 ? 15.633 -104.361 37.961 1.00 36.82 2257 ARG B C 1
ATOM 2389 O O . ARG B 2 169 ? 16.371 -104.756 37.055 1.00 36.47 2257 ARG B O 1
ATOM 2397 N N . LEU B 2 170 ? 15.246 -103.095 38.080 1.00 35.60 2258 LEU B N 1
ATOM 2398 C CA . LEU B 2 170 ? 15.651 -102.076 37.126 1.00 36.50 2258 LEU B CA 1
ATOM 2399 C C . LEU B 2 170 ? 17.175 -102.009 37.019 1.00 36.21 2258 LEU B C 1
ATOM 2400 O O . LEU B 2 170 ? 17.875 -101.993 38.034 1.00 38.28 2258 LEU B O 1
ATOM 2405 N N . ASP B 2 171 ? 17.673 -101.996 35.788 1.00 33.86 2259 ASP B N 1
ATOM 2406 C CA . ASP B 2 171 ? 19.104 -101.910 35.513 1.00 36.48 2259 ASP B CA 1
ATOM 2407 C C . ASP B 2 171 ? 19.490 -100.506 35.017 1.00 37.06 2259 ASP B C 1
ATOM 2408 O O . ASP B 2 171 ? 20.500 -99.946 35.455 1.00 36.03 2259 ASP B O 1
ATOM 2413 N N . GLU B 2 172 ? 18.687 -99.954 34.104 1.00 35.07 2260 GLU B N 1
ATOM 2414 C CA . GLU B 2 172 ? 18.901 -98.598 33.580 1.00 32.76 2260 GLU B CA 1
ATOM 2415 C C . GLU B 2 172 ? 17.695 -97.695 33.843 1.00 32.22 2260 GLU B C 1
ATOM 2416 O O . GLU B 2 172 ? 16.568 -98.022 33.462 1.00 32.65 2260 GLU B O 1
ATOM 2422 N N . LEU B 2 173 ? 17.938 -96.557 34.489 1.00 32.58 2261 LEU B N 1
ATOM 2423 C CA . LEU B 2 173 ? 16.914 -95.531 34.655 1.00 31.17 2261 LEU B CA 1
ATOM 2424 C C . LEU B 2 173 ? 17.378 -94.166 34.157 1.00 32.64 2261 LEU B C 1
ATOM 2425 O O . LEU B 2 173 ? 18.352 -93.601 34.662 1.00 33.49 2261 LEU B O 1
ATOM 2430 N N . ASN B 2 174 ? 16.665 -93.643 33.167 1.00 31.48 2262 ASN B N 1
ATOM 2431 C CA . ASN B 2 174 ? 16.835 -92.268 32.748 1.00 30.22 2262 ASN B CA 1
ATOM 2432 C C . ASN B 2 174 ? 15.658 -91.465 33.285 1.00 30.82 2262 ASN B C 1
ATOM 2433 O O . ASN B 2 174 ? 14.538 -91.565 32.781 1.00 28.83 2262 ASN B O 1
ATOM 2438 N N . LEU B 2 175 ? 15.914 -90.693 34.337 1.00 30.16 2263 LEU B N 1
ATOM 2439 C CA . LEU B 2 175 ? 14.881 -89.881 34.965 1.00 31.21 2263 LEU B CA 1
ATOM 2440 C C . LEU B 2 175 ? 15.358 -88.428 35.010 1.00 32.92 2263 LEU B C 1
ATOM 2441 O O . LEU B 2 175 ? 15.305 -87.764 36.052 1.00 31.15 2263 LEU B O 1
ATOM 2446 N N . SER B 2 176 ? 15.822 -87.951 33.857 1.00 32.26 2264 SER B N 1
ATOM 2447 C CA . SER B 2 176 ? 16.445 -86.639 33.745 1.00 31.59 2264 SER B CA 1
ATOM 24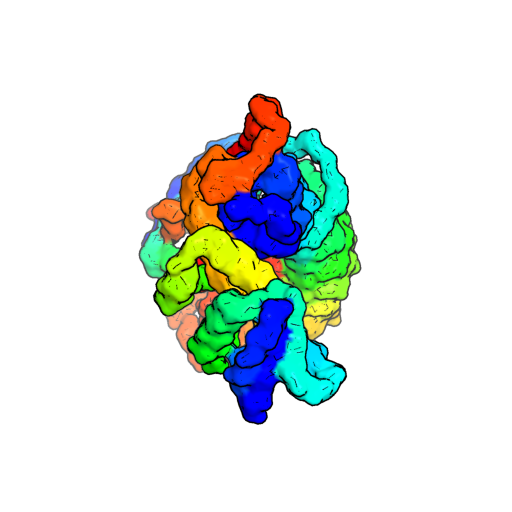48 C C . SER B 2 176 ? 15.510 -85.615 33.120 1.00 32.38 2264 SER B C 1
ATOM 2449 O O . SER B 2 176 ? 14.618 -85.970 32.346 1.00 32.85 2264 SER B O 1
ATOM 2452 N N . TRP B 2 177 ? 15.716 -84.343 33.469 1.00 32.99 2265 TRP B N 1
ATOM 2453 C CA . TRP B 2 177 ? 14.990 -83.226 32.849 1.00 30.10 2265 TRP B CA 1
ATOM 2454 C C . TRP B 2 177 ? 13.465 -83.320 32.945 1.00 31.26 2265 TRP B C 1
ATOM 2455 O O . TRP B 2 177 ? 12.740 -82.789 32.097 1.00 31.44 2265 TRP B O 1
ATOM 2466 N N . CYS B 2 178 ? 12.980 -83.996 33.982 1.00 32.58 2266 CYS B N 1
ATOM 2467 C CA . CYS B 2 178 ? 11.556 -83.959 34.285 1.00 35.37 2266 CYS B CA 1
ATOM 2468 C C . CYS B 2 178 ? 11.296 -82.593 34.915 1.00 38.34 2266 CYS B C 1
ATOM 2469 O O . CYS B 2 178 ? 11.458 -82.405 36.126 1.00 36.17 2266 CYS B O 1
ATOM 2472 N N . PHE B 2 179 ? 10.909 -81.644 34.064 1.00 39.10 2267 PHE B N 1
ATOM 2473 C CA . PHE B 2 179 ? 10.976 -80.219 34.385 1.00 39.47 2267 PHE B CA 1
ATOM 2474 C C . PHE B 2 179 ? 10.109 -79.742 35.562 1.00 41.21 2267 PHE B C 1
ATOM 2475 O O . PHE B 2 179 ? 10.426 -78.729 36.182 1.00 43.68 2267 PHE B O 1
ATOM 2483 N N . ASP B 2 180 ? 9.030 -80.459 35.867 1.00 39.08 2268 ASP B N 1
ATOM 2484 C CA . ASP B 2 180 ? 8.139 -80.053 36.955 1.00 39.76 2268 ASP B CA 1
ATOM 2485 C C . ASP B 2 180 ? 8.497 -80.721 38.288 1.00 40.65 2268 ASP B C 1
ATOM 2486 O O . ASP B 2 180 ? 7.787 -80.559 39.279 1.00 42.54 2268 ASP B O 1
ATOM 2491 N N . PHE B 2 181 ? 9.605 -81.462 38.307 1.00 38.87 2269 PHE B N 1
ATOM 2492 C CA . PHE B 2 181 ? 10.111 -82.064 39.541 1.00 39.98 2269 PHE B CA 1
ATOM 2493 C C . PHE B 2 181 ? 10.428 -81.005 40.599 1.00 42.56 2269 PHE B C 1
ATOM 2494 O O . PHE B 2 181 ? 10.960 -79.934 40.286 1.00 42.24 2269 PHE B O 1
ATOM 2502 N N . THR B 2 182 ? 10.072 -81.310 41.843 1.00 43.91 2270 THR B N 1
ATOM 2503 C CA . THR B 2 182 ? 10.521 -80.544 43.003 1.00 44.65 2270 THR B CA 1
ATOM 2504 C C . THR B 2 182 ? 11.558 -81.397 43.722 1.00 45.64 2270 THR B C 1
ATOM 2505 O O . THR B 2 182 ? 11.879 -82.509 43.279 1.00 46.13 2270 THR B O 1
ATOM 2509 N N . GLU B 2 183 ? 12.077 -80.883 44.833 1.00 44.81 2271 GLU B N 1
ATOM 2510 C CA . GLU B 2 183 ? 13.013 -81.636 45.666 1.00 42.94 2271 GLU B CA 1
ATOM 2511 C C . GLU B 2 183 ? 12.390 -82.919 46.225 1.00 39.84 2271 GLU B C 1
ATOM 2512 O O . GLU B 2 183 ? 13.112 -83.848 46.573 1.00 40.24 2271 GLU B O 1
ATOM 2518 N N . LYS B 2 184 ? 11.059 -82.964 46.302 1.00 41.73 2272 LYS B N 1
ATOM 2519 C CA . LYS B 2 184 ? 10.339 -84.172 46.746 1.00 45.29 2272 LYS B CA 1
ATOM 2520 C C . LYS B 2 184 ? 10.554 -85.328 45.769 1.00 43.42 2272 LYS B C 1
ATOM 2521 O O . LYS B 2 184 ? 10.867 -86.454 46.178 1.00 44.69 2272 LYS B O 1
ATOM 2527 N N . HIS B 2 185 ? 10.385 -85.036 44.479 1.00 40.08 2273 HIS B N 1
ATOM 2528 C CA . HIS B 2 185 ? 10.600 -86.024 43.422 1.00 38.20 2273 HIS B CA 1
ATOM 2529 C C . HIS B 2 185 ? 12.033 -86.536 43.457 1.00 37.29 2273 HIS B C 1
ATOM 2530 O O . HIS B 2 185 ? 12.266 -87.742 43.401 1.00 39.03 2273 HIS B O 1
ATOM 2537 N N . VAL B 2 186 ? 12.992 -85.616 43.557 1.00 37.63 2274 VAL B N 1
ATOM 2538 C CA . VAL B 2 186 ? 14.408 -85.982 43.570 1.00 36.29 2274 VAL B CA 1
ATOM 2539 C C . VAL B 2 186 ? 14.707 -86.875 44.768 1.00 37.24 2274 VAL B C 1
ATOM 2540 O O . VAL B 2 186 ? 15.401 -87.884 44.635 1.00 39.52 2274 VAL B O 1
ATOM 2544 N N . GLN B 2 187 ? 14.162 -86.511 45.928 1.00 38.70 2275 GLN B N 1
ATOM 2545 C CA . GLN B 2 187 ? 14.400 -87.264 47.164 1.00 41.47 2275 GLN B CA 1
ATOM 2546 C C . GLN B 2 187 ? 13.741 -88.643 47.117 1.00 39.07 2275 GLN B C 1
ATOM 2547 O O . GLN B 2 187 ? 14.341 -89.638 47.524 1.00 39.31 2275 GLN B O 1
ATOM 2553 N N . VAL B 2 188 ? 12.514 -88.696 46.604 1.00 37.65 2276 VAL B N 1
ATOM 2554 C CA . VAL B 2 188 ? 11.852 -89.971 46.331 1.00 36.04 2276 VAL B CA 1
ATOM 2555 C C . VAL B 2 188 ? 12.696 -90.813 45.366 1.00 36.57 2276 VAL B C 1
ATOM 2556 O O . VAL B 2 188 ? 12.919 -92.004 45.602 1.00 37.49 2276 VAL B O 1
ATOM 2560 N N . ALA B 2 189 ? 13.201 -90.188 44.304 1.00 35.96 2277 ALA B N 1
ATOM 2561 C CA . ALA B 2 189 ? 14.002 -90.913 43.323 1.00 35.98 2277 ALA B CA 1
ATOM 2562 C C . ALA B 2 189 ? 15.193 -91.630 43.960 1.00 36.90 2277 ALA B C 1
ATOM 2563 O O . ALA B 2 189 ? 15.359 -92.831 43.763 1.00 35.69 2277 ALA B O 1
ATOM 2565 N N . VAL B 2 190 ? 16.001 -90.909 44.739 1.00 36.41 2278 VAL B N 1
ATOM 2566 C CA . VAL B 2 190 ? 17.228 -91.491 45.306 1.00 36.07 2278 VAL B CA 1
ATOM 2567 C C . VAL B 2 190 ? 16.945 -92.500 46.418 1.00 36.05 2278 VAL B C 1
ATOM 2568 O O . VAL B 2 190 ? 17.702 -93.457 46.604 1.00 36.12 2278 VAL B O 1
ATOM 2572 N N . ALA B 2 191 ? 15.845 -92.290 47.133 1.00 36.70 2279 ALA B N 1
ATOM 2573 C CA . ALA B 2 191 ? 15.456 -93.169 48.233 1.00 38.28 2279 ALA B CA 1
ATOM 2574 C C . ALA B 2 191 ? 14.671 -94.396 47.755 1.00 41.37 2279 ALA B C 1
ATOM 2575 O O . ALA B 2 191 ? 14.553 -95.383 48.489 1.00 40.70 2279 ALA B O 1
ATOM 2577 N N . HIS B 2 192 ? 14.151 -94.355 46.526 1.00 43.13 2280 HIS B N 1
ATOM 2578 C CA . HIS B 2 192 ? 13.330 -95.479 46.054 1.00 41.53 2280 HIS B CA 1
ATOM 2579 C C . HIS B 2 192 ? 13.814 -96.264 44.834 1.00 40.76 2280 HIS B C 1
ATOM 2580 O O . HIS B 2 192 ? 13.297 -97.351 44.582 1.00 41.98 2280 HIS B O 1
ATOM 2587 N N . VAL B 2 193 ? 14.796 -95.743 44.092 1.00 41.43 2281 VAL B N 1
ATOM 2588 C CA . VAL B 2 193 ? 15.367 -96.512 42.980 1.00 41.89 2281 VAL B CA 1
ATOM 2589 C C . VAL B 2 193 ? 15.830 -97.848 43.517 1.00 41.69 2281 VAL B C 1
ATOM 2590 O O . VAL B 2 193 ? 16.379 -97.919 44.617 1.00 40.40 2281 VAL B O 1
ATOM 2594 N N . SER B 2 194 ? 15.640 -98.891 42.721 1.00 40.48 2282 SER B N 1
ATOM 2595 C CA . SER B 2 194 ? 16.130 -100.216 43.058 1.00 41.54 2282 SER B CA 1
ATOM 2596 C C . SER B 2 194 ? 17.639 -100.225 43.303 1.00 41.42 2282 SER B C 1
ATOM 2597 O O . SER B 2 194 ? 18.397 -99.620 42.543 1.00 40.55 2282 SER B O 1
ATOM 2600 N N . GLU B 2 195 ? 18.048 -100.925 44.365 1.00 42.08 2283 GLU B N 1
ATOM 2601 C CA . GLU B 2 195 ? 19.459 -101.206 44.688 1.00 44.0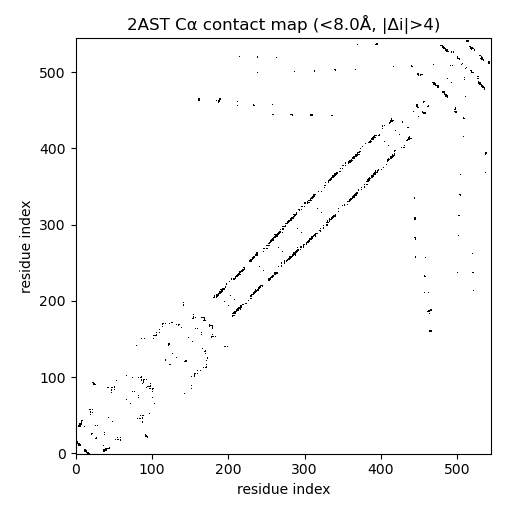6 2283 GLU B CA 1
ATOM 2602 C C . GLU B 2 195 ? 20.201 -101.882 43.544 1.00 41.38 2283 GLU B C 1
ATOM 2603 O O . GLU B 2 195 ? 21.431 -101.859 43.504 1.00 42.92 2283 GLU B O 1
ATOM 2609 N N . THR B 2 196 ? 19.454 -102.520 42.644 1.00 38.09 2284 THR B N 1
ATOM 2610 C CA . THR B 2 196 ? 20.032 -103.225 41.500 1.00 36.84 2284 THR B CA 1
ATOM 2611 C C . THR B 2 196 ? 20.542 -102.298 40.383 1.00 35.92 2284 THR B C 1
ATOM 2612 O O . THR B 2 196 ? 21.307 -102.739 39.514 1.00 35.52 2284 THR B O 1
ATOM 2616 N N . ILE B 2 197 ? 20.110 -101.036 40.397 1.00 36.32 2285 ILE B N 1
ATOM 2617 C CA . ILE B 2 197 ? 20.405 -100.088 39.306 1.00 37.19 2285 ILE B CA 1
ATOM 2618 C C . ILE B 2 197 ? 21.906 -99.972 39.015 1.00 36.92 2285 ILE B C 1
ATOM 2619 O O . ILE B 2 197 ? 22.706 -99.792 39.932 1.00 39.83 2285 ILE B O 1
ATOM 2624 N N . THR B 2 198 ? 22.288 -100.116 37.747 1.00 37.71 2286 THR B N 1
ATOM 2625 C CA . THR B 2 198 ? 23.690 -99.901 37.353 1.00 38.56 2286 THR B CA 1
ATOM 2626 C C . THR B 2 198 ? 23.875 -98.654 36.477 1.00 38.00 2286 THR B C 1
ATOM 2627 O O . THR B 2 198 ? 25.000 -98.220 36.241 1.00 38.11 2286 THR B O 1
ATOM 2631 N N . GLN B 2 199 ? 22.775 -98.090 35.985 1.00 36.07 2287 GLN B N 1
ATOM 2632 C CA . GLN B 2 199 ? 22.843 -96.889 35.150 1.00 34.71 2287 GLN B CA 1
ATOM 2633 C C . GLN B 2 199 ? 21.747 -95.925 35.540 1.00 33.39 2287 GLN B C 1
ATOM 2634 O O . GLN B 2 199 ? 20.553 -96.245 35.446 1.00 33.22 2287 GLN B O 1
ATOM 2640 N N . LEU B 2 200 ? 22.164 -94.750 35.996 1.00 30.86 2288 LEU B N 1
ATOM 2641 C CA . LEU B 2 200 ? 21.237 -93.719 36.413 1.00 33.28 2288 LEU B CA 1
ATOM 2642 C C . LEU B 2 200 ? 21.580 -92.378 35.776 1.00 33.29 2288 LEU B C 1
ATOM 2643 O O . LEU B 2 200 ? 22.709 -91.897 35.871 1.00 34.69 2288 LEU B O 1
ATOM 2648 N N . ASN B 2 201 ? 20.596 -91.796 35.109 1.00 32.85 2289 ASN B N 1
ATOM 2649 C CA . ASN B 2 201 ? 20.699 -90.432 34.640 1.00 32.40 2289 ASN B CA 1
ATOM 2650 C C . ASN B 2 201 ? 19.700 -89.598 35.418 1.00 31.58 2289 ASN B C 1
ATOM 2651 O O . ASN B 2 201 ? 18.499 -89.761 35.257 1.00 31.51 2289 ASN B O 1
ATOM 2656 N N . LEU B 2 202 ? 20.210 -88.730 36.289 1.00 33.75 2290 LEU B N 1
ATOM 2657 C CA . LEU B 2 202 ? 19.368 -87.899 37.134 1.00 36.45 2290 LEU B CA 1
ATOM 2658 C C . LEU B 2 202 ? 19.795 -86.450 36.935 1.00 36.84 2290 LEU B C 1
ATOM 2659 O O . LEU B 2 202 ? 19.868 -85.657 37.888 1.00 36.96 2290 LEU B O 1
ATOM 2664 N N . SER B 2 203 ? 20.090 -86.109 35.688 1.00 36.34 2291 SER B N 1
ATOM 2665 C CA . SER B 2 203 ? 20.577 -84.777 35.372 1.00 35.21 2291 SER B CA 1
ATOM 2666 C C . SER B 2 203 ? 19.435 -83.780 35.239 1.00 34.94 2291 SER B C 1
ATOM 2667 O O . SER B 2 203 ? 18.283 -84.161 35.008 1.00 37.51 2291 SER B O 1
ATOM 2670 N N . GLY B 2 204 ? 19.755 -82.505 35.439 1.00 35.55 2292 GLY B N 1
ATOM 2671 C CA . GLY B 2 204 ? 18.831 -81.416 35.153 1.00 34.10 2292 GLY B CA 1
ATOM 2672 C C . GLY B 2 204 ? 18.043 -80.817 36.301 1.00 35.22 2292 GLY B C 1
ATOM 2673 O O . GLY B 2 204 ? 17.142 -80.013 36.065 1.00 35.90 2292 GLY B O 1
ATOM 2674 N N . TYR B 2 205 ? 18.370 -81.185 37.540 1.00 35.41 2293 TYR B N 1
ATOM 2675 C CA . TYR B 2 205 ? 17.577 -80.711 38.689 1.00 39.63 2293 TYR B CA 1
ATOM 2676 C C . TYR B 2 205 ? 18.175 -79.540 39.471 1.00 39.88 2293 TYR B C 1
ATOM 2677 O O . TYR B 2 205 ? 17.503 -78.950 40.316 1.00 39.23 2293 TYR B O 1
ATOM 2686 N N . ARG B 2 206 ? 19.421 -79.194 39.147 1.00 41.26 2294 ARG B N 1
ATOM 2687 C CA . ARG B 2 206 ? 20.089 -78.004 39.676 1.00 41.80 2294 ARG B CA 1
ATOM 2688 C C . ARG B 2 206 ? 19.953 -77.894 41.199 1.00 42.17 2294 ARG B C 1
ATOM 2689 O O . ARG B 2 206 ? 20.118 -78.894 41.898 1.00 42.26 2294 ARG B O 1
ATOM 2697 N N . LYS B 2 207 ? 19.624 -76.711 41.705 1.00 44.51 2295 LYS B N 1
ATOM 2698 C CA . LYS B 2 207 ? 19.183 -76.622 43.128 1.00 47.63 2295 LYS B CA 1
ATOM 2699 C C . LYS B 2 207 ? 18.294 -77.621 43.861 1.00 47.34 2295 LYS B C 1
ATOM 2700 O O . LYS B 2 207 ? 18.313 -77.674 45.091 1.00 45.69 2295 LYS B O 1
ATOM 2706 N N . ASN B 2 208 ? 17.524 -78.416 43.116 1.00 45.94 2296 ASN B N 1
ATOM 2707 C CA . ASN B 2 208 ? 16.633 -79.408 43.736 1.00 44.25 2296 ASN B CA 1
ATOM 2708 C C . ASN B 2 208 ? 17.307 -80.735 44.042 1.00 42.46 2296 ASN B C 1
ATOM 2709 O O . ASN B 2 208 ? 16.707 -81.619 44.655 1.00 44.39 2296 ASN B O 1
ATOM 2714 N N . LEU B 2 209 ? 18.560 -80.862 43.619 1.00 40.72 2297 LEU B N 1
ATOM 2715 C CA . LEU B 2 209 ? 19.376 -82.015 43.956 1.00 42.85 2297 LEU B CA 1
ATOM 2716 C C . LEU B 2 209 ? 20.525 -81.564 44.854 1.00 44.37 2297 LEU B C 1
ATOM 2717 O O . LEU B 2 209 ? 21.363 -80.753 44.447 1.00 44.64 2297 LEU B O 1
ATOM 2722 N N . GLN B 2 210 ? 20.561 -82.113 46.065 1.00 45.50 2298 GLN B N 1
ATOM 2723 C CA . GLN B 2 210 ? 21.546 -81.731 47.074 1.00 47.16 2298 GLN B CA 1
ATOM 2724 C C . GLN B 2 210 ? 22.585 -82.831 47.257 1.00 47.91 2298 GLN B C 1
ATOM 2725 O O . GLN B 2 210 ? 22.387 -83.970 46.819 1.00 46.56 2298 GLN B O 1
ATOM 2731 N N . LYS B 2 211 ? 23.692 -82.479 47.909 1.00 46.61 2299 LYS B N 1
ATOM 2732 C CA . LYS B 2 211 ? 24.769 -83.419 48.210 1.00 47.44 2299 LYS B CA 1
ATOM 2733 C C . LYS B 2 211 ? 24.275 -84.633 49.006 1.00 45.74 2299 LYS B C 1
ATOM 2734 O O . LYS B 2 211 ? 24.749 -85.754 48.791 1.00 45.04 2299 LYS B O 1
ATOM 2740 N N . SER B 2 212 ? 23.332 -84.403 49.921 1.00 44.98 2300 SER B N 1
ATOM 2741 C CA . SER B 2 212 ? 22.726 -85.477 50.723 1.00 46.76 2300 SER B CA 1
ATOM 2742 C C . SER B 2 212 ? 21.973 -86.502 49.863 1.00 46.35 2300 SER B C 1
ATOM 2743 O O . SER B 2 212 ? 21.941 -87.693 50.190 1.00 46.69 2300 SER B O 1
ATOM 2746 N N . ASP B 2 213 ? 21.387 -86.033 48.762 1.00 45.69 2301 ASP B N 1
ATOM 2747 C CA . ASP B 2 213 ? 20.736 -86.916 47.783 1.00 44.43 2301 ASP B CA 1
ATOM 2748 C C . ASP B 2 213 ? 21.731 -87.856 47.118 1.00 41.98 2301 ASP B C 1
ATOM 2749 O O . ASP B 2 213 ? 21.451 -89.041 46.953 1.00 41.24 2301 ASP B O 1
ATOM 2754 N N . LEU B 2 214 ? 22.899 -87.327 46.760 1.00 41.45 2302 LEU B N 1
ATOM 2755 C CA . LEU B 2 214 ? 24.005 -88.154 46.276 1.00 43.86 2302 LEU B CA 1
ATOM 2756 C C . LEU B 2 214 ? 24.401 -89.192 47.331 1.00 44.29 2302 LEU B C 1
ATOM 2757 O O . LEU B 2 214 ? 24.653 -90.360 47.006 1.00 43.18 2302 LEU B O 1
ATOM 2762 N N . SER B 2 215 ? 24.458 -88.756 48.591 1.00 45.29 2303 SER B N 1
ATOM 2763 C CA . SER B 2 215 ? 24.814 -89.636 49.711 1.00 45.95 2303 SER B CA 1
ATOM 2764 C C . SER B 2 215 ? 23.825 -90.783 49.856 1.00 42.86 2303 SER B C 1
ATOM 2765 O O . SER B 2 215 ? 24.232 -91.940 49.931 1.00 41.32 2303 SER B O 1
ATOM 2768 N N . THR B 2 216 ? 22.533 -90.454 49.885 1.00 42.61 2304 THR B N 1
ATOM 2769 C CA . THR B 2 216 ? 21.470 -91.463 49.898 1.00 44.06 2304 THR B CA 1
ATOM 2770 C C . THR B 2 216 ? 21.694 -92.476 48.772 1.00 43.99 2304 THR B C 1
ATOM 2771 O O . THR B 2 216 ? 21.755 -93.688 49.006 1.00 42.27 2304 THR B O 1
ATOM 2775 N N . LEU B 2 217 ? 21.849 -91.956 47.557 1.00 44.25 2305 LEU B N 1
ATOM 2776 C CA . LEU B 2 217 ? 21.998 -92.772 46.357 1.00 45.85 2305 LEU B CA 1
ATOM 2777 C C . LEU B 2 217 ? 23.148 -93.764 46.451 1.00 47.44 2305 LEU B C 1
ATOM 2778 O O . LEU B 2 217 ? 22.969 -94.961 46.220 1.00 48.55 2305 LEU B O 1
ATOM 2783 N N . VAL B 2 218 ? 24.331 -93.252 46.781 1.00 48.71 2306 VAL B N 1
ATOM 2784 C CA . VAL B 2 218 ? 25.541 -94.064 46.880 1.00 48.23 2306 VAL B CA 1
ATOM 2785 C C . VAL B 2 218 ? 25.414 -95.139 47.966 1.00 48.71 2306 VAL B C 1
ATOM 2786 O O . VAL B 2 218 ? 25.856 -96.273 47.785 1.00 49.30 2306 VAL B O 1
ATOM 2790 N N . ARG B 2 219 ? 24.804 -94.760 49.084 1.00 48.35 2307 ARG B N 1
ATOM 2791 C CA . ARG B 2 219 ? 24.521 -95.661 50.198 1.00 52.01 2307 ARG B CA 1
ATOM 2792 C C . ARG B 2 219 ? 23.618 -96.820 49.747 1.00 52.05 2307 ARG B C 1
ATOM 2793 O O . ARG B 2 219 ? 23.886 -97.989 50.043 1.00 52.61 2307 ARG B O 1
ATOM 2801 N N . ARG B 2 220 ? 22.562 -96.475 49.010 1.00 50.50 2308 ARG B N 1
ATOM 2802 C CA . ARG B 2 220 ? 21.543 -97.435 48.583 1.00 48.51 2308 ARG B CA 1
ATOM 2803 C C . ARG B 2 220 ? 21.922 -98.231 47.336 1.00 48.21 2308 ARG B C 1
ATOM 2804 O O . ARG B 2 220 ? 21.531 -99.392 47.209 1.00 50.35 2308 ARG B O 1
ATOM 2812 N N . CYS B 2 221 ? 22.680 -97.615 46.426 1.00 46.31 2309 CYS B N 1
ATOM 2813 C CA . CYS B 2 221 ? 22.959 -98.211 45.118 1.00 44.64 2309 CYS B CA 1
ATOM 2814 C C . CYS B 2 221 ? 24.452 -98.403 44.838 1.00 47.36 2309 CYS B C 1
ATOM 2815 O O . CYS B 2 221 ? 25.044 -97.637 44.072 1.00 46.33 2309 CYS B O 1
ATOM 2818 N N . PRO B 2 222 ? 25.061 -99.451 45.427 1.00 49.62 2310 PRO B N 1
ATOM 2819 C CA . PRO B 2 222 ? 26.507 -99.652 45.302 1.00 49.27 2310 PRO B CA 1
ATOM 2820 C C . PRO B 2 222 ? 26.973 -100.190 43.944 1.00 49.13 2310 PRO B C 1
ATOM 2821 O O . PRO B 2 222 ? 28.182 -100.271 43.700 1.00 49.35 2310 PRO B O 1
ATOM 2825 N N . ASN B 2 223 ? 26.039 -100.551 43.067 1.00 48.99 2311 ASN B N 1
ATOM 2826 C CA . ASN B 2 223 ? 26.403 -101.208 41.802 1.00 47.37 2311 ASN B CA 1
ATOM 2827 C C . ASN B 2 223 ? 26.455 -100.288 40.579 1.00 43.57 2311 ASN B C 1
ATOM 2828 O O . ASN B 2 223 ? 26.642 -100.752 39.453 1.00 42.18 2311 ASN B O 1
ATOM 2833 N N . LEU B 2 224 ? 26.304 -98.988 40.809 1.00 43.22 2312 LEU B N 1
ATOM 2834 C CA . LEU B 2 224 ? 26.285 -98.006 39.724 1.00 41.42 2312 LEU B CA 1
ATOM 2835 C C . LEU B 2 224 ? 27.540 -98.064 38.870 1.00 41.08 2312 LEU B C 1
ATOM 2836 O O . LEU B 2 224 ? 28.659 -98.013 39.389 1.00 42.43 2312 LEU B O 1
ATOM 2841 N N . VAL B 2 225 ? 27.330 -98.197 37.561 1.00 39.13 2313 VAL B N 1
ATOM 2842 C CA . VAL B 2 225 ? 28.399 -98.220 36.569 1.00 39.41 2313 VAL B CA 1
ATOM 2843 C C . VAL B 2 225 ? 28.395 -96.909 35.770 1.00 40.27 2313 VAL B C 1
ATOM 2844 O O . VAL B 2 225 ? 29.454 -96.354 35.480 1.00 42.51 2313 VAL B O 1
ATOM 2848 N N . HIS B 2 226 ? 27.199 -96.436 35.413 1.00 39.75 2314 HIS B N 1
ATOM 2849 C CA . HIS B 2 226 ? 27.002 -95.147 34.752 1.00 37.45 2314 HIS B CA 1
ATOM 2850 C C . HIS B 2 226 ? 26.246 -94.246 35.714 1.00 38.73 2314 HIS B C 1
ATOM 2851 O O . HIS B 2 226 ? 25.152 -94.600 36.174 1.00 37.89 2314 HIS B O 1
ATOM 2858 N N . LEU B 2 227 ? 26.808 -93.080 36.008 1.00 36.94 2315 LEU B N 1
ATOM 2859 C CA . LEU B 2 227 ? 26.105 -92.104 36.818 1.00 38.58 2315 LEU B CA 1
ATOM 2860 C C . LEU B 2 227 ? 26.215 -90.722 36.190 1.00 39.46 2315 LEU B C 1
ATOM 2861 O O . LEU B 2 227 ? 27.307 -90.156 36.072 1.00 42.06 2315 LEU B O 1
ATOM 2866 N N . ASP B 2 228 ? 25.073 -90.186 35.781 1.00 38.32 2316 ASP B N 1
ATOM 2867 C CA . ASP B 2 228 ? 25.040 -88.909 35.098 1.00 36.76 2316 ASP B CA 1
ATOM 2868 C C . ASP B 2 228 ? 24.299 -87.914 35.961 1.00 38.13 2316 ASP B C 1
ATOM 2869 O O . ASP B 2 228 ? 23.084 -88.019 36.156 1.00 36.29 2316 ASP B O 1
ATOM 2874 N N . LEU B 2 229 ? 25.056 -86.951 36.485 1.00 39.78 2317 LEU B N 1
ATOM 2875 C CA . LEU B 2 229 ? 24.510 -85.901 37.336 1.00 40.31 2317 LEU B CA 1
ATOM 2876 C C . LEU B 2 229 ? 24.843 -84.530 36.762 1.00 41.19 2317 LEU B C 1
ATOM 2877 O O . LEU B 2 229 ? 25.105 -83.572 37.499 1.00 41.18 2317 LEU B O 1
ATOM 2882 N N . SER B 2 230 ? 24.822 -84.445 35.433 1.00 39.92 2318 SER B N 1
ATOM 2883 C CA . SER B 2 230 ? 24.982 -83.174 34.742 1.00 39.67 2318 SER B CA 1
ATOM 2884 C C . SER B 2 230 ? 23.957 -82.163 35.244 1.00 40.32 2318 SER B C 1
ATOM 2885 O O . SER B 2 230 ? 22.850 -82.536 35.660 1.00 38.51 2318 SER B O 1
ATOM 2888 N N . ASP B 2 231 ? 24.352 -80.890 35.214 1.00 38.98 2319 ASP B N 1
ATOM 2889 C CA . ASP B 2 231 ? 23.509 -79.763 35.630 1.00 39.63 2319 ASP B CA 1
ATOM 2890 C C . ASP B 2 231 ? 23.004 -79.873 37.069 1.00 39.06 2319 ASP B C 1
ATOM 2891 O O . ASP B 2 231 ? 21.827 -79.632 37.361 1.00 38.07 2319 ASP B O 1
ATOM 2896 N N . SER B 2 232 ? 23.920 -80.248 37.957 1.00 39.86 2320 SER B N 1
ATOM 2897 C CA . SER B 2 232 ? 23.643 -80.342 39.384 1.00 43.30 2320 SER B CA 1
ATOM 2898 C C . SER B 2 232 ? 24.586 -79.406 40.137 1.00 43.82 2320 SER B C 1
ATOM 2899 O O . SER B 2 232 ? 25.620 -79.826 40.657 1.00 44.48 2320 SER B O 1
ATOM 2902 N N . VAL B 2 233 ? 24.203 -78.134 40.179 1.00 45.13 2321 VAL B N 1
ATOM 2903 C CA . VAL B 2 233 ? 25.039 -77.044 40.687 1.00 47.98 2321 VAL B CA 1
ATOM 2904 C C . VAL B 2 233 ? 25.540 -77.253 42.116 1.00 48.92 2321 VAL B C 1
ATOM 2905 O O . VAL B 2 233 ? 26.624 -76.781 42.459 1.00 50.07 2321 VAL B O 1
ATOM 2909 N N . MET B 2 234 ? 24.753 -77.961 42.933 1.00 48.41 2322 MET B N 1
ATOM 2910 C CA . MET B 2 234 ? 25.067 -78.174 44.350 1.00 48.26 2322 MET B CA 1
ATOM 2911 C C . MET B 2 234 ? 26.228 -79.133 44.580 1.00 49.17 2322 MET B C 1
ATOM 2912 O O . MET B 2 234 ? 26.750 -79.212 45.690 1.00 50.26 2322 MET B O 1
ATOM 2917 N N . LEU B 2 235 ? 26.638 -79.854 43.540 1.00 49.35 2323 LEU B N 1
ATOM 2918 C CA . LEU B 2 235 ? 27.716 -80.828 43.683 1.00 49.91 2323 LEU B CA 1
ATOM 2919 C C . LEU B 2 235 ? 29.082 -80.200 43.399 1.00 52.38 2323 LEU B C 1
ATOM 2920 O O . LEU B 2 235 ? 29.341 -79.720 42.291 1.00 52.78 2323 LEU B O 1
ATOM 2925 N N . LYS B 2 236 ? 29.937 -80.198 44.424 1.00 53.90 2324 LYS B N 1
ATOM 2926 C CA . LYS B 2 236 ? 31.296 -79.652 44.344 1.00 56.50 2324 LYS B CA 1
ATOM 2927 C C . LYS B 2 236 ? 32.286 -80.744 44.726 1.00 55.85 2324 LYS B C 1
ATOM 2928 O O . LYS B 2 236 ? 31.897 -81.903 44.895 1.00 55.32 2324 LYS B O 1
ATOM 2934 N N . ASN B 2 237 ? 33.559 -80.380 44.887 1.00 55.44 2325 ASN B N 1
ATOM 2935 C CA . ASN B 2 237 ? 34.596 -81.362 45.227 1.00 54.92 2325 ASN B CA 1
ATOM 2936 C C . ASN B 2 237 ? 34.425 -82.010 46.604 1.00 52.85 2325 ASN B C 1
ATOM 2937 O O . ASN B 2 237 ? 34.952 -83.094 46.848 1.00 51.02 2325 ASN B O 1
ATOM 2942 N N . ASP B 2 238 ? 33.682 -81.351 47.492 1.00 53.20 2326 ASP B N 1
ATOM 2943 C CA . ASP B 2 238 ? 33.387 -81.907 48.815 1.00 54.85 2326 ASP B CA 1
ATOM 2944 C C . ASP B 2 238 ? 32.457 -83.128 48.765 1.00 54.95 2326 ASP B C 1
ATOM 2945 O O . ASP B 2 238 ? 32.266 -83.799 49.780 1.00 56.19 2326 ASP B O 1
ATOM 2950 N N . CYS B 2 239 ? 31.893 -83.419 47.591 1.00 53.35 2327 CYS B N 1
ATOM 2951 C CA . CYS B 2 239 ? 31.057 -84.612 47.412 1.00 51.00 2327 CYS B CA 1
ATOM 2952 C C . CYS B 2 239 ? 31.825 -85.772 46.776 1.00 50.46 2327 CYS B C 1
ATOM 2953 O O . CYS B 2 239 ? 31.314 -86.887 46.705 1.00 51.94 2327 CYS B O 1
ATOM 2956 N N . PHE B 2 240 ? 33.054 -85.509 46.334 1.00 47.69 2328 PHE B N 1
ATOM 2957 C CA . PHE B 2 240 ? 33.818 -86.452 45.507 1.00 48.16 2328 PHE B CA 1
ATOM 2958 C C . PHE B 2 240 ? 34.125 -87.794 46.160 1.00 50.01 2328 PHE B C 1
ATOM 2959 O O . PHE B 2 240 ? 34.244 -88.805 45.466 1.00 50.19 2328 PHE B O 1
ATOM 2967 N N . GLN B 2 241 ? 34.264 -87.805 47.484 1.00 52.64 2329 GLN B N 1
ATOM 2968 C CA . GLN B 2 241 ? 34.553 -89.041 48.216 1.00 55.38 2329 GLN B CA 1
ATOM 2969 C C . GLN B 2 241 ? 33.403 -90.038 48.125 1.00 52.63 2329 GLN B C 1
ATOM 2970 O O . GLN B 2 241 ? 33.600 -91.242 48.289 1.00 51.93 2329 GLN B O 1
ATOM 2976 N N . GLU B 2 242 ? 32.211 -89.517 47.849 1.00 52.51 2330 GLU B N 1
ATOM 2977 C CA . GLU B 2 242 ? 31.019 -90.325 47.622 1.00 53.48 2330 GLU B CA 1
ATOM 2978 C C . GLU B 2 242 ? 31.194 -91.278 46.432 1.00 51.81 2330 GLU B C 1
ATOM 2979 O O . GLU B 2 242 ? 30.756 -92.428 46.491 1.00 51.62 2330 GLU B O 1
ATOM 2985 N N . PHE B 2 243 ? 31.862 -90.808 45.375 1.00 48.97 2331 PHE B N 1
ATOM 2986 C CA . PHE B 2 243 ? 32.111 -91.625 44.179 1.00 47.73 2331 PHE B CA 1
ATOM 2987 C C . PHE B 2 243 ? 33.077 -92.778 44.419 1.00 50.04 2331 PHE B C 1
ATOM 2988 O O . PHE B 2 243 ? 33.054 -93.770 43.687 1.00 49.69 2331 PHE B O 1
ATOM 2996 N N . PHE B 2 244 ? 33.924 -92.643 45.441 1.00 52.35 2332 PHE B N 1
ATOM 2997 C CA . PHE B 2 244 ? 34.858 -93.704 45.834 1.00 53.08 2332 PHE B CA 1
ATOM 2998 C C . PHE B 2 244 ? 34.151 -94.872 46.529 1.00 53.32 2332 PHE B C 1
ATOM 2999 O O . PHE B 2 244 ? 34.699 -95.973 46.617 1.00 54.24 2332 PHE B O 1
ATOM 3007 N N . GLN B 2 245 ? 32.930 -94.634 47.008 1.00 54.06 2333 GLN B N 1
ATOM 3008 C CA . GLN B 2 245 ? 32.090 -95.710 47.550 1.00 55.09 2333 GLN B CA 1
ATOM 3009 C C . GLN B 2 245 ? 31.482 -96.585 46.449 1.00 54.63 2333 GLN B C 1
ATOM 3010 O O . GLN B 2 245 ? 30.865 -97.615 46.736 1.00 55.02 2333 GLN B O 1
ATOM 3016 N N . LEU B 2 246 ? 31.654 -96.170 45.195 1.00 52.80 2334 LEU B N 1
ATOM 3017 C CA . LEU B 2 246 ? 31.113 -96.909 44.056 1.00 49.68 2334 LEU B CA 1
ATOM 3018 C C . LEU B 2 246 ? 32.199 -97.732 43.370 1.00 49.62 2334 LEU B C 1
ATOM 3019 O O . LEU B 2 246 ? 32.857 -97.264 42.438 1.00 47.91 2334 LEU B O 1
ATOM 3024 N N . ASN B 2 247 ? 32.364 -98.971 43.829 1.00 49.97 2335 ASN B N 1
ATOM 3025 C CA . ASN B 2 247 ? 33.443 -99.847 43.361 1.00 50.20 2335 ASN B CA 1
ATOM 3026 C C . ASN B 2 247 ? 33.350 -100.307 41.900 1.00 50.00 2335 ASN B C 1
ATOM 3027 O O . ASN B 2 247 ? 34.258 -100.982 41.403 1.00 49.06 2335 ASN B O 1
ATOM 3032 N N . TYR B 2 248 ? 32.268 -99.942 41.208 1.00 50.58 2336 TYR B N 1
ATOM 3033 C CA . TYR B 2 248 ? 32.078 -100.363 39.812 1.00 49.59 2336 TYR B CA 1
ATOM 3034 C C . TYR B 2 248 ? 31.918 -99.193 38.840 1.00 47.64 2336 TYR B C 1
ATOM 3035 O O . TYR B 2 248 ? 31.806 -99.396 37.627 1.00 47.95 2336 TYR B O 1
ATOM 3044 N N . LEU B 2 249 ? 31.921 -97.977 39.378 1.00 43.62 2337 LEU B N 1
ATOM 3045 C CA . LEU B 2 249 ? 31.735 -96.770 38.579 1.00 42.12 2337 LEU B CA 1
ATOM 3046 C C . LEU B 2 249 ? 32.750 -96.647 37.440 1.00 43.12 2337 LEU B C 1
ATOM 3047 O O . LEU B 2 249 ? 33.963 -96.607 37.675 1.00 44.16 2337 LEU B O 1
ATOM 3052 N N . GLN B 2 250 ? 32.238 -96.591 36.209 1.00 42.03 2338 GLN B N 1
ATOM 3053 C CA . GLN B 2 250 ? 33.070 -96.451 35.015 1.00 41.22 2338 GLN B CA 1
ATOM 3054 C C . GLN B 2 250 ? 32.824 -95.143 34.267 1.00 41.72 2338 GLN B C 1
ATOM 3055 O O . GLN B 2 250 ? 33.725 -94.631 33.597 1.00 44.15 2338 GLN B O 1
ATOM 3061 N N . HIS B 2 251 ? 31.604 -94.616 34.367 1.00 39.74 2339 HIS B N 1
ATOM 3062 C CA . HIS B 2 251 ? 31.192 -93.471 33.559 1.00 38.68 2339 HIS B CA 1
ATOM 3063 C C . HIS B 2 251 ? 30.464 -92.442 34.400 1.00 39.24 2339 HIS B C 1
ATOM 3064 O O . HIS B 2 251 ? 29.338 -92.667 34.846 1.00 42.68 2339 HIS B O 1
ATOM 3071 N N . LEU B 2 252 ? 31.123 -91.309 34.609 1.00 38.30 2340 LEU B N 1
ATOM 3072 C CA . LEU B 2 252 ? 30.592 -90.239 35.437 1.00 37.17 2340 LEU B CA 1
ATOM 3073 C C . LEU B 2 252 ? 30.407 -88.976 34.610 1.00 35.53 2340 LEU B C 1
ATOM 3074 O O . LEU B 2 252 ? 31.232 -88.664 33.756 1.00 36.50 2340 LEU B O 1
ATOM 3079 N N . SER B 2 253 ? 29.314 -88.262 34.854 1.00 35.00 2341 SER B N 1
ATOM 3080 C CA . SER B 2 253 ? 29.065 -87.002 34.175 1.00 35.80 2341 SER B CA 1
ATOM 3081 C C . SER B 2 253 ? 28.688 -85.937 35.185 1.00 37.30 2341 SER B C 1
ATOM 3082 O O . SER B 2 253 ? 27.799 -86.145 36.016 1.00 36.99 2341 SER B O 1
ATOM 3085 N N . LEU B 2 254 ? 29.390 -84.804 35.114 1.00 37.88 2342 LEU B N 1
ATOM 3086 C CA . LEU B 2 254 ? 29.207 -83.700 36.052 1.00 38.05 2342 LEU B CA 1
ATOM 3087 C C . LEU B 2 254 ? 29.282 -82.366 35.314 1.00 39.99 2342 LEU B C 1
ATOM 3088 O O . LEU B 2 254 ? 29.789 -81.375 35.847 1.00 39.12 2342 LEU B O 1
ATOM 3093 N N . SER B 2 255 ? 28.768 -82.353 34.084 1.00 38.58 2343 SER B N 1
ATOM 3094 C CA . SER B 2 255 ? 28.753 -81.160 33.251 1.00 36.87 2343 SER B CA 1
ATOM 3095 C C . SER B 2 255 ? 27.938 -80.034 33.870 1.00 38.06 2343 SER B C 1
ATOM 3096 O O . SER B 2 255 ? 26.843 -80.261 34.396 1.00 36.18 2343 SER B O 1
ATOM 3099 N N . ARG B 2 256 ? 28.492 -78.821 33.808 1.00 39.99 2344 ARG B N 1
ATOM 3100 C CA . ARG B 2 256 ? 27.865 -77.615 34.376 1.00 37.77 2344 ARG B CA 1
ATOM 3101 C C . ARG B 2 256 ? 27.592 -77.703 35.873 1.00 36.96 2344 ARG B C 1
ATOM 3102 O O . ARG B 2 256 ? 26.690 -77.040 36.392 1.00 38.45 2344 ARG B O 1
ATOM 3110 N N . CYS B 2 257 ? 28.357 -78.537 36.565 1.00 36.75 2345 CYS B N 1
ATOM 3111 C CA . CYS B 2 257 ? 28.418 -78.456 38.011 1.00 40.03 2345 CYS B CA 1
ATOM 3112 C C . CYS B 2 257 ? 29.435 -77.340 38.291 1.00 40.05 2345 CYS B C 1
ATOM 3113 O O . CYS B 2 257 ? 30.598 -77.593 38.608 1.00 39.21 2345 CYS B O 1
ATOM 3116 N N . TYR B 2 258 ? 28.961 -76.106 38.138 1.00 39.86 2346 TYR B N 1
ATOM 3117 C CA . TYR B 2 258 ? 29.806 -74.917 37.981 1.00 43.02 2346 TYR B CA 1
ATOM 3118 C C . TYR B 2 258 ? 30.767 -74.597 39.128 1.00 45.18 2346 TYR B C 1
ATOM 3119 O O . TYR B 2 258 ? 31.772 -73.917 38.921 1.00 46.64 2346 TYR B O 1
ATOM 3128 N N . ASP B 2 259 ? 30.458 -75.078 40.325 1.00 46.54 2347 ASP B N 1
ATOM 3129 C CA . ASP B 2 259 ? 31.252 -74.747 41.502 1.00 48.13 2347 ASP B CA 1
ATOM 3130 C C . ASP B 2 259 ? 32.416 -75.698 41.731 1.00 48.38 2347 ASP B C 1
ATOM 3131 O O . ASP B 2 259 ? 33.108 -75.606 42.745 1.00 50.58 2347 ASP B O 1
ATOM 3136 N N . ILE B 2 260 ? 32.632 -76.599 40.775 1.00 47.59 2348 ILE B N 1
ATOM 3137 C CA . ILE B 2 260 ? 33.796 -77.477 40.772 1.00 46.60 2348 ILE B CA 1
ATOM 3138 C C . ILE B 2 260 ? 35.003 -76.738 40.179 1.00 48.21 2348 ILE B C 1
ATOM 3139 O O . ILE B 2 260 ? 34.969 -76.293 39.026 1.00 47.99 2348 ILE B O 1
ATOM 3144 N N . ILE B 2 261 ? 36.061 -76.613 40.982 1.00 48.14 2349 ILE B N 1
ATOM 3145 C CA . ILE B 2 261 ? 37.325 -76.020 40.547 1.00 46.70 2349 ILE B CA 1
ATOM 3146 C C . ILE B 2 261 ? 38.040 -77.036 39.654 1.00 43.60 2349 ILE B C 1
ATOM 3147 O O . ILE B 2 261 ? 38.250 -78.174 40.072 1.00 44.49 2349 ILE B O 1
ATOM 3152 N N . PRO B 2 262 ? 38.405 -76.639 38.417 1.00 40.95 2350 PRO B N 1
ATOM 3153 C CA . PRO B 2 262 ? 38.944 -77.605 37.440 1.00 39.75 2350 PRO B CA 1
ATOM 3154 C C . PRO B 2 262 ? 40.033 -78.522 37.998 1.00 43.60 2350 PRO B C 1
ATOM 3155 O O . PRO B 2 262 ? 40.008 -79.731 37.734 1.00 44.63 2350 PRO B O 1
ATOM 3159 N N . GLU B 2 263 ? 40.960 -77.949 38.774 1.00 45.06 2351 GLU B N 1
ATOM 3160 C CA . GLU B 2 263 ? 42.035 -78.689 39.455 1.00 47.49 2351 GLU B CA 1
ATOM 3161 C C . GLU B 2 263 ? 41.566 -79.884 40.277 1.00 43.83 2351 GLU B C 1
ATOM 3162 O O . GLU B 2 263 ? 42.244 -80.912 40.326 1.00 41.57 2351 GLU B O 1
ATOM 3168 N N . THR B 2 264 ? 40.428 -79.729 40.952 1.00 43.86 2352 THR B N 1
ATOM 3169 C CA . THR B 2 264 ? 39.932 -80.765 41.867 1.00 45.70 2352 THR B CA 1
ATOM 3170 C C . THR B 2 264 ? 39.467 -82.038 41.150 1.00 45.57 2352 THR B C 1
ATOM 3171 O O . THR B 2 264 ? 39.357 -83.096 41.772 1.00 48.02 2352 THR B O 1
ATOM 3175 N N . LEU B 2 265 ? 39.219 -81.939 39.843 1.00 44.86 2353 LEU B N 1
ATOM 3176 C CA . LEU B 2 265 ? 38.794 -83.096 39.048 1.00 45.51 2353 LEU B CA 1
ATOM 3177 C C . LEU B 2 265 ? 39.873 -84.169 39.023 1.00 46.90 2353 LEU B C 1
ATOM 3178 O O . LEU B 2 265 ? 39.598 -85.334 38.706 1.00 47.31 2353 LEU B O 1
ATOM 3183 N N . LEU B 2 266 ? 41.096 -83.764 39.371 1.00 46.58 2354 LEU B N 1
ATOM 3184 C CA . LEU B 2 266 ? 42.238 -84.674 39.489 1.00 46.97 2354 LEU B CA 1
ATOM 3185 C C . LEU B 2 266 ? 41.965 -85.806 40.466 1.00 45.51 2354 LEU B C 1
ATOM 3186 O O . LEU B 2 266 ? 42.447 -86.920 40.271 1.00 45.81 2354 LEU B O 1
ATOM 3191 N N . GLU B 2 267 ? 41.185 -85.509 41.507 1.00 47.46 2355 GLU B N 1
ATOM 3192 C CA . GLU B 2 267 ? 40.747 -86.510 42.485 1.00 49.84 2355 GLU B CA 1
ATOM 3193 C C . GLU B 2 267 ? 40.052 -87.688 41.820 1.00 48.54 2355 GLU B C 1
ATOM 3194 O O . GLU B 2 267 ? 40.321 -88.840 42.164 1.00 49.27 2355 GLU B O 1
ATOM 3200 N N . LEU B 2 268 ? 39.159 -87.389 40.873 1.00 47.51 2356 LEU B N 1
ATOM 3201 C CA . LEU B 2 268 ? 38.378 -88.421 40.172 1.00 47.35 2356 LEU B CA 1
ATOM 3202 C C . LEU B 2 268 ? 39.263 -89.398 39.405 1.00 48.28 2356 LEU B C 1
ATOM 3203 O O . LEU B 2 268 ? 38.870 -90.539 39.159 1.00 48.27 2356 LEU B O 1
ATOM 3208 N N . GLY B 2 269 ? 40.468 -88.949 39.052 1.00 48.85 2357 GLY B N 1
ATOM 3209 C CA . GLY B 2 269 ? 41.478 -89.820 38.450 1.00 50.08 2357 GLY B CA 1
ATOM 3210 C C . GLY B 2 269 ? 41.941 -90.938 39.372 1.00 51.89 2357 GLY B C 1
ATOM 3211 O O . GLY B 2 269 ? 42.576 -91.896 38.927 1.00 53.48 2357 GLY B O 1
ATOM 3212 N N . GLU B 2 270 ? 41.618 -90.823 40.657 1.00 53.54 2358 GLU B N 1
ATOM 3213 C CA . GLU B 2 270 ? 41.996 -91.839 41.639 1.00 58.28 2358 GLU B CA 1
ATOM 3214 C C . GLU B 2 270 ? 40.970 -92.973 41.759 1.00 56.07 2358 GLU B C 1
ATOM 3215 O O . GLU B 2 270 ? 41.269 -94.015 42.349 1.00 56.86 2358 GLU B O 1
ATOM 3221 N N . ILE B 2 271 ? 39.770 -92.768 41.210 1.00 52.15 2359 ILE B N 1
ATOM 3222 C CA . ILE B 2 271 ? 38.760 -93.826 41.151 1.00 48.67 2359 ILE B CA 1
ATOM 3223 C C . ILE B 2 271 ? 39.272 -94.924 40.212 1.00 48.14 2359 ILE B C 1
ATOM 3224 O O . ILE B 2 271 ? 39.415 -94.696 39.010 1.00 48.66 2359 ILE B O 1
ATOM 3229 N N . PRO B 2 272 ? 39.566 -96.118 40.766 1.00 47.95 2360 PRO B N 1
ATOM 3230 C CA . PRO B 2 272 ? 40.298 -97.163 40.030 1.00 48.32 2360 PRO B CA 1
ATOM 3231 C C . PRO B 2 272 ? 39.566 -97.713 38.805 1.00 49.07 2360 PRO B C 1
ATOM 3232 O O . PRO B 2 272 ? 40.212 -98.191 37.866 1.00 48.71 2360 PRO B O 1
ATOM 3236 N N . THR B 2 273 ? 38.236 -97.645 38.818 1.00 49.56 2361 THR B N 1
ATOM 3237 C CA . THR B 2 273 ? 37.415 -98.241 37.759 1.00 48.33 2361 THR B CA 1
ATOM 3238 C C . THR B 2 273 ? 36.953 -97.244 36.690 1.00 47.56 2361 THR B C 1
ATOM 3239 O O . THR B 2 273 ? 36.420 -97.648 35.653 1.00 47.78 2361 THR B O 1
ATOM 3243 N N . LEU B 2 274 ? 37.163 -95.952 36.943 1.00 46.41 2362 LEU B N 1
ATOM 3244 C CA . LEU B 2 274 ? 36.683 -94.898 36.044 1.00 44.76 2362 LEU B CA 1
ATOM 3245 C C . LEU B 2 274 ? 37.340 -94.978 34.665 1.00 45.66 2362 LEU B C 1
ATOM 3246 O O . LEU B 2 274 ? 38.551 -95.192 34.551 1.00 45.13 2362 LEU B O 1
ATOM 3251 N N . LYS B 2 275 ? 36.521 -94.818 33.626 1.00 44.76 2363 LYS B N 1
ATOM 3252 C CA . LYS B 2 275 ? 36.972 -94.885 32.237 1.00 44.84 2363 LYS B CA 1
ATOM 3253 C C . LYS B 2 275 ? 36.730 -93.571 31.494 1.00 42.48 2363 LYS B C 1
ATOM 3254 O O . LYS B 2 275 ? 37.535 -93.174 30.647 1.00 42.54 2363 LYS B O 1
ATOM 3260 N N . THR B 2 276 ? 35.599 -92.925 31.780 1.00 39.71 2364 THR B N 1
ATOM 3261 C CA . THR B 2 276 ? 35.203 -91.714 31.067 1.00 38.53 2364 THR B CA 1
ATOM 3262 C C . THR B 2 276 ? 34.638 -90.686 32.021 1.00 37.63 2364 THR B C 1
ATOM 3263 O O . THR B 2 276 ? 34.089 -91.026 33.071 1.00 37.80 2364 THR B O 1
ATOM 3267 N N . LEU B 2 277 ? 34.757 -89.421 31.637 1.00 37.54 2365 LEU B N 1
ATOM 3268 C CA . LEU B 2 277 ? 34.258 -88.331 32.454 1.00 38.01 2365 LEU B CA 1
ATOM 3269 C C . LEU B 2 277 ? 33.746 -87.234 31.548 1.00 35.64 2365 LEU B C 1
ATOM 3270 O O . LEU B 2 277 ? 34.430 -86.827 30.610 1.00 36.12 2365 LEU B O 1
ATOM 3275 N N . GLN B 2 278 ? 32.528 -86.777 31.813 1.00 35.63 2366 GLN B N 1
ATOM 3276 C CA . GLN B 2 278 ? 31.986 -85.634 31.096 1.00 35.55 2366 GLN B CA 1
ATOM 3277 C C . GLN B 2 278 ? 31.941 -84.480 32.063 1.00 35.73 2366 GLN B C 1
ATOM 3278 O O . GLN B 2 278 ? 31.335 -84.574 33.132 1.00 37.37 2366 GLN B O 1
ATOM 3284 N N . VAL B 2 279 ? 32.622 -83.403 31.693 1.00 37.06 2367 VAL B N 1
ATOM 3285 C CA . VAL B 2 279 ? 32.654 -82.182 32.488 1.00 39.42 2367 VAL B CA 1
ATOM 3286 C C . VAL B 2 279 ? 32.544 -80.972 31.569 1.00 41.65 2367 VAL B C 1
ATOM 3287 O O . VAL B 2 279 ? 33.338 -80.027 31.674 1.00 42.47 2367 VAL B O 1
ATOM 3291 N N . PHE B 2 280 ? 31.564 -81.009 30.662 1.00 39.61 2368 PHE B N 1
ATOM 3292 C CA . PHE B 2 280 ? 31.319 -79.888 29.752 1.00 38.82 2368 PHE B CA 1
ATOM 3293 C C . PHE B 2 280 ? 30.943 -78.644 30.547 1.00 39.48 2368 PHE B C 1
ATOM 3294 O O . PHE B 2 280 ? 30.328 -78.738 31.618 1.00 39.66 2368 PHE B O 1
ATOM 3302 N N . GLY B 2 281 ? 31.338 -77.485 30.025 1.00 39.67 2369 GLY B N 1
ATOM 3303 C CA . GLY B 2 281 ? 30.965 -76.200 30.602 1.00 40.76 2369 GLY B CA 1
ATOM 3304 C C . GLY B 2 281 ? 31.715 -75.717 31.835 1.00 42.74 2369 GLY B C 1
ATOM 3305 O O . GLY B 2 281 ? 31.461 -74.606 32.298 1.00 44.24 2369 GLY B O 1
ATOM 3306 N N . ILE B 2 282 ? 32.622 -76.528 32.379 1.00 43.95 2370 ILE B N 1
ATOM 3307 C CA . ILE B 2 282 ? 33.339 -76.147 33.614 1.00 49.29 2370 ILE B CA 1
ATOM 3308 C C . ILE B 2 282 ? 34.864 -76.082 33.471 1.00 50.80 2370 ILE B C 1
ATOM 3309 O O . ILE B 2 282 ? 35.576 -75.800 34.437 1.00 53.61 2370 ILE B O 1
ATOM 3314 N N . VAL B 2 283 ? 35.353 -76.347 32.265 1.00 52.03 2371 VAL B N 1
ATOM 3315 C CA . VAL B 2 283 ? 36.775 -76.260 31.958 1.00 52.60 2371 VAL B CA 1
ATOM 3316 C C . VAL B 2 283 ? 37.040 -74.996 31.132 1.00 52.43 2371 VAL B C 1
ATOM 3317 O O . VAL B 2 283 ? 36.514 -74.863 30.022 1.00 50.79 2371 VAL B O 1
ATOM 3321 N N . PRO B 2 284 ? 37.848 -74.060 31.677 1.00 52.47 2372 PRO B N 1
ATOM 3322 C CA . PRO B 2 284 ? 38.128 -72.784 31.004 1.00 52.05 2372 PRO B CA 1
ATOM 3323 C C . PRO B 2 284 ? 38.761 -73.005 29.638 1.00 51.29 2372 PRO B C 1
ATOM 3324 O O . PRO B 2 284 ? 39.590 -73.906 29.481 1.00 48.36 2372 PRO B O 1
ATOM 3328 N N . ASP B 2 285 ? 38.348 -72.200 28.660 1.00 54.31 2373 ASP B N 1
ATOM 3329 C CA . ASP B 2 285 ? 38.857 -72.300 27.291 1.00 57.35 2373 ASP B CA 1
ATOM 3330 C C . ASP B 2 285 ? 40.375 -72.221 27.254 1.00 54.51 2373 ASP B C 1
ATOM 3331 O O . ASP B 2 285 ? 40.973 -71.319 27.843 1.00 54.05 2373 ASP B O 1
ATOM 3336 N N . GLY B 2 286 ? 40.982 -73.187 26.573 1.00 51.31 2374 GLY B N 1
ATOM 3337 C CA . GLY B 2 286 ? 42.429 -73.270 26.465 1.00 49.91 2374 GLY B CA 1
ATOM 3338 C C . GLY B 2 286 ? 43.092 -74.142 27.515 1.00 49.12 2374 GLY B C 1
ATOM 3339 O O . GLY B 2 286 ? 44.317 -74.202 27.576 1.00 49.10 2374 GLY B O 1
ATOM 3340 N N . THR B 2 287 ? 42.296 -74.821 28.341 1.00 46.92 2375 THR B N 1
ATOM 3341 C CA . THR B 2 287 ? 42.853 -75.681 29.388 1.00 46.76 2375 THR B CA 1
ATOM 3342 C C . THR B 2 287 ? 42.454 -77.155 29.275 1.00 46.85 2375 THR B C 1
ATOM 3343 O O . THR B 2 287 ? 43.064 -78.006 29.924 1.00 46.56 2375 THR B O 1
ATOM 3347 N N . LEU B 2 288 ? 41.455 -77.460 28.444 1.00 46.08 2376 LEU B N 1
ATOM 3348 C CA . LEU B 2 288 ? 40.919 -78.827 28.343 1.00 44.31 2376 LEU B CA 1
ATOM 3349 C C . LEU B 2 288 ? 41.979 -79.898 28.095 1.00 41.14 2376 LEU B C 1
ATOM 3350 O O . LEU B 2 288 ? 41.955 -80.955 28.730 1.00 40.68 2376 LEU B O 1
ATOM 3355 N N . GLN B 2 289 ? 42.904 -79.629 27.178 1.00 41.43 2377 GLN B N 1
ATOM 3356 C CA . GLN B 2 289 ? 43.968 -80.588 26.877 1.00 42.03 2377 GLN B CA 1
ATOM 3357 C C . GLN B 2 289 ? 44.887 -80.826 28.078 1.00 41.68 2377 GLN B C 1
ATOM 3358 O O . GLN B 2 289 ? 45.485 -81.896 28.194 1.00 43.42 2377 GLN B O 1
ATOM 3364 N N . LEU B 2 290 ? 44.973 -79.846 28.979 1.00 42.19 2378 LEU B N 1
ATOM 3365 C CA . LEU B 2 290 ? 45.724 -80.017 30.235 1.00 43.83 2378 LEU B CA 1
ATOM 3366 C C . LEU B 2 290 ? 45.062 -81.083 31.098 1.00 42.36 2378 LEU B C 1
ATOM 3367 O O . LEU B 2 290 ? 45.725 -82.020 31.552 1.00 42.85 2378 LEU B O 1
ATOM 3372 N N . LEU B 2 291 ? 43.752 -80.940 31.306 1.00 41.68 2379 LEU B N 1
ATOM 3373 C CA . LEU B 2 291 ? 42.967 -81.946 32.023 1.00 41.83 2379 LEU B CA 1
ATOM 3374 C C . LEU B 2 291 ? 43.140 -83.335 31.406 1.00 42.64 2379 LEU B C 1
ATOM 3375 O O . LEU B 2 291 ? 43.427 -84.302 32.114 1.00 42.76 2379 LEU B O 1
ATOM 3380 N N . LYS B 2 292 ? 42.992 -83.413 30.083 1.00 44.05 2380 LYS B N 1
ATOM 3381 C CA . LYS B 2 292 ? 43.127 -84.670 29.347 1.00 45.58 2380 LYS B CA 1
ATOM 3382 C C . LYS B 2 292 ? 44.495 -85.312 29.542 1.00 46.98 2380 LYS B C 1
ATOM 3383 O O . LYS B 2 292 ? 44.586 -86.502 29.858 1.00 46.97 2380 LYS B O 1
ATOM 3389 N N . GLU B 2 293 ? 45.555 -84.525 29.358 1.00 47.56 2381 GLU B N 1
ATOM 3390 C CA . GLU B 2 293 ? 46.915 -85.048 29.495 1.00 46.95 2381 GLU B CA 1
ATOM 3391 C C . GLU B 2 293 ? 47.285 -85.328 30.951 1.00 45.47 2381 GLU B C 1
ATOM 3392 O O . GLU B 2 293 ? 48.126 -86.181 31.222 1.00 45.53 2381 GLU B O 1
ATOM 3398 N N . ALA B 2 294 ? 46.649 -84.618 31.882 1.00 44.96 2382 ALA B N 1
ATOM 3399 C CA . ALA B 2 294 ? 46.822 -84.888 33.312 1.00 46.68 2382 ALA B CA 1
ATOM 3400 C C . ALA B 2 294 ? 46.175 -86.218 33.724 1.00 49.18 2382 ALA B C 1
ATOM 3401 O O . ALA B 2 294 ? 46.642 -86.882 34.655 1.00 48.53 2382 ALA B O 1
ATOM 3403 N N . LEU B 2 295 ? 45.101 -86.599 33.028 1.00 50.15 2383 LEU B N 1
ATOM 3404 C CA . LEU B 2 295 ? 44.388 -87.845 33.320 1.00 49.15 2383 LEU B CA 1
ATOM 3405 C C . LEU B 2 295 ? 44.279 -88.715 32.065 1.00 49.04 2383 LEU B C 1
ATOM 3406 O O . LEU B 2 295 ? 43.178 -88.922 31.547 1.00 47.19 2383 LEU B O 1
ATOM 3411 N N . PRO B 2 296 ? 45.425 -89.235 31.577 1.00 49.50 2384 PRO B N 1
ATOM 3412 C CA . PRO B 2 296 ? 45.462 -89.884 30.263 1.00 49.20 2384 PRO B CA 1
ATOM 3413 C C . PRO B 2 296 ? 44.838 -91.279 30.236 1.00 47.95 2384 PRO B C 1
ATOM 3414 O O . PRO B 2 296 ? 44.653 -91.846 29.163 1.00 48.90 2384 PRO B O 1
ATOM 3418 N N . HIS B 2 297 ? 44.507 -91.823 31.402 1.00 47.97 2385 HIS B N 1
ATOM 3419 C CA . HIS B 2 297 ? 43.810 -93.105 31.466 1.00 48.46 2385 HIS B CA 1
ATOM 3420 C C . HIS B 2 297 ? 42.295 -92.933 31.269 1.00 49.23 2385 HIS B C 1
ATOM 3421 O O . HIS B 2 297 ? 41.556 -93.922 31.183 1.00 49.56 2385 HIS B O 1
ATOM 3428 N N . LEU B 2 298 ? 41.847 -91.679 31.197 1.00 46.02 2386 LEU B N 1
ATOM 3429 C CA . LEU B 2 298 ? 40.430 -91.365 31.051 1.00 46.47 2386 LEU B CA 1
ATOM 3430 C C . LEU B 2 298 ? 40.114 -90.789 29.683 1.00 46.13 2386 LEU B C 1
ATOM 3431 O O . LEU B 2 298 ? 40.952 -90.140 29.060 1.00 46.86 2386 LEU B O 1
ATOM 3436 N N . GLN B 2 299 ? 38.895 -91.039 29.225 1.00 46.18 2387 GLN B N 1
ATOM 3437 C CA . GLN B 2 299 ? 38.350 -90.352 28.064 1.00 46.79 2387 GLN B CA 1
ATOM 3438 C C . GLN B 2 299 ? 37.502 -89.215 28.610 1.00 42.85 2387 GLN B C 1
ATOM 3439 O O . GLN B 2 299 ? 36.544 -89.457 29.341 1.00 42.18 2387 GLN B O 1
ATOM 3445 N N . ILE B 2 300 ? 37.861 -87.979 28.280 1.00 39.53 2388 ILE B N 1
ATOM 3446 C CA . ILE B 2 300 ? 37.204 -86.822 28.887 1.00 39.90 2388 ILE B CA 1
ATOM 3447 C C . ILE B 2 300 ? 36.507 -85.960 27.840 1.00 40.86 2388 ILE B C 1
ATOM 3448 O O . ILE B 2 300 ? 37.111 -85.592 26.833 1.00 41.13 2388 ILE B O 1
ATOM 3453 N N . ASN B 2 301 ? 35.230 -85.661 28.087 1.00 39.01 2389 ASN B N 1
ATOM 3454 C CA . ASN B 2 301 ? 34.410 -84.831 27.191 1.00 38.51 2389 ASN B CA 1
ATOM 3455 C C . ASN B 2 301 ? 34.291 -85.347 25.748 1.00 38.95 2389 ASN B C 1
ATOM 3456 O O . ASN B 2 301 ? 34.221 -84.556 24.802 1.00 37.83 2389 ASN B O 1
ATOM 3461 N N . CYS B 2 302 ? 34.259 -86.672 25.597 1.00 39.45 2390 CYS B N 1
ATOM 3462 C CA . CYS B 2 302 ? 34.098 -87.310 24.285 1.00 42.77 2390 CYS B CA 1
ATOM 3463 C C . CYS B 2 302 ? 32.687 -87.870 24.022 1.00 41.95 2390 CYS B C 1
ATOM 3464 O O . CYS B 2 302 ? 32.405 -88.339 22.916 1.00 42.46 2390 CYS B O 1
ATOM 3467 N N . SER B 2 303 ? 31.821 -87.832 25.036 1.00 39.78 2391 SER B N 1
ATOM 3468 C CA . SER B 2 303 ? 30.436 -88.299 24.908 1.00 39.07 2391 SER B CA 1
ATOM 3469 C C . SER B 2 303 ? 29.454 -87.205 25.278 1.00 35.35 2391 SER B C 1
ATOM 3470 O O . SER B 2 303 ? 29.106 -87.040 26.447 1.00 35.48 2391 SER B O 1
ATOM 3473 N N . HIS B 2 304 ? 28.995 -86.472 24.273 1.00 34.58 2392 HIS B N 1
ATOM 3474 C CA . HIS B 2 304 ? 28.003 -85.423 24.475 1.00 35.71 2392 HIS B CA 1
ATOM 3475 C C . HIS B 2 304 ? 26.653 -85.989 24.906 1.00 34.69 2392 HIS B C 1
ATOM 3476 O O . HIS B 2 304 ? 25.877 -85.312 25.589 1.00 33.33 2392 HIS B O 1
ATOM 3483 N N . PHE B 2 305 ? 26.386 -87.235 24.516 1.00 33.55 2393 PHE B N 1
ATOM 3484 C CA . PHE B 2 305 ? 25.044 -87.807 24.649 1.00 33.67 2393 PHE B CA 1
ATOM 3485 C C . PHE B 2 305 ? 24.968 -88.975 25.617 1.00 33.62 2393 PHE B C 1
ATOM 3486 O O . PHE B 2 305 ? 25.941 -89.707 25.804 1.00 34.45 2393 PHE B O 1
ATOM 3494 N N . THR B 2 306 ? 23.805 -89.129 26.241 1.00 33.44 2394 THR B N 1
ATOM 3495 C CA . THR B 2 306 ? 23.555 -90.258 27.123 1.00 32.41 2394 THR B CA 1
ATOM 3496 C C . THR B 2 306 ? 23.018 -91.455 26.332 1.00 34.23 2394 THR B C 1
ATOM 3497 O O . THR B 2 306 ? 22.278 -91.295 25.356 1.00 33.76 2394 THR B O 1
ATOM 3501 N N . THR B 2 307 ? 23.424 -92.649 26.749 1.00 34.17 2395 THR B N 1
ATOM 3502 C CA . THR B 2 307 ? 22.898 -93.890 26.208 1.00 32.83 2395 THR B CA 1
ATOM 3503 C C . THR B 2 307 ? 21.957 -94.547 27.225 1.00 32.56 2395 THR B C 1
ATOM 3504 O O . THR B 2 307 ? 21.384 -95.599 26.954 1.00 34.42 2395 THR B O 1
ATOM 3508 N N . ILE B 2 308 ? 21.799 -93.920 28.389 1.00 31.16 2396 ILE B N 1
ATOM 3509 C CA . ILE B 2 308 ? 21.081 -94.542 29.504 1.00 29.84 2396 ILE B CA 1
ATOM 3510 C C . ILE B 2 308 ? 19.585 -94.682 29.203 1.00 30.85 2396 ILE B C 1
ATOM 3511 O O . ILE B 2 308 ? 18.877 -93.686 29.011 1.00 30.42 2396 ILE B O 1
ATOM 3516 N N . ALA B 2 309 ? 19.135 -95.938 29.144 1.00 29.47 2397 ALA B N 1
ATOM 3517 C CA . ALA B 2 309 ? 17.756 -96.298 28.798 1.00 28.86 2397 ALA B CA 1
ATOM 3518 C C . ALA B 2 309 ? 17.303 -95.748 27.439 1.00 29.09 2397 ALA B C 1
ATOM 3519 O O . ALA B 2 309 ? 16.110 -95.571 27.193 1.00 31.79 2397 ALA B O 1
ATOM 3521 N N . ARG B 2 310 ? 18.265 -95.486 26.559 1.00 28.58 2398 ARG B N 1
ATOM 3522 C CA . ARG B 2 310 ? 17.978 -95.064 25.192 1.00 29.86 2398 ARG B CA 1
ATOM 3523 C C . ARG B 2 310 ? 17.893 -96.292 24.283 1.00 31.42 2398 ARG B C 1
ATOM 3524 O O . ARG B 2 310 ? 18.859 -97.063 24.201 1.00 31.93 2398 ARG B O 1
ATOM 3532 N N . PRO B 2 311 ? 16.735 -96.489 23.611 1.00 31.43 2399 PRO B N 1
ATOM 3533 C CA . PRO B 2 311 ? 16.543 -97.664 22.734 1.00 32.85 2399 PRO B CA 1
ATOM 3534 C C . PRO B 2 311 ? 17.415 -97.696 21.486 1.00 34.48 2399 PRO B C 1
ATOM 3535 O O . PRO B 2 311 ? 17.782 -98.782 21.026 1.00 33.77 2399 PRO B O 1
ATOM 3539 N N . THR B 2 312 ? 17.729 -96.523 20.940 1.00 33.75 2400 THR B N 1
ATOM 3540 C CA . THR B 2 312 ? 18.386 -96.434 19.640 1.00 36.78 2400 THR B CA 1
ATOM 3541 C C . THR B 2 312 ? 19.412 -95.311 19.644 1.00 42.40 2400 THR B C 1
ATOM 3542 O O . THR B 2 312 ? 19.068 -94.146 19.863 1.00 42.38 2400 THR B O 1
ATOM 3546 N N . ILE B 2 313 ? 20.668 -95.674 19.410 1.00 47.99 2401 ILE B N 1
ATOM 3547 C CA . ILE B 2 313 ? 21.780 -94.725 19.470 1.00 57.44 2401 ILE B CA 1
ATOM 3548 C C . ILE B 2 313 ? 22.760 -94.901 18.309 1.00 63.80 2401 ILE B C 1
ATOM 3549 O O . ILE B 2 313 ? 22.866 -95.986 17.728 1.00 62.67 2401 ILE B O 1
ATOM 3554 N N . GLY B 2 314 ? 23.458 -93.815 17.977 1.00 72.18 2402 GLY B N 1
ATOM 3555 C CA . GLY B 2 314 ? 24.653 -93.852 17.126 1.00 80.12 2402 GLY B CA 1
ATOM 3556 C C . GLY B 2 314 ? 24.544 -94.405 15.714 1.00 85.89 2402 GLY B C 1
ATOM 3557 O O . GLY B 2 314 ? 23.455 -94.456 15.127 1.00 85.93 2402 GLY B O 1
ATOM 3558 N N . ASN B 2 315 ? 25.700 -94.824 15.192 1.00 90.60 2403 ASN B N 1
ATOM 3559 C CA . ASN B 2 315 ? 25.899 -95.262 13.793 1.00 95.37 2403 ASN B CA 1
ATOM 3560 C C . ASN B 2 315 ? 24.914 -94.670 12.746 1.00 97.35 2403 ASN B C 1
ATOM 3561 O O . ASN B 2 315 ? 24.404 -95.377 11.869 1.00 98.12 2403 ASN B O 1
ATOM 3566 N N . LYS B 2 316 ? 24.755 -93.366 12.843 1.00 98.72 2404 LYS B N 1
ATOM 3567 C CA . LYS B 2 316 ? 23.897 -92.519 11.974 1.00 99.67 2404 LYS B CA 1
ATOM 3568 C C . LYS B 2 316 ? 22.695 -93.286 11.341 1.00 98.27 2404 LYS B C 1
ATOM 3569 O O . LYS B 2 316 ? 21.712 -92.777 10.900 1.00 98.23 2404 LYS B O 1
ATOM 3575 N N . LYS B 2 317 ? 22.544 -94.565 11.179 1.00 96.87 2405 LYS B N 1
ATOM 3576 C CA . LYS B 2 317 ? 21.190 -94.991 10.591 1.00 95.29 2405 LYS B CA 1
ATOM 3577 C C . LYS B 2 317 ? 20.477 -95.562 11.819 1.00 92.14 2405 LYS B C 1
ATOM 3578 O O . LYS B 2 317 ? 19.569 -94.926 12.354 1.00 93.41 2405 LYS B O 1
ATOM 3584 N N . ASN B 2 318 ? 20.912 -96.747 12.253 1.00 86.75 2406 ASN B N 1
ATOM 3585 C CA . ASN B 2 318 ? 20.308 -97.511 13.360 1.00 80.50 2406 ASN B CA 1
ATOM 3586 C C . ASN B 2 318 ? 18.778 -97.459 13.476 1.00 74.66 2406 ASN B C 1
ATOM 3587 O O . ASN B 2 318 ? 18.203 -96.438 13.853 1.00 73.41 2406 ASN B O 1
ATOM 3592 N N . GLN B 2 319 ? 18.135 -98.574 13.148 1.00 68.85 2407 GLN B N 1
ATOM 3593 C CA . GLN B 2 319 ? 16.690 -98.713 13.296 1.00 64.96 2407 GLN B CA 1
ATOM 3594 C C . GLN B 2 319 ? 16.347 -99.785 14.335 1.00 60.96 2407 GLN B C 1
ATOM 3595 O O . GLN B 2 319 ? 15.203 -100.232 14.426 1.00 62.50 2407 GLN B O 1
ATOM 3601 N N . GLU B 2 320 ? 17.345 -100.192 15.115 1.00 54.13 2408 GLU B N 1
ATOM 3602 C CA . GLU B 2 320 ? 17.149 -101.201 16.151 1.00 51.54 2408 GLU B CA 1
ATOM 3603 C C . GLU B 2 320 ? 16.601 -100.597 17.445 1.00 45.82 2408 GLU B C 1
ATOM 3604 O O . GLU B 2 320 ? 16.898 -99.452 17.786 1.00 42.76 2408 GLU B O 1
ATOM 3610 N N . ILE B 2 321 ? 15.799 -101.386 18.149 1.00 39.92 2409 ILE B N 1
ATOM 3611 C CA . ILE B 2 321 ? 15.241 -101.003 19.435 1.00 41.33 2409 ILE B CA 1
ATOM 3612 C C . ILE B 2 321 ? 15.825 -101.945 20.492 1.00 40.12 2409 ILE B C 1
ATOM 3613 O O . ILE B 2 321 ? 15.494 -103.135 20.533 1.00 40.09 2409 ILE B O 1
ATOM 3618 N N . TRP B 2 322 ? 16.712 -101.406 21.329 1.00 36.22 2410 TRP B N 1
ATOM 3619 C CA . TRP B 2 322 ? 17.529 -102.204 22.262 1.00 34.56 2410 TRP B CA 1
ATOM 3620 C C . TRP B 2 322 ? 18.117 -103.458 21.601 1.00 36.37 2410 TRP B C 1
ATOM 3621 O O . TRP B 2 322 ? 17.980 -104.570 22.119 1.00 33.16 2410 TRP B O 1
ATOM 3632 N N . GLY B 2 323 ? 18.748 -103.266 20.445 1.00 37.51 2411 GLY B N 1
ATOM 3633 C CA . GLY B 2 323 ? 19.392 -104.360 19.719 1.00 41.34 2411 GLY B CA 1
ATOM 3634 C C . GLY B 2 323 ? 18.475 -105.239 18.876 1.00 44.11 2411 GLY B C 1
ATOM 3635 O O . GLY B 2 323 ? 18.947 -106.143 18.187 1.00 45.22 2411 GLY B O 1
ATOM 3636 N N . ILE B 2 324 ? 17.171 -104.981 18.917 1.00 43.76 2412 ILE B N 1
ATOM 3637 C CA . ILE B 2 324 ? 16.210 -105.769 18.142 1.00 42.75 2412 ILE B CA 1
ATOM 3638 C C . ILE B 2 324 ? 15.894 -105.093 16.811 1.00 45.15 2412 ILE B C 1
ATOM 3639 O O . ILE B 2 324 ? 15.431 -103.951 16.776 1.00 46.36 2412 ILE B O 1
ATOM 3644 N N . LYS B 2 325 ? 16.152 -105.803 15.717 1.00 47.53 2413 LYS B N 1
ATOM 3645 C CA . LYS B 2 325 ? 15.759 -105.336 14.393 1.00 50.76 2413 LYS B CA 1
ATOM 3646 C C . LYS B 2 325 ? 14.300 -105.707 14.159 1.00 49.11 2413 LYS B C 1
ATOM 3647 O O . LYS B 2 325 ? 13.905 -106.843 14.393 1.00 49.89 2413 LYS B O 1
ATOM 3653 N N . CYS B 2 326 ? 13.500 -104.741 13.716 1.00 48.58 2414 CYS B N 1
ATOM 3654 C CA . CYS B 2 326 ? 12.076 -104.973 13.480 1.00 48.70 2414 CYS B CA 1
ATOM 3655 C C . CYS B 2 326 ? 11.827 -105.482 12.070 1.00 50.69 2414 CYS B C 1
ATOM 3656 O O . CYS B 2 326 ? 12.289 -104.892 11.095 1.00 50.95 2414 CYS B O 1
ATOM 3659 N N . ARG B 2 327 ? 11.106 -106.593 11.976 1.00 52.19 2415 ARG B N 1
ATOM 3660 C CA . ARG B 2 327 ? 10.845 -107.238 10.695 1.00 56.19 2415 ARG B CA 1
ATOM 3661 C C . ARG B 2 327 ? 9.794 -106.457 9.890 1.00 52.83 2415 ARG B C 1
ATOM 3662 O O . ARG B 2 327 ? 9.992 -106.191 8.701 1.00 52.18 2415 ARG B O 1
ATOM 3670 N N . LEU B 2 328 ? 8.698 -106.070 10.543 1.00 49.73 2416 LEU B N 1
ATOM 3671 C CA . LEU B 2 328 ? 7.669 -105.257 9.893 1.00 47.37 2416 LEU B CA 1
ATOM 3672 C C . LEU B 2 328 ? 7.927 -103.766 10.081 1.00 49.49 2416 LEU B C 1
ATOM 3673 O O . LEU B 2 328 ? 7.976 -103.251 11.203 1.00 49.05 2416 LEU B O 1
ATOM 3678 N N . THR B 2 329 ? 8.087 -103.082 8.958 1.00 50.04 2417 THR B N 1
ATOM 3679 C CA . THR B 2 329 ? 8.486 -101.691 8.935 1.00 52.60 2417 THR B CA 1
ATOM 3680 C C . THR B 2 329 ? 7.920 -101.016 7.689 1.00 55.82 2417 THR B C 1
ATOM 3681 O O . THR B 2 329 ? 7.517 -101.687 6.737 1.00 56.56 2417 THR B O 1
ATOM 3685 N N . LEU B 2 330 ? 7.861 -99.689 7.712 1.00 60.41 2418 LEU B N 1
ATOM 3686 C CA . LEU B 2 330 ? 7.541 -98.914 6.518 1.00 63.89 2418 LEU B CA 1
ATOM 3687 C C . LEU B 2 330 ? 8.819 -98.303 5.952 1.00 68.58 2418 LEU B C 1
ATOM 3688 O O . LEU B 2 330 ? 8.773 -97.460 5.055 1.00 68.30 2418 LEU B O 1
ATOM 3693 N N . GLN B 2 331 ? 9.950 -98.766 6.493 1.00 75.10 2419 GLN B N 1
ATOM 3694 C CA . GLN B 2 331 ? 11.312 -98.368 6.105 1.00 80.84 2419 GLN B CA 1
ATOM 3695 C C . GLN B 2 331 ? 11.610 -96.895 6.401 1.00 83.66 2419 GLN B C 1
ATOM 3696 O O . GLN B 2 331 ? 12.422 -96.598 7.283 1.00 85.27 2419 GLN B O 1
ATOM 3702 N N . GLN C 3 1 ? 29.263 -68.337 15.143 1.00 74.83 3005 GLN C N 1
ATOM 3703 C CA . GLN C 3 1 ? 29.041 -69.561 14.315 1.00 73.60 3005 GLN C CA 1
ATOM 3704 C C . GLN C 3 1 ? 27.630 -70.143 14.454 1.00 70.38 3005 GLN C C 1
ATOM 3705 O O . GLN C 3 1 ? 26.983 -70.437 13.449 1.00 71.04 3005 GLN C O 1
ATOM 3711 N N . ILE C 3 2 ? 27.164 -70.314 15.692 1.00 65.63 3006 ILE C N 1
ATOM 3712 C CA . ILE C 3 2 ? 25.802 -70.788 15.946 1.00 61.80 3006 ILE C CA 1
ATOM 3713 C C . ILE C 3 2 ? 24.810 -69.623 15.889 1.00 61.11 3006 ILE C C 1
ATOM 3714 O O . ILE C 3 2 ? 24.954 -68.643 16.625 1.00 60.43 3006 ILE C O 1
ATOM 3719 N N . TYR C 3 3 ? 23.810 -69.737 15.015 1.00 59.42 3007 TYR C N 1
ATOM 3720 C CA . TYR C 3 3 ? 22.746 -68.735 14.909 1.00 58.26 3007 TYR C CA 1
ATOM 3721 C C . TYR C 3 3 ? 21.541 -69.081 15.785 1.00 55.63 3007 TYR C C 1
ATOM 3722 O O . TYR C 3 3 ? 21.067 -70.222 15.789 1.00 53.95 3007 TYR C O 1
ATOM 3731 N N . TYR C 3 4 ? 21.053 -68.077 16.509 1.00 53.61 3008 TYR C N 1
ATOM 3732 C CA . TYR C 3 4 ? 19.879 -68.201 17.365 1.00 53.07 3008 TYR C CA 1
ATOM 3733 C C . TYR C 3 4 ? 18.780 -67.281 16.849 1.00 55.43 3008 TYR C C 1
ATOM 3734 O O . TYR C 3 4 ? 18.950 -66.058 16.826 1.00 56.97 3008 TYR C O 1
ATOM 3743 N N . SER C 3 5 ? 17.656 -67.869 16.442 1.00 55.30 3009 SER C N 1
ATOM 3744 C CA . SER C 3 5 ? 16.547 -67.103 15.884 1.00 55.46 3009 SER C CA 1
ATOM 3745 C C . SER C 3 5 ? 15.816 -66.317 16.961 1.00 58.03 3009 SER C C 1
ATOM 3746 O O . SER C 3 5 ? 16.008 -66.554 18.155 1.00 59.65 3009 SER C O 1
ATOM 3749 N N . ASP C 3 6 ? 14.978 -65.377 16.527 1.00 61.90 3010 ASP C N 1
ATOM 3750 C CA . ASP C 3 6 ? 14.073 -64.669 17.428 1.00 64.76 3010 ASP C CA 1
ATOM 3751 C C . ASP C 3 6 ? 12.964 -65.616 17.866 1.00 63.23 3010 ASP C C 1
ATOM 3752 O O . ASP C 3 6 ? 12.679 -66.601 17.187 1.00 63.23 3010 ASP C O 1
ATOM 3757 N N . LYS C 3 7 ? 12.349 -65.305 19.001 1.00 62.52 3011 LYS C N 1
ATOM 3758 C CA . LYS C 3 7 ? 11.311 -66.138 19.584 1.00 63.26 3011 LYS C CA 1
ATOM 3759 C C . LYS C 3 7 ? 9.919 -65.605 19.271 1.00 64.57 3011 LYS C C 1
ATOM 3760 O O . LYS C 3 7 ? 9.677 -64.397 19.331 1.00 65.76 3011 LYS C O 1
ATOM 3766 N N . TYR C 3 8 ? 9.009 -66.512 18.931 1.00 63.32 3012 TYR C N 1
ATOM 3767 C CA . TYR C 3 8 ? 7.594 -66.179 18.814 1.00 61.24 3012 TYR C CA 1
ATOM 3768 C C . TYR C 3 8 ? 6.792 -67.191 19.623 1.00 61.55 3012 TYR C C 1
ATOM 3769 O O . TYR C 3 8 ? 7.304 -68.258 19.960 1.00 60.75 3012 TYR C O 1
ATOM 3778 N N . ASP C 3 9 ? 5.548 -66.856 19.946 1.00 62.17 3013 ASP C N 1
ATOM 3779 C CA . ASP C 3 9 ? 4.725 -67.743 20.755 1.00 64.87 3013 ASP C CA 1
ATOM 3780 C C . ASP C 3 9 ? 3.306 -67.950 20.225 1.00 66.08 3013 ASP C C 1
ATOM 3781 O O . ASP C 3 9 ? 2.841 -67.214 19.352 1.00 67.06 3013 ASP C O 1
ATOM 3786 N N . ASP C 3 10 ? 2.648 -68.986 20.742 1.00 65.29 3014 ASP C N 1
ATOM 3787 C CA . ASP C 3 10 ? 1.200 -69.139 20.634 1.00 65.64 3014 ASP C CA 1
ATOM 3788 C C . ASP C 3 10 ? 0.607 -69.003 22.043 1.00 68.03 3014 ASP C C 1
ATOM 3789 O O . ASP C 3 10 ? 1.279 -68.519 22.954 1.00 69.15 3014 ASP C O 1
ATOM 3794 N N . GLU C 3 11 ? -0.636 -69.421 22.237 1.00 70.95 3015 GLU C N 1
ATOM 3795 C CA . GLU C 3 11 ? -1.251 -69.321 23.563 1.00 74.11 3015 GLU C CA 1
ATOM 3796 C C . GLU C 3 11 ? -0.584 -70.241 24.598 1.00 72.01 3015 GLU C C 1
ATOM 3797 O O . GLU C 3 11 ? -0.841 -70.122 25.801 1.00 71.29 3015 GLU C O 1
ATOM 3803 N N . GLU C 3 12 ? 0.286 -71.135 24.127 1.00 68.71 3016 GLU C N 1
ATOM 3804 C CA . GLU C 3 12 ? 0.842 -72.187 24.976 1.00 65.53 3016 GLU C CA 1
ATOM 3805 C C . GLU C 3 12 ? 2.372 -72.191 25.075 1.00 59.42 3016 GLU C C 1
ATOM 3806 O O . GLU C 3 12 ? 2.919 -72.299 26.172 1.00 58.66 3016 GLU C O 1
ATOM 3812 N N . PHE C 3 13 ? 3.052 -72.080 23.935 1.00 53.91 3017 PHE C N 1
ATOM 3813 C CA . PHE C 3 13 ? 4.510 -72.219 23.879 1.00 49.81 3017 PHE C CA 1
ATOM 3814 C C . PHE C 3 13 ? 5.180 -71.032 23.223 1.00 48.84 3017 PHE C C 1
ATOM 3815 O O . PHE C 3 13 ? 4.593 -70.367 22.375 1.00 48.67 3017 PHE C O 1
ATOM 3823 N N . GLU C 3 14 ? 6.430 -70.805 23.612 1.00 48.38 3018 GLU C N 1
ATOM 3824 C CA . GLU C 3 14 ? 7.349 -69.942 22.888 1.00 49.70 3018 GLU C CA 1
ATOM 3825 C C . GLU C 3 14 ? 8.229 -70.835 22.006 1.00 47.51 3018 GLU C C 1
ATOM 3826 O O . GLU C 3 14 ? 8.549 -71.960 22.389 1.00 47.24 3018 GLU C O 1
ATOM 3832 N N . TYR C 3 15 ? 8.622 -70.337 20.836 1.00 47.77 3019 TYR C N 1
ATOM 3833 C CA . TYR C 3 15 ? 9.377 -71.124 19.860 1.00 46.51 3019 TYR C CA 1
ATOM 3834 C C . TYR C 3 15 ? 10.625 -70.407 19.359 1.00 48.97 3019 TYR C C 1
ATOM 3835 O O . TYR C 3 15 ? 10.612 -69.196 19.140 1.00 50.18 3019 TYR C O 1
ATOM 3844 N N . ARG C 3 16 ? 11.694 -71.175 19.167 1.00 48.57 3020 ARG C N 1
ATOM 3845 C CA . ARG C 3 16 ? 12.912 -70.706 18.517 1.00 49.21 3020 ARG C CA 1
ATOM 3846 C C . ARG C 3 16 ? 13.509 -71.857 17.716 1.00 49.28 3020 ARG C C 1
ATOM 3847 O O . ARG C 3 16 ? 13.268 -73.025 18.031 1.00 51.66 3020 ARG C O 1
ATOM 3855 N N . HIS C 3 17 ? 14.276 -71.525 16.680 1.00 48.57 3021 HIS C N 1
ATOM 3856 C CA . HIS C 3 17 ? 15.160 -72.493 16.044 1.00 46.82 3021 HIS C CA 1
ATOM 3857 C C . HIS C 3 17 ? 16.621 -72.053 16.150 1.00 47.97 3021 HIS C C 1
ATOM 3858 O O . HIS C 3 17 ? 16.921 -70.866 16.330 1.00 48.74 3021 HIS C O 1
ATOM 3865 N N . VAL C 3 18 ? 17.521 -73.026 16.069 1.00 45.70 3022 VAL C N 1
ATOM 3866 C CA . VAL C 3 18 ? 18.945 -72.777 16.180 1.00 46.06 3022 VAL C CA 1
ATOM 3867 C C . VAL C 3 18 ? 19.623 -73.383 14.957 1.00 48.58 3022 VAL C C 1
ATOM 3868 O O . VAL C 3 18 ? 19.397 -74.546 14.624 1.00 49.63 3022 VAL C O 1
ATOM 3872 N N . MET C 3 19 ? 20.431 -72.579 14.272 1.00 51.15 3023 MET C N 1
ATOM 3873 C CA . MET C 3 19 ? 21.154 -73.051 13.099 1.00 55.01 3023 MET C CA 1
ATOM 3874 C C . MET C 3 19 ? 22.611 -73.321 13.449 1.00 52.54 3023 MET C C 1
ATOM 3875 O O . MET C 3 19 ? 23.322 -72.435 13.927 1.00 52.98 3023 MET C O 1
ATOM 3880 N N . LEU C 3 20 ? 23.035 -74.558 13.219 1.00 51.13 3024 LEU C N 1
ATOM 3881 C CA . LEU C 3 20 ? 24.368 -75.019 13.585 1.00 52.28 3024 LEU C CA 1
ATOM 3882 C C . LEU C 3 20 ? 25.321 -74.950 12.398 1.00 54.62 3024 LEU C C 1
ATOM 3883 O O . LEU C 3 20 ? 24.906 -75.209 11.266 1.00 52.83 3024 LEU C O 1
ATOM 3888 N N . PRO C 3 21 ? 26.604 -74.606 12.652 1.00 56.29 3025 PRO C N 1
ATOM 3889 C CA . PRO C 3 21 ? 27.643 -74.734 11.629 1.00 58.38 3025 PRO C CA 1
ATOM 3890 C C . PRO C 3 21 ? 27.935 -76.205 11.342 1.00 59.91 3025 PRO C C 1
ATOM 3891 O O . PRO C 3 21 ? 27.630 -77.064 12.167 1.00 60.75 3025 PRO C O 1
ATOM 3895 N N . LYS C 3 22 ? 28.538 -76.477 10.190 1.00 61.52 3026 LYS C N 1
ATOM 3896 C CA . LYS C 3 22 ? 28.727 -77.843 9.691 1.00 65.67 3026 LYS C CA 1
ATOM 3897 C C . LYS C 3 22 ? 29.450 -78.799 10.645 1.00 64.54 3026 LYS C C 1
ATOM 3898 O O . LYS C 3 22 ? 29.134 -79.990 10.680 1.00 64.51 3026 LYS C O 1
ATOM 3904 N N . ASP C 3 23 ? 30.409 -78.278 11.408 1.00 63.83 3027 ASP C N 1
ATOM 3905 C CA . ASP C 3 23 ? 31.222 -79.100 12.312 1.00 64.06 3027 ASP C CA 1
ATOM 3906 C C . ASP C 3 23 ? 30.448 -79.594 13.537 1.00 61.26 3027 ASP C C 1
ATOM 3907 O O . ASP C 3 23 ? 30.653 -80.718 13.994 1.00 61.40 3027 ASP C O 1
ATOM 3912 N N . ILE C 3 24 ? 29.574 -78.743 14.067 1.00 58.19 3028 ILE C N 1
ATOM 3913 C CA . ILE C 3 24 ? 28.726 -79.100 15.199 1.00 55.99 3028 ILE C CA 1
ATOM 3914 C C . ILE C 3 24 ? 27.540 -79.931 14.706 1.00 54.26 3028 ILE C C 1
ATOM 3915 O O . ILE C 3 24 ? 27.151 -80.911 15.345 1.00 53.21 3028 ILE C O 1
ATOM 3920 N N . ALA C 3 25 ? 27.002 -79.545 13.550 1.00 52.69 3029 ALA C N 1
ATOM 3921 C CA . ALA C 3 25 ? 25.855 -80.212 12.936 1.00 51.19 3029 ALA C CA 1
ATOM 3922 C C . ALA C 3 25 ? 26.057 -81.712 12.718 1.00 50.74 3029 ALA C C 1
ATOM 3923 O O . ALA C 3 25 ? 25.105 -82.483 12.823 1.00 48.89 3029 ALA C O 1
ATOM 3925 N N . LYS C 3 26 ? 27.292 -82.121 12.433 1.00 50.65 3030 LYS C N 1
ATOM 3926 C CA . LYS C 3 26 ? 27.604 -83.534 12.172 1.00 53.07 3030 LYS C CA 1
ATOM 3927 C C . LYS C 3 26 ? 27.490 -84.424 13.424 1.00 49.85 3030 LYS C C 1
ATOM 3928 O O . LYS C 3 26 ? 27.477 -85.652 13.321 1.00 47.40 3030 LYS C O 1
ATOM 3934 N N . LEU C 3 27 ? 27.408 -83.798 14.595 1.00 47.77 3031 LEU C N 1
ATOM 3935 C CA . LEU C 3 27 ? 27.295 -84.531 15.852 1.00 47.07 3031 LEU C CA 1
ATOM 3936 C C . LEU C 3 27 ? 25.847 -84.771 16.271 1.00 44.36 3031 LEU C C 1
ATOM 3937 O O . LEU C 3 27 ? 25.580 -85.637 17.099 1.00 46.35 3031 LEU C O 1
ATOM 3942 N N . VAL C 3 28 ? 24.924 -84.007 15.693 1.00 42.03 3032 VAL C N 1
ATOM 3943 C CA . VAL C 3 28 ? 23.502 -84.065 16.049 1.00 39.88 3032 VAL C CA 1
ATOM 3944 C C . VAL C 3 28 ? 22.930 -85.468 15.856 1.00 39.22 3032 VAL C C 1
ATOM 3945 O O . VAL C 3 28 ? 23.053 -86.046 14.779 1.00 39.10 3032 VAL C O 1
ATOM 3949 N N . PRO C 3 29 ? 22.330 -86.034 16.918 1.00 40.41 3033 PRO C N 1
ATOM 3950 C CA . PRO C 3 29 ? 21.733 -87.365 16.806 1.00 39.26 3033 PRO C CA 1
ATOM 3951 C C . PRO C 3 29 ? 20.613 -87.424 15.769 1.00 39.70 3033 PRO C C 1
ATOM 3952 O O . PRO C 3 29 ? 19.907 -86.433 15.531 1.00 36.22 3033 PRO C O 1
ATOM 3956 N N . LYS C 3 30 ? 20.478 -88.599 15.166 1.00 39.88 3034 LYS C N 1
ATOM 3957 C CA . LYS C 3 30 ? 19.487 -88.874 14.149 1.00 43.75 3034 LYS C CA 1
ATOM 3958 C C . LYS C 3 30 ? 18.362 -89.736 14.732 1.00 42.62 3034 LYS C C 1
ATOM 3959 O O . LYS C 3 30 ? 17.254 -89.775 14.196 1.00 43.82 3034 LYS C O 1
ATOM 3965 N N . THR C 3 31 ? 18.655 -90.398 15.850 1.00 40.22 3035 THR C N 1
ATOM 3966 C CA . THR C 3 31 ? 17.820 -91.479 16.383 1.00 38.07 3035 THR C CA 1
ATOM 3967 C C . THR C 3 31 ? 17.122 -91.122 17.703 1.00 36.22 3035 THR C C 1
ATOM 3968 O O . THR C 3 31 ? 16.427 -91.950 18.295 1.00 34.21 3035 THR C O 1
ATOM 3972 N N . HIS C 3 32 ? 17.334 -89.898 18.177 1.00 34.73 3036 HIS C N 1
ATOM 3973 C CA . HIS C 3 32 ? 16.654 -89.403 19.371 1.00 35.55 3036 HIS C CA 1
ATOM 3974 C C . HIS C 3 32 ? 16.765 -87.895 19.417 1.00 36.14 3036 HIS C C 1
ATOM 3975 O O . HIS C 3 32 ? 17.493 -87.288 18.621 1.00 35.55 3036 HIS C O 1
ATOM 3982 N N . LEU C 3 33 ? 16.040 -87.293 20.350 1.00 34.77 3037 LEU C N 1
ATOM 3983 C CA . LEU C 3 33 ? 16.158 -85.865 20.580 1.00 36.85 3037 LEU C CA 1
ATOM 3984 C C . LEU C 3 33 ? 17.110 -85.566 21.725 1.00 36.49 3037 LEU C C 1
ATOM 3985 O O . LEU C 3 33 ? 17.457 -86.459 22.497 1.00 35.13 3037 LEU C O 1
ATOM 3990 N N . MET C 3 34 ? 17.546 -84.314 21.815 1.00 35.41 3038 MET C N 1
ATOM 3991 C CA . MET C 3 34 ? 18.517 -83.927 22.834 1.00 36.08 3038 MET C CA 1
ATOM 3992 C C . MET C 3 34 ? 17.863 -83.319 24.060 1.00 35.03 3038 MET C C 1
ATOM 3993 O O . MET C 3 34 ? 17.059 -82.394 23.954 1.00 35.73 3038 MET C O 1
ATOM 3998 N N . SER C 3 35 ? 18.217 -83.856 25.225 1.00 33.11 3039 SER C N 1
ATOM 3999 C CA . SER C 3 35 ? 17.873 -83.237 26.490 1.00 33.30 3039 SER C CA 1
ATOM 4000 C C . SER C 3 35 ? 18.697 -81.950 26.620 1.00 32.74 3039 SER C C 1
ATOM 4001 O O . SER C 3 35 ? 19.669 -81.756 25.888 1.00 31.86 3039 SER C O 1
ATOM 4004 N N . GLU C 3 36 ? 18.327 -81.089 27.564 1.00 33.32 3040 GLU C N 1
ATOM 4005 C CA . GLU C 3 36 ? 19.074 -79.853 27.785 1.00 34.37 3040 GLU C CA 1
ATOM 4006 C C . GLU C 3 36 ? 20.559 -80.086 28.097 1.00 32.92 3040 GLU C C 1
ATOM 4007 O O . GLU C 3 36 ? 21.402 -79.328 27.624 1.00 35.37 3040 GLU C O 1
ATOM 4013 N N . SER C 3 37 ? 20.881 -81.140 28.853 1.00 30.60 3041 SER C N 1
ATOM 4014 C CA . SER C 3 37 ? 22.284 -81.491 29.120 1.00 31.80 3041 SER C CA 1
ATOM 4015 C C . SER C 3 37 ? 23.018 -81.757 27.818 1.00 33.66 3041 SER C C 1
ATOM 4016 O O . SER C 3 37 ? 24.178 -81.352 27.648 1.00 35.33 3041 SER C O 1
ATOM 4019 N N . GLU C 3 38 ? 22.330 -82.438 26.905 1.00 30.66 3042 GLU C N 1
ATOM 4020 C CA . GLU C 3 38 ? 22.918 -82.874 25.652 1.00 31.68 3042 GLU C CA 1
ATOM 4021 C C . GLU C 3 38 ? 23.138 -81.707 24.677 1.00 32.78 3042 GLU C C 1
ATOM 4022 O O . GLU C 3 38 ? 24.225 -81.588 24.109 1.00 31.87 3042 GLU C O 1
ATOM 4028 N N . TRP C 3 39 ? 22.136 -80.845 24.486 1.00 30.31 3043 TRP C N 1
ATOM 4029 C CA . TRP C 3 39 ? 22.355 -79.715 23.587 1.00 33.27 3043 TRP C CA 1
ATOM 4030 C C . TRP C 3 39 ? 23.307 -78.653 24.150 1.00 35.52 3043 TRP C C 1
ATOM 4031 O O . TRP C 3 39 ? 24.012 -78.002 23.381 1.00 36.25 3043 TRP C O 1
ATOM 4042 N N . ARG C 3 40 ? 23.341 -78.498 25.475 1.00 35.68 3044 ARG C N 1
ATOM 4043 C CA . ARG C 3 40 ? 24.353 -77.652 26.122 1.00 37.22 3044 ARG C CA 1
ATOM 4044 C C . ARG C 3 40 ? 25.759 -78.232 25.955 1.00 38.81 3044 ARG C C 1
ATOM 4045 O O . ARG C 3 40 ? 26.711 -77.476 25.733 1.00 38.91 3044 ARG C O 1
ATOM 4053 N N . ASN C 3 41 ? 25.881 -79.563 26.054 1.00 38.95 3045 ASN C N 1
ATOM 4054 C CA . ASN C 3 41 ? 27.151 -80.266 25.802 1.00 38.02 3045 ASN C CA 1
ATOM 4055 C C . ASN C 3 41 ? 27.673 -79.967 24.402 1.00 39.84 3045 ASN C C 1
ATOM 4056 O O . ASN C 3 41 ? 28.881 -79.842 24.204 1.00 40.08 3045 ASN C O 1
ATOM 4061 N N . LEU C 3 42 ? 26.747 -79.872 23.444 1.00 41.28 3046 LEU C N 1
ATOM 4062 C CA . LEU C 3 42 ? 27.053 -79.551 22.046 1.00 44.32 3046 LEU C CA 1
ATOM 4063 C C . LEU C 3 42 ? 27.567 -78.127 21.844 1.00 43.88 3046 LEU C C 1
ATOM 4064 O O 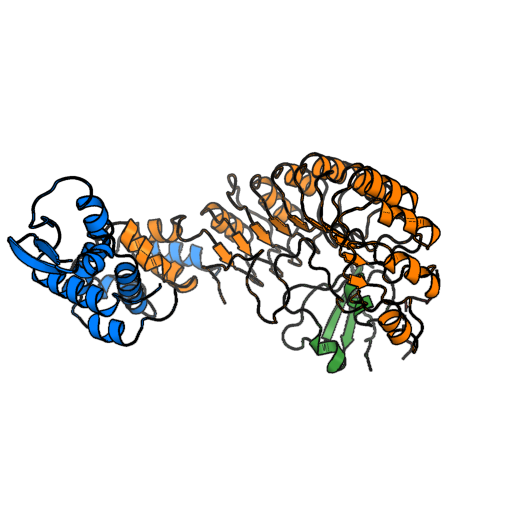. LEU C 3 42 ? 28.227 -77.838 20.848 1.00 44.41 3046 LEU C O 1
ATOM 4069 N N . GLY C 3 43 ? 27.236 -77.237 22.773 1.00 44.76 3047 GLY C N 1
ATOM 4070 C CA . GLY C 3 43 ? 27.662 -75.842 22.685 1.00 44.87 3047 GLY C CA 1
ATOM 4071 C C . GLY C 3 43 ? 26.520 -74.871 22.466 1.00 43.27 3047 GLY C C 1
ATOM 4072 O O . GLY C 3 43 ? 26.739 -73.666 22.348 1.00 46.67 3047 GLY C O 1
ATOM 4073 N N . VAL C 3 44 ? 25.297 -75.389 22.407 1.00 40.87 3048 VAL C N 1
ATOM 4074 C CA . VAL C 3 44 ? 24.121 -74.535 22.264 1.00 39.72 3048 VAL C CA 1
ATOM 4075 C C . VAL C 3 44 ? 23.910 -73.758 23.564 1.00 43.09 3048 VAL C C 1
ATOM 4076 O O . VAL C 3 44 ? 23.899 -74.337 24.659 1.00 40.19 3048 VAL C O 1
ATOM 4080 N N . GLN C 3 45 ? 23.781 -72.440 23.427 1.00 46.49 3049 GLN C N 1
ATOM 4081 C CA . GLN C 3 45 ? 23.659 -71.543 24.571 1.00 48.61 3049 GLN C CA 1
ATOM 4082 C C . GLN C 3 45 ? 22.374 -70.748 24.471 1.00 47.07 3049 GLN C C 1
ATOM 4083 O O . GLN C 3 45 ? 22.198 -69.946 23.557 1.00 47.73 3049 GLN C O 1
ATOM 4089 N N . GLN C 3 46 ? 21.469 -70.994 25.406 1.00 45.43 3050 GLN C N 1
ATOM 4090 C CA . GLN C 3 46 ? 20.245 -70.218 25.518 1.00 45.06 3050 GLN C CA 1
ATOM 4091 C C . GLN C 3 46 ? 19.793 -70.232 26.970 1.00 43.68 3050 GLN C C 1
ATOM 4092 O O . GLN C 3 46 ? 20.519 -70.724 27.840 1.00 44.18 3050 GLN C O 1
ATOM 4098 N N . SER C 3 47 ? 18.614 -69.681 27.238 1.00 43.30 3051 SER C N 1
ATOM 4099 C CA . SER C 3 47 ? 18.041 -69.717 28.582 1.00 48.16 3051 SER C CA 1
ATOM 4100 C C . SER C 3 47 ? 17.549 -71.118 28.966 1.00 48.54 3051 SER C C 1
ATOM 4101 O O . SER C 3 47 ? 17.620 -72.056 28.175 1.00 46.68 3051 SER C O 1
ATOM 4104 N N . GLN C 3 48 ? 17.044 -71.235 30.190 1.00 50.76 3052 GLN C N 1
ATOM 4105 C CA . GLN C 3 48 ? 16.546 -72.495 30.725 1.00 52.03 3052 GLN C CA 1
ATOM 4106 C C . GLN C 3 48 ? 15.126 -72.790 30.235 1.00 49.08 3052 GLN C C 1
ATOM 4107 O O . GLN C 3 48 ? 14.371 -71.873 29.898 1.00 46.55 3052 GLN C O 1
ATOM 4113 N N . GLY C 3 49 ? 14.783 -74.078 30.169 1.00 46.79 3053 GLY C N 1
ATOM 4114 C CA . GLY C 3 49 ? 13.415 -74.503 29.875 1.00 41.61 3053 GLY C CA 1
ATOM 4115 C C . GLY C 3 49 ? 13.097 -74.800 28.421 1.00 40.41 3053 GLY C C 1
ATOM 4116 O O . GLY C 3 49 ? 12.008 -75.287 28.117 1.00 42.14 3053 GLY C O 1
ATOM 4117 N N . TRP C 3 50 ? 14.026 -74.489 27.518 1.00 37.26 3054 TRP C N 1
ATOM 4118 C CA . TRP C 3 50 ? 13.855 -74.814 26.103 1.00 37.12 3054 TRP C CA 1
ATOM 4119 C C . TRP C 3 50 ? 13.971 -76.327 25.920 1.00 35.68 3054 TRP C C 1
ATOM 4120 O O . TRP C 3 50 ? 14.884 -76.964 26.467 1.00 31.55 3054 TRP C O 1
ATOM 4131 N N . VAL C 3 51 ? 13.037 -76.889 25.158 1.00 34.38 3055 VAL C N 1
ATOM 4132 C CA . VAL C 3 51 ? 13.002 -78.320 24.894 1.00 34.22 3055 VAL C CA 1
ATOM 4133 C C . VAL C 3 51 ? 13.129 -78.569 23.393 1.00 34.82 3055 VAL C C 1
ATOM 4134 O O . VAL C 3 51 ? 12.344 -78.047 22.597 1.00 33.18 3055 VAL C O 1
ATOM 4138 N N . HIS C 3 52 ? 14.143 -79.345 23.024 1.00 34.92 3056 HIS C N 1
ATOM 4139 C CA . HIS C 3 52 ? 14.304 -79.854 21.669 1.00 34.12 3056 HIS C CA 1
ATOM 4140 C C . HIS C 3 52 ? 13.243 -80.944 21.466 1.00 35.84 3056 HIS C C 1
ATOM 4141 O O . HIS C 3 52 ? 13.401 -82.075 21.941 1.00 31.82 3056 HIS C O 1
ATOM 4148 N N . TYR C 3 53 ? 12.164 -80.595 20.770 1.00 34.82 3057 TYR C N 1
ATOM 4149 C CA . TYR C 3 53 ? 10.935 -81.393 20.815 1.00 36.38 3057 TYR C CA 1
ATOM 4150 C C . TYR C 3 53 ? 10.609 -82.166 19.529 1.00 36.44 3057 TYR C C 1
ATOM 4151 O O . TYR C 3 53 ? 9.716 -83.015 19.519 1.00 35.86 3057 TYR C O 1
ATOM 4160 N N . MET C 3 54 ? 11.309 -81.854 18.445 1.00 35.62 3058 MET C N 1
ATOM 4161 C CA . MET C 3 54 ? 11.117 -82.574 17.185 1.00 38.97 3058 MET C CA 1
ATOM 4162 C C . MET C 3 54 ? 12.349 -82.475 16.301 1.00 38.10 3058 MET C C 1
ATOM 4163 O O . MET C 3 54 ? 13.149 -81.542 16.434 1.00 39.09 3058 MET C O 1
ATOM 4168 N N . ILE C 3 55 ? 12.494 -83.451 15.410 1.00 37.63 3059 ILE C N 1
ATOM 4169 C CA . ILE C 3 55 ? 13.560 -83.454 14.420 1.00 37.21 3059 ILE C CA 1
ATOM 4170 C C . ILE C 3 55 ? 13.011 -82.916 13.100 1.00 37.69 3059 ILE C C 1
ATOM 4171 O O . ILE C 3 55 ? 12.011 -83.417 12.581 1.00 38.53 3059 ILE C O 1
ATOM 4176 N N . HIS C 3 56 ? 13.655 -81.874 12.582 1.00 37.79 3060 HIS C N 1
ATOM 4177 C CA . HIS C 3 56 ? 13.371 -81.371 11.249 1.00 38.97 3060 HIS C CA 1
ATOM 4178 C C . HIS C 3 56 ? 14.288 -82.104 10.271 1.00 39.64 3060 HIS C C 1
ATOM 4179 O O . HIS C 3 56 ? 15.430 -81.692 10.034 1.00 40.20 3060 HIS C O 1
ATOM 4186 N N . GLU C 3 57 ? 13.777 -83.206 9.723 1.00 39.85 3061 GLU C N 1
ATOM 4187 C CA . GLU C 3 57 ? 14.566 -84.149 8.917 1.00 43.44 3061 GLU C CA 1
ATOM 4188 C C . GLU C 3 57 ? 15.224 -83.546 7.666 1.00 42.78 3061 GLU C C 1
ATOM 4189 O O . GLU C 3 57 ? 16.376 -83.874 7.373 1.00 43.30 3061 GLU C O 1
ATOM 4195 N N . PRO C 3 58 ? 14.498 -82.691 6.908 1.00 41.36 3062 PRO C N 1
ATOM 4196 C CA . PRO C 3 58 ? 15.134 -82.077 5.730 1.00 40.15 3062 PRO C CA 1
ATOM 4197 C C . PRO C 3 58 ? 16.414 -81.284 6.016 1.00 40.81 3062 PRO C C 1
ATOM 4198 O O . PRO C 3 58 ? 17.265 -81.176 5.132 1.00 40.92 3062 PRO C O 1
ATOM 4202 N N . GLU C 3 59 ? 16.538 -80.737 7.228 1.00 40.38 3063 GLU C N 1
ATOM 4203 C CA . GLU C 3 59 ? 17.663 -79.867 7.597 1.00 40.84 3063 GLU C CA 1
ATOM 4204 C C . GLU C 3 59 ? 18.179 -80.195 9.004 1.00 41.36 3063 GLU C C 1
ATOM 4205 O O . GLU C 3 59 ? 17.859 -79.483 9.961 1.00 40.84 3063 GLU C O 1
ATOM 4211 N N . PRO C 3 60 ? 18.985 -81.270 9.134 1.00 41.55 3064 PRO C N 1
ATOM 4212 C CA . PRO C 3 60 ? 19.443 -81.745 10.448 1.00 43.25 3064 PRO C CA 1
ATOM 4213 C C . PRO C 3 60 ? 20.213 -80.702 11.261 1.00 43.87 3064 PRO C C 1
ATOM 4214 O O . PRO C 3 60 ? 20.256 -80.794 12.491 1.00 41.97 3064 PRO C O 1
ATOM 4218 N N . HIS C 3 61 ? 20.797 -79.715 10.581 1.00 43.97 3065 HIS C N 1
ATOM 4219 C CA . HIS C 3 61 ? 21.572 -78.664 11.239 1.00 45.74 3065 HIS C CA 1
ATOM 4220 C C . HIS C 3 61 ? 20.697 -77.605 11.899 1.00 46.12 3065 HIS C C 1
ATOM 4221 O O . HIS C 3 61 ? 21.208 -76.705 12.571 1.00 46.43 3065 HIS C O 1
ATOM 4228 N N . ILE C 3 62 ? 19.385 -77.702 11.697 1.00 44.58 3066 ILE C N 1
ATOM 4229 C CA . ILE C 3 62 ? 18.444 -76.777 12.323 1.00 44.50 3066 ILE C CA 1
ATOM 4230 C C . ILE C 3 62 ? 17.710 -77.471 13.467 1.00 42.50 3066 ILE C C 1
ATOM 4231 O O . ILE C 3 62 ? 17.074 -78.507 13.266 1.00 42.49 3066 ILE C O 1
ATOM 4236 N N . LEU C 3 63 ? 17.823 -76.892 14.662 1.00 40.63 3067 LEU C N 1
ATOM 4237 C CA . LEU C 3 63 ? 17.244 -77.462 15.871 1.00 40.70 3067 LEU C CA 1
ATOM 4238 C C . LEU C 3 63 ? 16.026 -76.669 16.302 1.00 41.04 3067 LEU C C 1
ATOM 4239 O O . LEU C 3 63 ? 16.103 -75.455 16.483 1.00 40.96 3067 LEU C O 1
ATOM 4244 N N . LEU C 3 64 ? 14.909 -77.371 16.481 1.00 39.19 3068 LEU C N 1
ATOM 4245 C CA . LEU C 3 64 ? 13.637 -76.755 16.846 1.00 37.84 3068 LEU C CA 1
ATOM 4246 C C . LEU C 3 64 ? 13.384 -76.857 18.340 1.00 38.75 3068 LEU C C 1
ATOM 4247 O O . LEU C 3 64 ? 13.400 -77.953 18.908 1.00 37.54 3068 LEU C O 1
ATOM 4252 N N . PHE C 3 65 ? 13.140 -75.706 18.964 1.00 38.30 3069 PHE C N 1
ATOM 4253 C CA . PHE C 3 65 ? 12.928 -75.617 20.403 1.00 37.38 3069 PHE C CA 1
ATOM 4254 C C . PHE C 3 65 ? 11.585 -74.995 20.752 1.00 38.84 3069 PHE C C 1
ATOM 4255 O O . PHE C 3 65 ? 11.048 -74.177 20.007 1.00 39.68 3069 PHE C O 1
ATOM 4263 N N . ARG C 3 66 ? 11.056 -75.386 21.904 1.00 39.83 3070 ARG C N 1
ATOM 4264 C CA . ARG C 3 66 ? 9.863 -74.772 22.450 1.00 41.99 3070 ARG C CA 1
ATOM 4265 C C . ARG C 3 66 ? 9.937 -74.791 23.968 1.00 43.13 3070 ARG C C 1
ATOM 4266 O O . ARG C 3 66 ? 10.629 -75.627 24.550 1.00 41.41 3070 ARG C O 1
ATOM 4274 N N . ARG C 3 67 ? 9.229 -73.863 24.605 1.00 45.19 3071 ARG C N 1
ATOM 4275 C CA . ARG C 3 67 ? 9.107 -73.876 26.058 1.00 48.51 3071 ARG C CA 1
ATOM 4276 C C . ARG C 3 67 ? 7.748 -73.347 26.504 1.00 49.72 3071 ARG C C 1
ATOM 4277 O O . ARG C 3 67 ? 7.208 -72.435 25.879 1.00 49.08 3071 ARG C O 1
ATOM 4285 N N . PRO C 3 68 ? 7.189 -73.929 27.583 1.00 52.49 3072 PRO C N 1
ATOM 4286 C CA . PRO C 3 68 ? 5.864 -73.510 28.042 1.00 56.36 3072 PRO C CA 1
ATOM 4287 C C . PRO C 3 68 ? 5.859 -72.046 28.475 1.00 60.24 3072 PRO C C 1
ATOM 4288 O O . PRO C 3 68 ? 6.806 -71.575 29.118 1.00 60.31 3072 PRO C O 1
ATOM 4292 N N . LEU C 3 69 ? 4.803 -71.339 28.091 1.00 64.01 3073 LEU C N 1
ATOM 4293 C CA . LEU C 3 69 ? 4.665 -69.916 28.371 1.00 66.76 3073 LEU C CA 1
ATOM 4294 C C . LEU C 3 69 ? 4.338 -69.703 29.843 1.00 67.57 3073 LEU C C 1
ATOM 4295 O O . LEU C 3 69 ? 3.573 -70.463 30.439 1.00 67.92 3073 LEU C O 1
ATOM 4301 N N . ALA D 4 1 ? 27.546 -70.892 41.519 1.00 102.53 4181 ALA D N 1
ATOM 4302 C CA . ALA D 4 1 ? 26.870 -70.978 40.193 1.00 102.63 4181 ALA D CA 1
ATOM 4303 C C . ALA D 4 1 ? 27.433 -69.958 39.198 1.00 102.81 4181 ALA D C 1
ATOM 4304 O O . ALA D 4 1 ? 26.822 -68.914 38.941 1.00 103.63 4181 ALA D O 1
ATOM 4306 N N . GLY D 4 2 ? 28.606 -70.270 38.648 1.00 102.10 4182 GLY D N 1
ATOM 4307 C CA . GLY D 4 2 ? 29.241 -69.436 37.623 1.00 100.63 4182 GLY D CA 1
ATOM 4308 C C . GLY D 4 2 ? 28.666 -69.678 36.237 1.00 98.98 4182 GLY D C 1
ATOM 4309 O O . GLY D 4 2 ? 27.769 -70.507 36.072 1.00 99.07 4182 GLY D O 1
ATOM 4310 N N . SER D 4 3 ? 29.191 -68.949 35.247 1.00 96.93 4183 SER D N 1
ATOM 4311 C CA . SER D 4 3 ? 28.761 -69.025 33.834 1.00 94.37 4183 SER D CA 1
ATOM 4312 C C . SER D 4 3 ? 27.245 -68.883 33.622 1.00 91.92 4183 SER D C 1
ATOM 4313 O O . SER D 4 3 ? 26.466 -69.774 33.979 1.00 91.36 4183 SER D O 1
ATOM 4316 N N . VAL D 4 4 ? 26.839 -67.762 33.029 1.00 88.37 4184 VAL D N 1
ATOM 4317 C CA . VAL D 4 4 ? 25.420 -67.464 32.832 1.00 83.64 4184 VAL D CA 1
ATOM 4318 C C . VAL D 4 4 ? 24.820 -68.276 31.674 1.00 77.84 4184 VAL D C 1
ATOM 4319 O O . VAL D 4 4 ? 25.413 -68.383 30.594 1.00 77.71 4184 VAL D O 1
ATOM 4323 N N . GLU D 4 5 ? 23.654 -68.865 31.924 1.00 69.72 4185 GLU D N 1
ATOM 4324 C CA . GLU D 4 5 ? 22.939 -69.615 30.897 1.00 60.88 4185 GLU D CA 1
ATOM 4325 C C . GLU D 4 5 ? 21.859 -68.742 30.267 1.00 57.88 4185 GLU D C 1
ATOM 4326 O O . GLU D 4 5 ? 20.757 -68.594 30.801 1.00 55.41 4185 GLU D O 1
ATOM 4332 N N . GLN D 4 6 ? 22.213 -68.147 29.134 1.00 55.70 4186 GLN D N 1
ATOM 4333 C CA . GLN D 4 6 ? 21.313 -67.294 28.375 1.00 57.73 4186 GLN D CA 1
ATOM 4334 C C . GLN D 4 6 ? 21.765 -67.281 26.928 1.00 54.42 4186 GLN D C 1
ATOM 4335 O O . GLN D 4 6 ? 22.871 -67.718 26.617 1.00 53.63 4186 GLN D O 1
ATOM 4352 N N . PRO D 4 8 ? 23.269 -65.837 23.561 1.00 64.25 4188 PRO D N 1
ATOM 4353 C CA . PRO D 4 8 ? 24.220 -64.786 23.193 1.00 68.84 4188 PRO D CA 1
ATOM 4354 C C . PRO D 4 8 ? 23.518 -63.626 22.493 1.00 74.27 4188 PRO D C 1
ATOM 4355 O O . PRO D 4 8 ? 22.553 -63.847 21.754 1.00 75.06 4188 PRO D O 1
ATOM 4359 N N . LYS D 4 9 ? 23.995 -62.406 22.738 1.00 80.38 4189 LYS D N 1
ATOM 4360 C CA . LYS D 4 9 ? 23.436 -61.208 22.100 1.00 85.88 4189 LYS D CA 1
ATOM 4361 C C . LYS D 4 9 ? 23.743 -61.191 20.603 1.00 87.79 4189 LYS D C 1
ATOM 4362 O O . LYS D 4 9 ? 24.775 -61.716 20.171 1.00 87.74 4189 LYS D O 1
ATOM 4368 N N . LYS D 4 10 ? 22.837 -60.597 19.825 1.00 90.64 4190 LYS D N 1
ATOM 4369 C CA . LYS D 4 10 ? 22.904 -60.620 18.356 1.00 93.94 4190 LYS D CA 1
ATOM 4370 C C . LYS D 4 10 ? 24.280 -60.268 17.774 1.00 94.95 4190 LYS D C 1
ATOM 4371 O O . LYS D 4 10 ? 24.848 -59.208 18.050 1.00 95.10 4190 LYS D O 1
#

Foldseek 3Di:
DKAWEAELVGDIDIDDPLLLVLQVLSVVVPVPDDDDDHYDNLGHPVLVVLSSVVSVVCSPPPDPDDDDPVLVVSCPDDPVSLVSQCVVCVSSVRVVSVVSSVVVVVVVVPPDDPVVVCPVVVNDDPDPDPVVVVVCVVVVVD/DDCVVPDLVVLLVVLLPDAFVRLVVQLPPDVSSVCSSLQQSNLQFAAQEAEEDALCVVLVSQLSAHAAYHYDQYEHQDDDDDAHAAGNHAHYEHANYHDDQRSLLRVLLRYQRHQAYAHAQEEYALSNLQSLLSNLNHAAYHQHNYEHYDLVSVLSNQQSNQQHAFYEPENHPVDALSNLQSCQQRHHLNYQYYAHEDPAVSDALVSLVSNLVSHQNHQAYEHENHLRDELVSVVSVLSNLRHAHYEHAPVQRYDLVSCLVVLPNPRYAEYEHHPRADPPCVVVSCVSNVSHHYNPDPDDPGSPQFDDPVPTPGGVNHDGSHYPD/DKDKADWDDDPWKIKIKIAADPVLLVVQDPPDFDDPVRVVVSVDDDDPAWGQDDQPVVHSRMTITMGTD/DDDDPDDDD